Protein AF-0000000081148084 (afdb_homodimer)

InterPro domains:
  IPR000560 Histidine phosphatase superfamily, clade-2 [PF00328] (45-281)
  IPR000560 Histidine phosphatase superfamily, clade-2 [cd07061] (36-281)
  IPR029033 Histidine phosphatase superfamily [G3DSA:3.40.50.1240] (24-333)
  IPR029033 Histidine phosphatase superfamily [SSF53254] (45-332)
  IPR033379 Histidine acid phosphatase active site [PS00778] (230-246)
  IPR050645 Histidine Acid Phosphatase [PTHR11567] (26-324)

Foldseek 3Di:
DDDPPPLPPPQLPFLLLLVELADDPPPVPVVVVVVVCCVLADDLLAEAAEEEPDPSLVSSVQSNVQSSRFQDDPQCPDPVDRGHDHDYHYDHQCPDLAFNNNPAFQVLVVVLVVLCPDPVNVVVCVVCVVLQVVCCVVVVDNDDLQCLVVVLVVCVVCVVSVNDPDPQQADDDDPHHVNVVSQQSVLVSLCSSQPDLLNLLLRQQNNVVVVLVLLVVCLVCVPPPSHHNYYHYRHDLSNVSSNCVLLVNNVVDRGGQARSKDKDWDWDQDPVRFIFIWIWIDSGSNYTHTDDRPPADRGRTSVRVCVSSVSSHDPDSCVSSPPDPVCPPPVPCDVVRVVVVVVVVVVVVVVVVVVVVVVVVVVVPPPPPPPPPDD/DDDPPPQDPPLQPFLLLLVEQADPPPRVPVVVVVVVCCVLADDLLAEAAEEEPDPSLVNSVQSNVQSSRFQDDPQCPDPVDRGHDHDYHYDHQCPDLAFNNNPAFQVLVVVLVVLCPDPVNVVVCVVCVVLQVVCCVVVVDNDDLQCLVVVLVVCVVCVVSVNDPDCQQADDDDPHHVNVVSQQSVLVSLCSSQPDLLNLLLRQQNNVVVVLVLLVVCLVCVPPPSHHNYYHYRHDLSNVSSNCVLLVNNVVDRGGQARSKDKDWDWDQDPVRFIFIWIWIDSGSYYTHTDDRPPADRRRTSVRVCVSSVSSHDPDSCVSSPPDPVCPPPVPCDVVRVVVVVVVVVVVVVVVVVVVVVVVVVVVPPPPPPDPPDD

Sequence (750 aa):
MKKLGYNKDMLSIKNIAIGYKISDKEYYDINTLLTLISYTIYKGYYIEIDSSNANRCLMSAYSNLAGLYPPGGWQQWNDDIKWQPIPVHTRPKYEDNVINMGMECPKYDELYQQTLNSKEVTDMDKVNKGFYKFLTNVSGLDVNIDNLWKVADTVYIEDLNNLTKNTWVYQKWQNTTVYDELRRLESIQFHLLYKGTEISKLKGGPLLKEMVDNMQYYIKNKDKPSQTRMHMFSGHDTTVAAFLSALELYKQFHSPPPYAASVLLELHETSSNGFVVRIFYKQNETYAEPLILPGCARDCPIDDFVRLTKKVIPVDWKKECGYKEHTNRGYKLTTSEIISIVLAGVLIVTLICLIVTCVKLKRGHVVEYKAFTNTMKKLGYNKDMLSIKNIAIGYKISDKEYYDINTLLTLISYTIYKGYYIEIDSSNANRCLMSAYSNLAGLYPPGGWQQWNDDIKWQPIPVHTRPKYEDNVINMGMECPKYDELYQQTLNSKEVTDMDKVNKGFYKFLTNVSGLDVNIDNLWKVADTVYIEDLNNLTKNTWVYQKWQNTTVYDELRRLESIQFHLLYKGTEISKLKGGPLLKEMVDNMQYYIKNKDKPSQTRMHMFSGHDTTVAAFLSALELYKQFHSPPPYAASVLLELHETSSNGFVVRIFYKQNETYAEPLILPGCARDCPIDDFVRLTKKVIPVDWKKECGYKEHTNRGYKLTTSEIISIVLAGVLIVTLICLIVTCVKLKRGHVVEYKAFTNT

Solvent-accessible surface area (backbone atoms only — not comparable to full-atom values): 40910 Å² total; per-residue (Å²): 139,72,80,76,61,82,76,54,57,63,63,40,49,50,41,39,36,59,52,70,38,50,58,88,79,75,53,72,52,62,53,57,55,32,59,53,33,73,45,36,55,83,48,80,45,37,50,47,41,41,24,19,62,45,56,69,23,35,27,38,46,48,31,30,44,40,57,65,34,40,41,54,80,78,50,49,63,42,94,73,31,56,50,51,70,70,56,65,43,38,36,49,48,70,74,20,47,41,42,60,46,48,29,87,39,60,44,48,54,52,54,43,50,50,51,58,66,29,68,72,42,47,52,48,47,62,73,40,41,66,59,28,52,52,49,19,67,76,71,72,42,92,43,45,77,87,55,38,50,64,56,42,50,50,53,49,53,27,51,76,66,71,56,67,76,60,65,69,46,68,34,80,43,90,96,46,29,39,49,56,52,43,49,50,52,42,19,52,34,57,49,54,73,31,58,56,66,68,42,5,15,67,47,8,5,46,41,50,44,52,54,52,50,51,53,52,51,33,69,77,39,64,85,45,89,68,44,56,76,42,79,45,75,27,52,43,50,67,37,52,48,24,37,31,34,38,55,68,57,36,84,81,52,86,55,61,63,41,83,78,43,44,75,46,79,42,82,41,77,43,94,82,76,42,48,26,37,35,39,33,40,20,56,50,55,48,45,52,43,79,44,64,50,82,94,51,47,58,72,18,42,46,70,55,50,54,60,70,45,47,85,26,33,61,89,52,55,56,57,71,21,59,48,71,67,74,53,74,70,49,81,67,53,44,74,65,44,45,49,48,51,53,49,48,52,52,48,50,50,51,48,50,50,48,48,52,50,50,53,52,54,55,65,65,57,70,66,81,79,77,80,79,83,80,131,137,74,81,76,62,81,72,50,60,65,61,42,51,50,41,37,36,61,56,66,37,46,58,89,77,73,53,71,51,63,52,55,55,31,59,55,33,71,46,38,55,81,48,79,48,38,50,46,38,40,26,18,62,46,56,70,23,36,28,38,45,47,30,28,44,40,56,65,35,40,42,55,78,80,50,49,66,43,96,73,31,56,48,50,70,70,55,65,43,38,36,49,48,69,75,19,46,41,44,60,45,48,28,87,39,60,43,48,54,53,52,42,50,51,50,60,66,28,69,70,42,49,52,49,48,63,72,40,41,66,58,28,52,52,49,19,67,77,70,71,43,93,43,43,79,88,52,38,50,63,57,40,52,52,52,50,54,26,51,74,66,72,56,65,76,62,64,69,46,69,33,79,43,89,94,46,28,40,48,56,52,42,49,50,50,41,20,51,36,59,49,53,72,31,58,56,67,68,42,4,16,68,47,8,6,46,41,51,44,51,53,52,50,51,52,54,50,33,68,77,37,63,85,45,90,68,44,58,76,41,79,44,77,27,52,45,51,66,37,52,48,23,37,31,33,36,55,69,55,37,84,82,51,85,53,60,62,41,83,78,44,46,75,44,80,42,83,42,78,43,93,82,76,42,48,26,37,36,39,31,41,20,55,51,54,48,45,49,44,79,44,62,49,80,94,51,47,58,74,18,42,46,70,55,49,54,59,70,47,48,85,26,33,60,90,52,56,56,59,70,22,61,49,70,67,75,55,74,69,51,80,67,54,43,73,66,43,46,49,49,52,53,50,47,49,52,48,50,52,52,47,51,51,48,49,51,49,52,54,49,55,57,60,66,61,64,66,78,77,74,76,80,78,80,132

pLDDT: mean 78.98, std 23.26, range [18.56, 98.56]

Organism: Pinctada imbricata (NCBI:txid66713)

Radius of gyration: 35.76 Å; Cα contacts (8 Å, |Δi|>4): 1013; chains: 2; bounding box: 86×91×139 Å

Structure (mmCIF, N/CA/C/O backbone):
data_AF-0000000081148084-model_v1
#
loop_
_entity.id
_entity.type
_entity.pdbx_description
1 polymer 'acid phosphatase'
#
loop_
_atom_site.group_PDB
_atom_site.id
_atom_site.type_symbol
_atom_site.label_atom_id
_atom_site.label_alt_id
_atom_site.label_comp_id
_atom_site.label_asym_id
_atom_site.label_entity_id
_atom_site.label_seq_id
_atom_site.pdbx_PDB_ins_code
_atom_site.Cartn_x
_atom_site.Cartn_y
_atom_site.Cartn_z
_atom_site.occupancy
_atom_site.B_iso_or_equiv
_atom_site.auth_seq_id
_atom_site.auth_comp_id
_atom_site.auth_asym_id
_atom_site.auth_atom_id
_atom_site.pdbx_PDB_model_num
ATOM 1 N N . MET A 1 1 ? 24.75 15.781 5.641 1 18.66 1 MET A N 1
ATOM 2 C CA . MET A 1 1 ? 23.562 15.117 5.113 1 18.66 1 MET A CA 1
ATOM 3 C C . MET A 1 1 ? 23.266 13.844 5.898 1 18.66 1 MET A C 1
ATOM 5 O O . MET A 1 1 ? 23.641 12.75 5.48 1 18.66 1 MET A O 1
ATOM 9 N N . LYS A 1 2 ? 23.406 13.922 7.27 1 19.64 2 LYS A N 1
ATOM 10 C CA . LYS A 1 2 ? 23.5 12.93 8.336 1 19.64 2 LYS A CA 1
ATOM 11 C C . LYS A 1 2 ? 22.281 12.008 8.344 1 19.64 2 LYS A C 1
ATOM 13 O O . LYS A 1 2 ? 21.219 12.375 7.859 1 19.64 2 LYS A O 1
ATOM 18 N N . LYS A 1 3 ? 22.672 10.75 8.688 1 25.58 3 LYS A N 1
ATOM 19 C CA . LYS A 1 3 ? 21.922 9.508 8.875 1 25.58 3 LYS A CA 1
ATOM 20 C C . LYS A 1 3 ? 20.672 9.742 9.719 1 25.58 3 LYS A C 1
ATOM 22 O O . LYS A 1 3 ? 20.766 10.117 10.891 1 25.58 3 LYS A O 1
ATOM 27 N N . LEU A 1 4 ? 19.75 10.57 9.266 1 23.02 4 LEU A N 1
ATOM 28 C CA . LEU A 1 4 ? 18.5 10.656 10.016 1 23.02 4 LEU A CA 1
ATOM 29 C C . LEU A 1 4 ? 18.078 9.281 10.523 1 23.02 4 LEU A C 1
ATOM 31 O O . LEU A 1 4 ? 17.734 8.406 9.727 1 23.02 4 LEU A O 1
ATOM 35 N N . GLY A 1 5 ? 18.906 8.719 11.391 1 25.09 5 GLY A N 1
ATOM 36 C CA . GLY A 1 5 ? 18.562 7.574 12.227 1 25.09 5 GLY A CA 1
ATOM 37 C C . GLY A 1 5 ? 17.109 7.555 12.633 1 25.09 5 GLY A C 1
ATOM 38 O O . GLY A 1 5 ? 16.469 8.609 12.734 1 25.09 5 GLY A O 1
ATOM 39 N N . TYR A 1 6 ? 16.422 6.559 12.086 1 27.86 6 TYR A N 1
ATOM 40 C CA . TYR A 1 6 ? 15.086 6.18 12.547 1 27.86 6 TYR A CA 1
ATOM 41 C C . TYR A 1 6 ? 14.938 6.426 14.039 1 27.86 6 TYR A C 1
ATOM 43 O O . TYR A 1 6 ? 15.609 5.785 14.852 1 27.86 6 TYR A O 1
ATOM 51 N N . ASN A 1 7 ? 14.969 7.633 14.523 1 25.34 7 ASN A N 1
ATOM 52 C CA . ASN A 1 7 ? 14.633 7.945 15.914 1 25.34 7 ASN A CA 1
ATOM 53 C C . ASN A 1 7 ? 13.523 7.039 16.438 1 25.34 7 ASN A C 1
ATOM 55 O O . ASN A 1 7 ? 12.43 6.992 15.867 1 25.34 7 ASN A O 1
ATOM 59 N N . LYS A 1 8 ? 13.844 6.027 17.25 1 26.86 8 LYS A N 1
ATOM 60 C CA . LYS A 1 8 ? 13.336 4.883 18 1 26.86 8 LYS A CA 1
ATOM 61 C C . LYS A 1 8 ? 11.977 5.18 18.609 1 26.86 8 LYS A C 1
ATOM 63 O O . LYS A 1 8 ? 11.055 4.367 18.516 1 26.86 8 LYS A O 1
ATOM 68 N N . ASP A 1 9 ? 12.062 5.945 19.75 1 26.55 9 ASP A N 1
ATOM 69 C CA . ASP A 1 9 ? 11.172 5.965 20.906 1 26.55 9 ASP A CA 1
ATOM 70 C C . ASP A 1 9 ? 9.805 6.531 20.547 1 26.55 9 ASP A C 1
ATOM 72 O O . ASP A 1 9 ? 8.773 6.027 21 1 26.55 9 ASP A O 1
ATOM 76 N N . MET A 1 10 ? 9.898 7.828 20.203 1 26.2 10 MET A N 1
ATOM 77 C CA . MET A 1 10 ? 8.703 8.633 20.438 1 26.2 10 MET A CA 1
ATOM 78 C C . MET A 1 10 ? 7.625 8.305 19.406 1 26.2 10 MET A C 1
ATOM 80 O O . MET A 1 10 ? 6.434 8.422 19.688 1 26.2 10 MET A O 1
ATOM 84 N N . LEU A 1 11 ? 8.117 8.102 18.188 1 28.19 11 LEU A N 1
ATOM 85 C CA . LEU A 1 11 ? 6.969 8.055 17.297 1 28.19 11 LEU A CA 1
ATOM 86 C C . LEU A 1 11 ? 6.16 6.777 17.516 1 28.19 11 LEU A C 1
ATOM 88 O O . LEU A 1 11 ? 4.941 6.77 17.328 1 28.19 11 LEU A O 1
ATOM 92 N N . SER A 1 12 ? 6.93 5.688 17.688 1 32.31 12 SER A N 1
ATOM 93 C CA . SER A 1 12 ? 6.18 4.441 17.781 1 32.31 12 SER A CA 1
ATOM 94 C C . SER A 1 12 ? 5.27 4.426 19 1 32.31 12 SER A C 1
ATOM 96 O O . SER A 1 12 ? 4.152 3.912 18.938 1 32.31 12 SER A O 1
ATOM 98 N N . ILE A 1 13 ? 5.91 4.676 20.203 1 28.72 13 ILE A N 1
ATOM 99 C CA . ILE A 1 13 ? 5.273 4.418 21.5 1 28.72 13 ILE A CA 1
ATOM 100 C C . ILE A 1 13 ? 4.117 5.395 21.703 1 28.72 13 ILE A C 1
ATOM 102 O O . ILE A 1 13 ? 3.139 5.074 22.375 1 28.72 13 ILE A O 1
ATOM 106 N N . LYS A 1 14 ? 4.418 6.633 21.391 1 30.14 14 LYS A N 1
ATOM 107 C CA . LYS A 1 14 ? 3.357 7.566 21.766 1 30.14 14 LYS A CA 1
ATOM 108 C C . LYS A 1 14 ? 2.053 7.23 21.047 1 30.14 14 LYS A C 1
ATOM 110 O O . LYS A 1 14 ? 0.967 7.539 21.547 1 30.14 14 LYS A O 1
ATOM 115 N N . ASN A 1 15 ? 2.268 6.707 19.938 1 32.19 15 ASN A N 1
ATOM 116 C CA . ASN A 1 15 ? 1.024 6.422 19.219 1 32.19 15 ASN A CA 1
ATOM 117 C C . ASN A 1 15 ? 0.254 5.281 19.875 1 32.19 15 ASN A C 1
ATOM 119 O O . ASN A 1 15 ? -0.929 5.082 19.594 1 32.19 15 ASN A O 1
ATOM 123 N N . ILE A 1 16 ? 0.993 4.48 20.594 1 30.48 16 ILE A N 1
ATOM 124 C CA . ILE A 1 16 ? 0.208 3.473 21.312 1 30.48 16 ILE A CA 1
ATOM 125 C C . ILE A 1 16 ? -0.707 4.152 22.328 1 30.48 16 ILE A C 1
ATOM 127 O O . ILE A 1 16 ? -1.759 3.617 22.672 1 30.48 16 ILE A O 1
ATOM 131 N N . ALA A 1 17 ? -0.22 5.348 22.875 1 30.39 17 ALA A N 1
ATOM 132 C CA . ALA A 1 17 ? -1.026 5.98 23.906 1 30.39 17 ALA A CA 1
ATOM 133 C C . ALA A 1 17 ? -2.344 6.5 23.344 1 30.39 17 ALA A C 1
ATOM 135 O O . ALA A 1 17 ? -3.047 7.27 24 1 30.39 17 ALA A O 1
ATOM 136 N N . ILE A 1 18 ? -2.367 6.418 22.125 1 32.5 18 ILE A N 1
ATOM 137 C CA . ILE A 1 18 ? -3.693 6.938 21.812 1 32.5 18 ILE A CA 1
ATOM 138 C C . ILE A 1 18 ? -4.738 6.242 22.688 1 32.5 18 ILE A C 1
ATOM 140 O O . ILE A 1 18 ? -5.883 6.059 22.266 1 32.5 18 ILE A O 1
ATOM 144 N N . GLY A 1 19 ? -4.219 5.496 23.625 1 30.06 19 GLY A N 1
ATOM 145 C CA . GLY A 1 19 ? -5.277 5.254 24.578 1 30.06 19 GLY A CA 1
ATOM 146 C C . GLY A 1 19 ? -5.906 6.531 25.109 1 30.06 19 GLY A C 1
ATOM 147 O O . GLY A 1 19 ? -5.199 7.465 25.5 1 30.06 19 GLY A O 1
ATOM 148 N N . TYR A 1 20 ? -6.969 6.828 24.625 1 29.42 20 TYR A N 1
ATOM 149 C CA . TYR A 1 20 ? -7.875 7.961 24.797 1 29.42 20 TYR A CA 1
ATOM 150 C C . TYR A 1 20 ? -8.062 8.297 26.266 1 29.42 20 TYR A C 1
ATOM 152 O O . TYR A 1 20 ? -8.508 7.453 27.047 1 29.42 20 TYR A O 1
ATOM 160 N N . LYS A 1 21 ? -7.078 8.867 26.859 1 29.03 21 LYS A N 1
ATOM 161 C CA . LYS A 1 21 ? -7.684 9.562 28 1 29.03 21 LYS A CA 1
ATOM 162 C C . LYS A 1 21 ? -8.562 10.719 27.516 1 29.03 21 LYS A C 1
ATOM 164 O O . LYS A 1 21 ? -8.07 11.68 26.922 1 29.03 21 LYS A O 1
ATOM 169 N N . ILE A 1 22 ? -9.719 10.484 26.984 1 28.36 22 ILE A N 1
ATOM 170 C CA . ILE A 1 22 ? -10.641 11.609 26.812 1 28.36 22 ILE A CA 1
ATOM 171 C C . ILE A 1 22 ? -10.719 12.414 28.094 1 28.36 22 ILE A C 1
ATOM 173 O O . ILE A 1 22 ? -10.344 11.93 29.172 1 28.36 22 ILE A O 1
ATOM 177 N N . SER A 1 23 ? -11.523 13.57 28.266 1 26.84 23 SER A N 1
ATOM 178 C CA . SER A 1 23 ? -11.641 14.492 29.391 1 26.84 23 SER A CA 1
ATOM 179 C C . SER A 1 23 ? -11.93 13.75 30.688 1 26.84 23 SER A C 1
ATOM 181 O O . SER A 1 23 ? -12.352 12.594 30.672 1 26.84 23 SER A O 1
ATOM 183 N N . ASP A 1 24 ? -11.648 14.312 31.906 1 31.8 24 ASP A N 1
ATOM 184 C CA . ASP A 1 24 ? -11.977 14.008 33.281 1 31.8 24 ASP A CA 1
ATOM 185 C C . ASP A 1 24 ? -13.438 13.57 33.438 1 31.8 24 ASP A C 1
ATOM 187 O O . ASP A 1 24 ? -13.789 12.844 34.344 1 31.8 24 ASP A O 1
ATOM 191 N N . LYS A 1 25 ? -14.5 14.531 33.156 1 31.55 25 LYS A N 1
ATOM 192 C CA . LYS A 1 25 ? -15.875 14.289 33.562 1 31.55 25 LYS A CA 1
ATOM 193 C C . LYS A 1 25 ? -16.5 13.125 32.781 1 31.55 25 LYS A C 1
ATOM 195 O O . LYS A 1 25 ? -17.172 12.281 33.344 1 31.55 25 LYS A O 1
ATOM 200 N N . GLU A 1 26 ? -17.156 13.406 31.641 1 28.88 26 GLU A N 1
ATOM 201 C CA . GLU A 1 26 ? -17.797 12.32 30.922 1 28.88 26 GLU A CA 1
ATOM 202 C C . GLU A 1 26 ? -16.75 11.383 30.312 1 28.88 26 GLU A C 1
ATOM 204 O O . GLU A 1 26 ? -15.984 11.789 29.438 1 28.88 26 GLU A O 1
ATOM 209 N N . TYR A 1 27 ? -16.031 10.586 31.172 1 27.11 27 TYR A N 1
ATOM 210 C CA . TYR A 1 27 ? -15.344 9.344 30.875 1 27.11 27 TYR A CA 1
ATOM 211 C C . TYR A 1 27 ? -15.992 8.633 29.688 1 27.11 27 TYR A C 1
ATOM 213 O O . TYR A 1 27 ? -17.188 8.32 29.719 1 27.11 27 TYR A O 1
ATOM 221 N N . TYR A 1 28 ? -15.883 9.047 28.578 1 30.83 28 TYR A N 1
ATOM 222 C CA . TYR A 1 28 ? -16.391 8.031 27.656 1 30.83 28 TYR A CA 1
ATOM 223 C C . TYR A 1 28 ? -16.047 6.633 28.141 1 30.83 28 TYR A C 1
ATOM 225 O O . TYR A 1 28 ? -14.922 6.383 28.578 1 30.83 28 TYR A O 1
ATOM 233 N N . ASP A 1 29 ? -17.062 5.934 28.703 1 28.61 29 ASP A N 1
ATOM 234 C CA . ASP A 1 29 ? -17.062 4.559 29.203 1 28.61 29 ASP A CA 1
ATOM 235 C C . ASP A 1 29 ? -16.109 3.689 28.391 1 28.61 29 ASP A C 1
ATOM 237 O O . ASP A 1 29 ? -16.156 3.668 27.156 1 28.61 29 ASP A O 1
ATOM 241 N N . ILE A 1 30 ? -14.898 3.461 28.797 1 32.28 30 ILE A N 1
ATOM 242 C CA . ILE A 1 30 ? -14.078 2.318 28.406 1 32.28 30 ILE A CA 1
ATOM 243 C C . ILE A 1 30 ? -14.969 1.239 27.797 1 32.28 30 ILE A C 1
ATOM 245 O O . ILE A 1 30 ? -14.5 0.412 27.016 1 32.28 30 ILE A O 1
ATOM 249 N N . ASN A 1 31 ? -16.172 1.263 28.203 1 30.81 31 ASN A N 1
ATOM 250 C CA . ASN A 1 31 ? -17.172 0.326 27.719 1 30.81 31 ASN A CA 1
ATOM 251 C C . ASN A 1 31 ? -17.5 0.562 26.25 1 30.81 31 ASN A C 1
ATOM 253 O O . ASN A 1 31 ? -17.703 -0.39 25.5 1 30.81 31 ASN A O 1
ATOM 257 N N . THR A 1 32 ? -17.609 1.853 25.859 1 33.94 32 THR A N 1
ATOM 258 C CA . THR A 1 32 ? -17.828 2.092 24.438 1 33.94 32 THR A CA 1
ATOM 259 C C . THR A 1 32 ? -16.578 1.788 23.625 1 33.94 32 THR A C 1
ATOM 261 O O . THR A 1 32 ? -16.641 1.163 22.578 1 33.94 32 THR A O 1
ATOM 264 N N . LEU A 1 33 ? -15.469 2.314 24.047 1 34.94 33 LEU A N 1
ATOM 265 C CA . LEU A 1 33 ? -14.25 1.812 23.422 1 34.94 33 LEU A CA 1
ATOM 266 C C . LEU A 1 33 ? -14.102 0.311 23.641 1 34.94 33 LEU A C 1
ATOM 268 O O . LEU A 1 33 ? -13.727 -0.424 22.719 1 34.94 33 LEU A O 1
ATOM 272 N N . LEU A 1 34 ? -14.352 -0.063 24.891 1 34.31 34 LEU A N 1
ATOM 273 C CA . LEU A 1 34 ? -14.406 -1.48 25.234 1 34.31 34 LEU A CA 1
ATOM 274 C C . LEU A 1 34 ? -15.5 -2.191 24.438 1 34.31 34 LEU A C 1
ATOM 276 O O . LEU A 1 34 ? -15.336 -3.35 24.047 1 34.31 34 LEU A O 1
ATOM 280 N N . THR A 1 35 ? -16.703 -1.589 24.469 1 35.75 35 THR A N 1
ATOM 281 C CA . THR A 1 35 ? -17.672 -2.135 23.531 1 35.75 35 THR A CA 1
ATOM 282 C C . THR A 1 35 ? -17.109 -2.123 22.109 1 35.75 35 THR A C 1
ATOM 284 O O . THR A 1 35 ? -17.422 -3.012 21.312 1 35.75 35 THR A O 1
ATOM 287 N N . LEU A 1 36 ? -16.438 -1.122 21.875 1 37.53 36 LEU A N 1
ATOM 288 C CA . LEU A 1 36 ? -15.711 -1.131 20.625 1 37.53 36 LEU A CA 1
ATOM 289 C C . LEU A 1 36 ? -14.562 -2.137 20.656 1 37.53 36 LEU A C 1
ATOM 291 O O . LEU A 1 36 ? -14.258 -2.777 19.656 1 37.53 36 LEU A O 1
ATOM 295 N N . ILE A 1 37 ? -13.859 -2.119 21.828 1 40.41 37 ILE A N 1
ATOM 296 C CA . ILE A 1 37 ? -12.805 -3.096 22.078 1 40.41 37 ILE A CA 1
ATOM 297 C C . ILE A 1 37 ? -13.422 -4.477 22.297 1 40.41 37 ILE A C 1
ATOM 299 O O . ILE A 1 37 ? -12.711 -5.477 22.391 1 40.41 37 ILE A O 1
ATOM 303 N N . SER A 1 38 ? -14.523 -4.449 23.094 1 40.03 38 SER A N 1
ATOM 304 C CA . SER A 1 38 ? -15.016 -5.816 22.969 1 40.03 38 SER A CA 1
ATOM 305 C C . SER A 1 38 ? -14.609 -6.43 21.625 1 40.03 38 SER A C 1
ATOM 307 O O . SER A 1 38 ? -14.711 -7.641 21.438 1 40.03 38 SER A O 1
ATOM 309 N N . TYR A 1 39 ? -14.211 -5.465 20.781 1 45.12 39 TYR A N 1
ATOM 310 C CA . TYR A 1 39 ? -13.719 -5.805 19.453 1 45.12 39 TYR A CA 1
ATOM 311 C C . TYR A 1 39 ? -12.195 -5.945 19.469 1 45.12 39 TYR A C 1
ATOM 313 O O . TYR A 1 39 ? -11.539 -5.645 18.469 1 45.12 39 TYR A O 1
ATOM 321 N N . THR A 1 40 ? -11.68 -6.172 20.641 1 54.66 40 THR A N 1
ATOM 322 C CA . THR A 1 40 ? -10.25 -6.414 20.828 1 54.66 40 THR A CA 1
ATOM 323 C C . THR A 1 40 ? -9.781 -7.586 19.984 1 54.66 40 THR A C 1
ATOM 325 O O . THR A 1 40 ? -8.578 -7.805 19.812 1 54.66 40 THR A O 1
ATOM 328 N N . ILE A 1 41 ? -10.75 -8.195 19.594 1 63.66 41 ILE A N 1
ATOM 329 C CA . ILE A 1 41 ? -10.359 -9.258 18.672 1 63.66 41 ILE A CA 1
ATOM 330 C C . ILE A 1 41 ? -10.375 -8.727 17.234 1 63.66 41 ILE A C 1
ATOM 332 O O . ILE A 1 41 ? -11.375 -8.172 16.781 1 63.66 41 ILE A O 1
ATOM 336 N N . TYR A 1 42 ? -9.289 -8.703 16.797 1 71.88 42 TYR A N 1
ATOM 337 C CA . TYR A 1 42 ? -9.203 -8.25 15.414 1 71.88 42 TYR A CA 1
ATOM 338 C C . TYR A 1 42 ? -10.062 -9.117 14.508 1 71.88 42 TYR A C 1
ATOM 340 O O . TYR A 1 42 ? -9.906 -10.344 14.477 1 71.88 42 TYR A O 1
ATOM 348 N N . LYS A 1 43 ? -11.062 -8.469 14.016 1 73.25 43 LYS A N 1
ATOM 349 C CA . LYS A 1 43 ? -11.812 -9.039 12.906 1 73.25 43 LYS A CA 1
ATOM 350 C C . LYS A 1 43 ? -11.594 -8.242 11.625 1 73.25 43 LYS A C 1
ATOM 352 O O . LYS A 1 43 ? -11.898 -7.051 11.57 1 73.25 43 LYS A O 1
ATOM 357 N N . GLY A 1 44 ? -11.102 -8.828 10.672 1 74.38 44 GLY A N 1
ATOM 358 C CA . GLY A 1 44 ? -10.633 -8.18 9.453 1 74.38 44 GLY A CA 1
ATOM 359 C C . GLY A 1 44 ? -11.688 -7.328 8.781 1 74.38 44 GLY A C 1
ATOM 360 O O . GLY A 1 44 ? -11.359 -6.367 8.086 1 74.38 44 GLY A O 1
ATOM 361 N N . TYR A 1 45 ? -12.953 -7.598 9.039 1 76.69 45 TYR A N 1
ATOM 362 C CA . TYR A 1 45 ? -13.992 -6.863 8.328 1 76.69 45 TYR A CA 1
ATOM 363 C C . TYR A 1 45 ? -14.414 -5.625 9.109 1 76.69 45 TYR A C 1
ATOM 365 O O . TYR A 1 45 ? -15.062 -4.73 8.555 1 76.69 45 TYR A O 1
ATOM 373 N N . TYR A 1 46 ? -14 -5.469 10.336 1 81.31 46 TYR A N 1
ATOM 374 C CA . TYR A 1 46 ? -14.523 -4.383 11.156 1 81.31 46 TYR A CA 1
ATOM 375 C C . TYR A 1 46 ? -13.656 -3.137 11.031 1 81.31 46 TYR A C 1
ATOM 377 O O . TYR A 1 46 ? -14.078 -2.037 11.391 1 81.31 46 TYR A O 1
ATOM 385 N N . ILE A 1 47 ? -12.445 -3.32 10.516 1 86.94 47 ILE A N 1
ATOM 386 C CA . ILE A 1 47 ? -11.555 -2.17 10.438 1 86.94 47 ILE A CA 1
ATOM 387 C C . ILE A 1 47 ? -10.844 -2.162 9.086 1 86.94 47 ILE A C 1
ATOM 389 O O . ILE A 1 47 ? -10.453 -3.215 8.578 1 86.94 47 ILE A O 1
ATOM 393 N N . GLU A 1 48 ? -10.797 -1.041 8.516 1 91.5 48 GLU A N 1
ATOM 394 C CA . GLU A 1 48 ? -10.008 -0.792 7.32 1 91.5 48 GLU A CA 1
ATOM 395 C C . GLU A 1 48 ? -8.969 0.302 7.559 1 91.5 48 GLU A C 1
ATOM 397 O O . GLU A 1 48 ? -9.281 1.352 8.125 1 91.5 48 GLU A O 1
ATOM 402 N N . ILE A 1 49 ? -7.746 0.006 7.195 1 94 49 ILE A N 1
ATOM 403 C CA . ILE A 1 49 ? -6.664 0.945 7.465 1 94 49 ILE A CA 1
ATOM 404 C C . ILE A 1 49 ? -5.961 1.308 6.156 1 94 49 ILE A C 1
ATOM 406 O O . ILE A 1 49 ? -5.535 0.425 5.41 1 94 49 ILE A O 1
ATOM 410 N N . ASP A 1 50 ? -5.879 2.576 5.926 1 96.19 50 ASP A N 1
ATOM 411 C CA . ASP A 1 50 ? -5.121 3.119 4.801 1 96.19 50 ASP A CA 1
ATOM 412 C C . ASP A 1 50 ? -4.023 4.066 5.285 1 96.19 50 ASP A C 1
ATOM 414 O O . ASP A 1 50 ? -4.25 4.867 6.195 1 96.19 50 ASP A O 1
ATOM 418 N N . SER A 1 51 ? -2.875 3.916 4.695 1 96.25 51 SER A N 1
ATOM 419 C CA . SER A 1 51 ? -1.756 4.777 5.066 1 96.25 51 SER A CA 1
ATOM 420 C C . SER A 1 51 ? -1.151 5.453 3.84 1 96.25 51 SER A C 1
ATOM 422 O O . SER A 1 51 ? -1.238 4.93 2.729 1 96.25 51 SER A O 1
ATOM 424 N N . SER A 1 52 ? -0.639 6.691 4.184 1 96.06 52 SER A N 1
ATOM 425 C CA . SER A 1 52 ? 0.303 7.223 3.203 1 96.06 52 SER A CA 1
ATOM 426 C C . SER A 1 52 ? 1.441 6.242 2.943 1 96.06 52 SER A C 1
ATOM 428 O O . SER A 1 52 ? 1.854 5.504 3.844 1 96.06 52 SER A O 1
ATOM 430 N N . ASN A 1 53 ? 1.94 6.227 1.74 1 94.94 53 ASN A N 1
ATOM 431 C CA . ASN A 1 53 ? 2.998 5.297 1.36 1 94.94 53 ASN A CA 1
ATOM 432 C C . ASN A 1 53 ? 4.355 5.738 1.902 1 94.94 53 ASN A C 1
ATOM 434 O O . ASN A 1 53 ? 5.391 5.195 1.517 1 94.94 53 ASN A O 1
ATOM 438 N N . ALA A 1 54 ? 4.418 6.691 2.738 1 90.94 54 ALA A N 1
ATOM 439 C CA . ALA A 1 54 ? 5.656 7.082 3.408 1 90.94 54 ALA A CA 1
ATOM 440 C C . ALA A 1 54 ? 6.016 6.102 4.52 1 90.94 54 ALA A C 1
ATOM 442 O O . ALA A 1 54 ? 5.137 5.641 5.254 1 90.94 54 ALA A O 1
ATOM 443 N N . ASN A 1 55 ? 7.281 5.809 4.68 1 87.44 55 ASN A N 1
ATOM 444 C CA . ASN A 1 55 ? 7.734 4.828 5.66 1 87.44 55 ASN A CA 1
ATOM 445 C C . ASN A 1 55 ? 7.258 5.184 7.066 1 87.44 55 ASN A C 1
ATOM 447 O O . ASN A 1 55 ? 6.742 4.324 7.785 1 87.44 55 ASN A O 1
ATOM 451 N N . ARG A 1 56 ? 7.406 6.422 7.395 1 83.62 56 ARG A N 1
ATOM 452 C CA . ARG A 1 56 ? 7.074 6.84 8.75 1 83.62 56 ARG A CA 1
ATOM 453 C C . ARG A 1 56 ? 5.582 6.684 9.023 1 83.62 56 ARG A C 1
ATOM 455 O O . ARG A 1 56 ? 5.176 6.363 10.141 1 83.62 56 ARG A O 1
ATOM 462 N N . CYS A 1 57 ? 4.73 6.926 8.031 1 90.25 57 CYS A N 1
ATOM 463 C CA . CYS A 1 57 ? 3.289 6.781 8.195 1 90.25 57 CYS A CA 1
ATOM 464 C C . CYS A 1 57 ? 2.896 5.312 8.305 1 90.25 57 CYS A C 1
ATOM 466 O O . CYS A 1 57 ? 2.045 4.953 9.125 1 90.25 57 CYS A O 1
ATOM 468 N N . LEU A 1 58 ? 3.512 4.461 7.492 1 92.06 58 LEU A N 1
ATOM 469 C CA . LEU A 1 58 ? 3.275 3.021 7.551 1 92.06 58 LEU A CA 1
ATOM 470 C C . LEU A 1 58 ? 3.674 2.463 8.914 1 92.06 58 LEU A C 1
ATOM 472 O O . LEU A 1 58 ? 2.887 1.766 9.555 1 92.06 58 LEU A O 1
ATOM 476 N N . MET A 1 59 ? 4.805 2.852 9.352 1 87.88 59 MET A N 1
ATOM 477 C CA . MET A 1 59 ? 5.309 2.371 10.641 1 87.88 59 MET A CA 1
ATOM 478 C C . MET A 1 59 ? 4.422 2.85 11.781 1 87.88 59 MET A C 1
ATOM 480 O O . MET A 1 59 ? 4.168 2.104 12.727 1 87.88 59 MET A O 1
ATOM 484 N N . SER A 1 60 ? 3.99 4.078 11.648 1 84.38 60 SER A N 1
ATOM 485 C CA . SER A 1 60 ? 3.082 4.613 12.656 1 84.38 60 SER A CA 1
ATOM 486 C C . SER A 1 60 ? 1.778 3.822 12.703 1 84.38 60 SER A C 1
ATOM 488 O O . SER A 1 60 ? 1.281 3.494 13.781 1 84.38 60 SER A O 1
ATOM 490 N N . ALA A 1 61 ? 1.254 3.521 11.547 1 90 61 ALA A N 1
ATOM 491 C CA . ALA A 1 61 ? 0.033 2.723 11.477 1 90 61 ALA A CA 1
ATOM 492 C C . ALA A 1 61 ? 0.23 1.363 12.141 1 90 61 ALA A C 1
ATOM 494 O O . ALA A 1 61 ? -0.598 0.933 12.945 1 90 61 ALA A O 1
ATOM 495 N N . TYR A 1 62 ? 1.363 0.713 11.836 1 88.56 62 TYR A N 1
ATOM 496 C CA . TYR A 1 62 ? 1.669 -0.599 12.391 1 88.56 62 TYR A CA 1
ATOM 497 C C . TYR A 1 62 ? 1.747 -0.538 13.914 1 88.56 62 TYR A C 1
ATOM 499 O O . TYR A 1 62 ? 1.184 -1.39 14.609 1 88.56 62 TYR A O 1
ATOM 507 N N . SER A 1 63 ? 2.396 0.46 14.367 1 83.31 63 SER A N 1
ATOM 508 C CA . SER A 1 63 ? 2.602 0.601 15.805 1 83.31 63 SER A CA 1
ATOM 509 C C . SER A 1 63 ? 1.283 0.856 16.531 1 83.31 63 SER A C 1
ATOM 511 O O . SER A 1 63 ? 1.028 0.279 17.578 1 83.31 63 SER A O 1
ATOM 513 N N . ASN A 1 64 ? 0.523 1.689 15.906 1 81.19 64 ASN A N 1
ATOM 514 C CA . ASN A 1 64 ? -0.787 1.958 16.484 1 81.19 64 ASN A CA 1
ATOM 515 C C . ASN A 1 64 ? -1.646 0.699 16.547 1 81.19 64 ASN A C 1
ATOM 517 O O . ASN A 1 64 ? -2.316 0.441 17.547 1 81.19 64 ASN A O 1
ATOM 521 N N . LEU A 1 65 ? -1.615 -0.061 15.531 1 86 65 LEU A N 1
ATOM 522 C CA . LEU A 1 65 ? -2.43 -1.267 15.438 1 86 65 LEU A CA 1
ATOM 523 C C . LEU A 1 65 ? -1.938 -2.328 16.422 1 86 65 LEU A C 1
ATOM 525 O O . LEU A 1 65 ? -2.734 -3.104 16.953 1 86 65 LEU A O 1
ATOM 529 N N . ALA A 1 66 ? -0.625 -2.367 16.625 1 82.06 66 ALA A N 1
ATOM 530 C CA . ALA A 1 66 ? -0.068 -3.297 17.594 1 82.06 66 ALA A CA 1
ATOM 531 C C . ALA A 1 66 ? -0.602 -3.002 19 1 82.06 66 ALA A C 1
ATOM 533 O O . ALA A 1 66 ? -0.811 -3.918 19.797 1 82.06 66 ALA A O 1
ATOM 534 N N . GLY A 1 67 ? -0.771 -1.76 19.25 1 77.38 67 GLY A N 1
ATOM 535 C CA . GLY A 1 67 ? -1.328 -1.358 20.531 1 77.38 67 GLY A CA 1
ATOM 536 C C . GLY A 1 67 ? -2.828 -1.57 20.625 1 77.38 67 GLY A C 1
ATOM 537 O O . GLY A 1 67 ?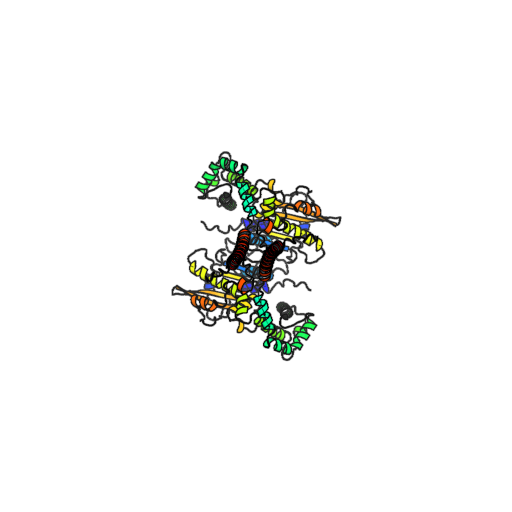 -3.342 -1.966 21.672 1 77.38 67 GLY A O 1
ATOM 538 N N . LEU A 1 68 ? -3.512 -1.403 19.562 1 77.62 68 LEU A N 1
ATOM 539 C CA . LEU A 1 68 ? -4.969 -1.474 19.531 1 77.62 68 LEU A CA 1
ATOM 540 C C . LEU A 1 68 ? -5.445 -2.922 19.547 1 77.62 68 LEU A C 1
ATOM 542 O O . LEU A 1 68 ? -6.469 -3.236 20.156 1 77.62 68 LEU A O 1
ATOM 546 N N . TYR A 1 69 ? -4.684 -3.775 18.812 1 82.06 69 TYR A N 1
ATOM 547 C CA . TYR A 1 69 ? -5.156 -5.141 18.625 1 82.06 69 TYR A CA 1
ATOM 548 C C . TYR A 1 69 ? -4.07 -6.148 18.984 1 82.06 69 TYR A C 1
ATOM 550 O O . TYR A 1 69 ? -3.607 -6.906 18.125 1 82.06 69 TYR A O 1
ATOM 558 N N . PRO A 1 70 ? -3.721 -6.195 20.266 1 78.62 70 PRO A N 1
ATOM 559 C CA . PRO A 1 70 ? -2.865 -7.32 20.641 1 78.62 70 PRO A CA 1
ATOM 560 C C . PRO A 1 70 ? -3.537 -8.672 20.422 1 78.62 70 PRO A C 1
ATOM 562 O O . PRO A 1 70 ? -4.766 -8.781 20.516 1 78.62 70 PRO A O 1
ATOM 565 N N . PRO A 1 71 ? -2.666 -9.648 20.031 1 80.06 71 PRO A N 1
ATOM 566 C CA . PRO A 1 71 ? -3.291 -10.953 19.781 1 80.06 71 PRO A CA 1
ATOM 567 C C . PRO A 1 71 ? -3.836 -11.602 21.047 1 80.06 71 PRO A C 1
ATOM 569 O O . PRO A 1 71 ? -3.172 -11.578 22.094 1 80.06 71 PRO A O 1
ATOM 572 N N . GLY A 1 72 ? -5.18 -12.039 21 1 71.56 72 GLY A N 1
ATOM 573 C CA . GLY A 1 72 ? -5.773 -12.766 22.109 1 71.56 72 GLY A CA 1
ATOM 574 C C . GLY A 1 72 ? -6.273 -14.148 21.719 1 71.56 72 GLY A C 1
ATOM 575 O O . GLY A 1 72 ? -6.703 -14.352 20.578 1 71.56 72 GLY A O 1
ATOM 576 N N . GLY A 1 73 ? -6.086 -15.008 22.672 1 66.62 73 GLY A N 1
ATOM 577 C CA . GLY A 1 73 ? -6.641 -16.328 22.469 1 66.62 73 GLY A CA 1
ATOM 578 C C . GLY A 1 73 ? -6.121 -17.016 21.203 1 66.62 73 GLY A C 1
ATOM 579 O O . GLY A 1 73 ? -4.91 -17.141 21.031 1 66.62 73 GLY A O 1
ATOM 580 N N . TRP A 1 74 ? -7.098 -17.234 20.281 1 63.34 74 TRP A N 1
ATOM 581 C CA . TRP A 1 74 ? -6.801 -18 19.062 1 63.34 74 TRP A CA 1
ATOM 582 C C . TRP A 1 74 ? -6.023 -17.141 18.062 1 63.34 74 TRP A C 1
ATOM 584 O O . TRP A 1 74 ? -5.445 -17.672 17.109 1 63.34 74 TRP A O 1
ATOM 594 N N . GLN A 1 75 ? -5.855 -15.852 18.375 1 68.56 75 GLN A N 1
ATOM 595 C CA . GLN A 1 75 ? -5.156 -14.961 17.453 1 68.56 75 GLN A CA 1
ATOM 596 C C . GLN A 1 75 ? -3.66 -14.93 17.75 1 68.56 75 GLN A C 1
ATOM 598 O O . GLN A 1 75 ? -2.879 -14.398 16.953 1 68.56 75 GLN A O 1
ATOM 603 N N . GLN A 1 76 ? -3.332 -15.539 18.906 1 68.12 76 GLN A N 1
ATOM 604 C CA . GLN A 1 76 ? -1.908 -15.633 19.203 1 68.12 76 GLN A CA 1
ATOM 605 C C . GLN A 1 76 ? -1.231 -16.688 18.344 1 68.12 76 GLN A C 1
ATOM 607 O O . GLN A 1 76 ? -1.42 -17.891 18.562 1 68.12 76 GLN A O 1
ATOM 612 N N . TRP A 1 77 ? -0.473 -16.234 17.422 1 67.81 77 TRP A N 1
ATOM 613 C CA . TRP A 1 77 ? 0.111 -17.141 16.438 1 67.81 77 TRP A CA 1
ATOM 614 C C . TRP A 1 77 ? 1.546 -17.5 16.812 1 67.81 77 TRP A C 1
ATOM 616 O O . TRP A 1 77 ? 2.115 -18.453 16.281 1 67.81 77 TRP A O 1
ATOM 626 N N . ASN A 1 78 ? 2.078 -16.719 17.688 1 68.69 78 ASN A N 1
ATOM 627 C CA . ASN A 1 78 ? 3.434 -16.906 18.188 1 68.69 78 ASN A CA 1
ATOM 628 C C . ASN A 1 78 ? 3.521 -16.625 19.688 1 68.69 78 ASN A C 1
ATOM 630 O O . ASN A 1 78 ? 3.035 -15.594 20.156 1 68.69 78 ASN A O 1
ATOM 634 N N . ASP A 1 79 ? 4.094 -17.469 20.422 1 69.56 79 ASP A N 1
ATOM 635 C CA . ASP A 1 79 ? 4.129 -17.359 21.875 1 69.56 79 ASP A CA 1
ATOM 636 C C . ASP A 1 79 ? 5.074 -16.234 22.312 1 69.56 79 ASP A C 1
ATOM 638 O O . ASP A 1 79 ? 4.898 -15.656 23.391 1 69.56 79 ASP A O 1
ATOM 642 N N . ASP A 1 80 ? 5.977 -15.938 21.453 1 73 80 ASP A N 1
ATOM 643 C CA . ASP A 1 80 ? 7.023 -15 21.859 1 73 80 ASP A CA 1
ATOM 644 C C . ASP A 1 80 ? 6.719 -13.594 21.375 1 73 80 ASP A C 1
ATOM 646 O O . ASP A 1 80 ? 7.293 -12.617 21.859 1 73 80 ASP A O 1
ATOM 650 N N . ILE A 1 81 ? 5.801 -13.523 20.422 1 78.31 81 ILE A N 1
ATOM 651 C CA . ILE A 1 81 ? 5.52 -12.234 19.812 1 78.31 81 ILE A CA 1
ATOM 652 C C . ILE A 1 81 ? 4.07 -11.828 20.094 1 78.31 81 ILE A C 1
ATOM 654 O O . ILE A 1 81 ? 3.141 -12.391 19.5 1 78.31 81 ILE A O 1
ATOM 658 N N . LYS A 1 82 ? 3.955 -10.945 20.984 1 80.31 82 LYS A N 1
ATOM 659 C CA . LYS A 1 82 ? 2.619 -10.453 21.312 1 80.31 82 LYS A CA 1
ATOM 660 C C . LYS A 1 82 ? 2.148 -9.438 20.266 1 80.31 82 LYS A C 1
ATOM 662 O O . LYS A 1 82 ? 1.867 -8.281 20.609 1 80.31 82 LYS A O 1
ATOM 667 N N . TRP A 1 83 ? 2.113 -9.883 19.094 1 85.5 83 TRP A N 1
ATOM 668 C CA . TRP A 1 83 ? 1.758 -9.062 17.938 1 85.5 83 TRP A CA 1
ATOM 669 C C . TRP A 1 83 ? 1.081 -9.906 16.875 1 85.5 83 TRP A C 1
ATOM 671 O O . TRP A 1 83 ? 1.382 -11.094 16.719 1 85.5 83 TRP A O 1
ATOM 681 N N . GLN A 1 84 ? 0.194 -9.32 16.172 1 84.88 84 GLN A N 1
ATOM 682 C CA . GLN A 1 84 ? -0.44 -9.984 15.039 1 84.88 84 GLN A CA 1
ATOM 683 C C . GLN A 1 84 ? -0.431 -9.086 13.805 1 84.88 84 GLN A C 1
ATOM 685 O O . GLN A 1 84 ? -0.507 -7.863 13.922 1 84.88 84 GLN A O 1
ATOM 690 N N . PRO A 1 85 ? -0.336 -9.664 12.68 1 87.38 85 PRO A N 1
ATOM 691 C CA . PRO A 1 85 ? -0.337 -8.891 11.438 1 87.38 85 PRO A CA 1
ATOM 692 C C . PRO A 1 85 ? -1.723 -8.359 11.07 1 87.38 85 PRO A C 1
ATOM 694 O O . PRO A 1 85 ? -2.695 -9.117 11.07 1 87.38 85 PRO A O 1
ATOM 697 N N . ILE A 1 86 ? -1.815 -7.109 10.852 1 89.06 86 ILE A N 1
ATOM 698 C CA . ILE A 1 86 ? -3.035 -6.449 10.398 1 89.06 86 ILE A CA 1
ATOM 699 C C . ILE A 1 86 ? -2.764 -5.688 9.102 1 89.06 86 ILE A C 1
ATOM 701 O O . ILE A 1 86 ? -1.873 -4.836 9.055 1 89.06 86 ILE A O 1
ATOM 705 N N . PRO A 1 87 ? -3.512 -5.988 8.078 1 92 87 PRO A N 1
ATOM 706 C CA . PRO A 1 87 ? -3.219 -5.391 6.773 1 92 87 PRO A CA 1
ATOM 707 C C . PRO A 1 87 ? -3.412 -3.875 6.766 1 92 87 PRO A C 1
ATOM 709 O O . PRO A 1 87 ? -4.422 -3.375 7.266 1 92 87 PRO A O 1
ATOM 712 N N . VAL A 1 88 ? -2.424 -3.197 6.27 1 95.19 88 VAL A N 1
ATOM 713 C CA . VAL A 1 88 ? -2.473 -1.762 6.012 1 95.19 88 VAL A CA 1
ATOM 714 C C . VAL A 1 88 ? -2.326 -1.499 4.516 1 95.19 88 VAL A C 1
ATOM 716 O O . VAL A 1 88 ? -1.322 -1.878 3.906 1 95.19 88 VAL A O 1
ATOM 719 N N . HIS A 1 89 ? -3.324 -0.893 3.967 1 94.94 89 HIS A N 1
ATOM 720 C CA . HIS A 1 89 ? -3.299 -0.617 2.535 1 94.94 89 HIS A CA 1
ATOM 721 C C . HIS A 1 89 ? -2.686 0.749 2.248 1 94.94 89 HIS A C 1
ATOM 723 O O . HIS A 1 89 ? -2.645 1.613 3.127 1 94.94 89 HIS A O 1
ATOM 729 N N . THR A 1 90 ? -2.127 0.918 1.112 1 94.56 90 THR A N 1
ATOM 730 C CA . THR A 1 90 ? -1.546 2.195 0.712 1 94.56 90 THR A CA 1
ATOM 731 C C . THR A 1 90 ? -1.574 2.352 -0.806 1 94.56 90 THR A C 1
ATOM 733 O O . THR A 1 90 ? -2.141 1.513 -1.51 1 94.56 90 THR A O 1
ATOM 736 N N . ARG A 1 91 ? -1.184 3.477 -1.272 1 92.25 91 ARG A N 1
ATOM 737 C CA . ARG A 1 91 ? -1.013 3.771 -2.691 1 92.25 91 ARG A CA 1
ATOM 738 C C . ARG A 1 91 ? 0.209 4.652 -2.924 1 92.25 91 ARG A C 1
ATOM 740 O O . ARG A 1 91 ? 0.62 5.402 -2.035 1 92.25 91 ARG A O 1
ATOM 747 N N . PRO A 1 92 ? 0.787 4.504 -4.121 1 91.06 92 PRO A N 1
ATOM 748 C CA . PRO A 1 92 ? 1.945 5.352 -4.414 1 91.06 92 PRO A CA 1
ATOM 749 C C . PRO A 1 92 ? 1.64 6.84 -4.27 1 91.06 92 PRO A C 1
ATOM 751 O O . PRO A 1 92 ? 0.542 7.285 -4.613 1 91.06 92 PRO A O 1
ATOM 754 N N . LYS A 1 93 ? 2.66 7.535 -3.799 1 92.44 93 LYS A N 1
ATOM 755 C CA . LYS A 1 93 ? 2.545 8.961 -3.482 1 92.44 93 LYS A CA 1
ATOM 756 C C . LYS A 1 93 ? 1.918 9.727 -4.641 1 92.44 93 LYS A C 1
ATOM 758 O O . LYS A 1 93 ? 0.962 10.484 -4.445 1 92.44 93 LYS A O 1
ATOM 763 N N . TYR A 1 94 ? 2.305 9.477 -5.863 1 92 94 TYR A N 1
ATOM 764 C CA . TYR A 1 94 ? 1.933 10.297 -7.012 1 92 94 TYR A CA 1
ATOM 765 C C . TYR A 1 94 ? 0.544 9.922 -7.52 1 92 94 TYR A C 1
ATOM 767 O O . TYR A 1 94 ? 0.014 10.562 -8.43 1 92 94 TYR A O 1
ATOM 775 N N . GLU A 1 95 ? -0.036 8.922 -6.852 1 90.69 95 GLU A N 1
ATOM 776 C CA . GLU A 1 95 ? -1.4 8.516 -7.18 1 90.69 95 GLU A CA 1
ATOM 777 C C . GLU A 1 95 ? -2.35 8.781 -6.012 1 90.69 95 GLU A C 1
ATOM 779 O O . GLU A 1 95 ? -3.541 8.477 -6.094 1 90.69 95 GLU A O 1
ATOM 784 N N . ASP A 1 96 ? -1.845 9.383 -5.008 1 95.12 96 ASP A N 1
ATOM 785 C CA . ASP A 1 96 ? -2.602 9.57 -3.773 1 95.12 96 ASP A CA 1
ATOM 786 C C . ASP A 1 96 ? -3.041 11.023 -3.609 1 95.12 96 ASP A C 1
ATOM 788 O O . ASP A 1 96 ? -2.234 11.883 -3.254 1 95.12 96 ASP A O 1
ATOM 792 N N . ASN A 1 97 ? -4.281 11.305 -3.812 1 97.12 97 ASN A N 1
ATOM 793 C CA . ASN A 1 97 ? -4.816 12.633 -3.555 1 97.12 97 ASN A CA 1
ATOM 794 C C . ASN A 1 97 ? -5.602 12.68 -2.246 1 97.12 97 ASN A C 1
ATOM 796 O O . ASN A 1 97 ? -6.312 13.648 -1.975 1 97.12 97 ASN A O 1
ATOM 800 N N . VAL A 1 98 ? -5.531 11.648 -1.45 1 97.75 98 VAL A N 1
ATOM 801 C CA . VAL A 1 98 ? -6.371 11.531 -0.264 1 97.75 98 VAL A CA 1
ATOM 802 C C . VAL A 1 98 ? -5.52 11.703 0.993 1 97.75 98 VAL A C 1
ATOM 804 O O . VAL A 1 98 ? -5.695 12.664 1.745 1 97.75 98 VAL A O 1
ATOM 807 N N . ILE A 1 99 ? -4.531 10.836 1.158 1 97.69 99 ILE A N 1
ATOM 808 C CA . ILE A 1 99 ? -3.803 10.812 2.42 1 97.69 99 ILE A CA 1
ATOM 809 C C . ILE A 1 99 ? -2.482 11.562 2.266 1 97.69 99 ILE A C 1
ATOM 811 O O . ILE A 1 99 ? -2.254 12.57 2.934 1 97.69 99 ILE A O 1
ATOM 815 N N . ASN A 1 100 ? -1.664 11.117 1.309 1 95.5 100 ASN A N 1
ATOM 816 C CA . ASN A 1 100 ? -0.389 11.773 1.046 1 95.5 100 ASN A CA 1
ATOM 817 C C . ASN A 1 100 ? -0.584 13.102 0.319 1 95.5 100 ASN A C 1
ATOM 819 O O . ASN A 1 100 ? 0.216 14.023 0.478 1 95.5 100 ASN A O 1
ATOM 823 N N . MET A 1 101 ? -1.618 13.156 -0.517 1 96.44 101 MET A N 1
ATOM 824 C CA . MET A 1 101 ? -1.962 14.305 -1.349 1 96.44 101 MET A CA 1
ATOM 825 C C . MET A 1 101 ? -0.82 14.648 -2.299 1 96.44 101 MET A C 1
ATOM 827 O O . MET A 1 101 ? -0.55 15.828 -2.553 1 96.44 101 MET A O 1
ATOM 831 N N . GLY A 1 102 ? -0.125 13.68 -2.742 1 95.12 102 GLY A N 1
ATOM 832 C CA . GLY A 1 102 ? 1.036 13.867 -3.598 1 95.12 102 GLY A CA 1
ATOM 833 C C . GLY A 1 102 ? 0.689 13.906 -5.074 1 95.12 102 GLY A C 1
ATOM 834 O O . GLY A 1 102 ? 1.532 14.25 -5.906 1 95.12 102 GLY A O 1
ATOM 835 N N . MET A 1 103 ? -0.536 13.539 -5.379 1 95.44 103 MET A N 1
ATOM 836 C CA . MET A 1 103 ? -0.965 13.641 -6.77 1 95.44 103 MET A CA 1
ATOM 837 C C . MET A 1 103 ? -0.934 15.094 -7.242 1 95.44 103 MET A C 1
ATOM 839 O O . MET A 1 103 ? -1.335 16 -6.512 1 95.44 103 MET A O 1
ATOM 843 N N . GLU A 1 104 ? -0.465 15.266 -8.414 1 94.81 104 GLU A N 1
ATOM 844 C CA . GLU A 1 104 ? -0.317 16.625 -8.938 1 94.81 104 GLU A CA 1
ATOM 845 C C . GLU A 1 104 ? -1.672 17.312 -9.078 1 94.81 104 GLU A C 1
ATOM 847 O O . GLU A 1 104 ? -2.654 16.688 -9.484 1 94.81 104 GLU A O 1
ATOM 852 N N . CYS A 1 105 ? -1.694 18.578 -8.648 1 97.5 105 CYS A N 1
ATOM 853 C CA . CYS A 1 105 ? -2.871 19.438 -8.781 1 97.5 105 CYS A CA 1
ATOM 854 C C . CYS A 1 105 ? -2.477 20.844 -9.188 1 97.5 105 CYS A C 1
ATOM 856 O O . CYS A 1 105 ? -2.252 21.703 -8.328 1 97.5 105 CYS A O 1
ATOM 858 N N . PRO A 1 106 ? -2.484 21.078 -10.523 1 96.56 106 PRO A N 1
ATOM 859 C CA . PRO A 1 106 ? -2.057 22.391 -11.023 1 96.56 106 PRO A CA 1
ATOM 860 C C . PRO A 1 106 ? -2.869 23.547 -10.445 1 96.56 106 PRO A C 1
ATOM 862 O O . PRO A 1 106 ? -2.316 24.609 -10.148 1 96.56 106 PRO A O 1
ATOM 865 N N . LYS A 1 107 ? -4.098 23.344 -10.289 1 97.56 107 LYS A N 1
ATOM 866 C CA . LYS A 1 107 ? -4.941 24.406 -9.734 1 97.56 107 LYS A CA 1
ATOM 867 C C . LYS A 1 107 ? -4.52 24.75 -8.312 1 97.56 107 LYS A C 1
ATOM 869 O O . LYS A 1 107 ? -4.488 25.922 -7.941 1 97.56 107 LYS A O 1
ATOM 874 N N . TYR A 1 108 ? -4.223 23.781 -7.551 1 97.75 108 TYR A N 1
ATOM 875 C CA . TYR A 1 108 ? -3.697 24.047 -6.219 1 97.75 108 TYR A CA 1
ATOM 876 C C . TYR A 1 108 ? -2.428 24.891 -6.293 1 97.75 108 TYR A C 1
ATOM 878 O O . TYR A 1 108 ? -2.266 25.844 -5.539 1 97.75 108 TYR A O 1
ATOM 886 N N . ASP A 1 109 ? -1.56 24.469 -7.125 1 96.94 109 ASP A N 1
ATOM 887 C CA . ASP A 1 109 ? -0.284 25.156 -7.254 1 96.94 109 ASP A CA 1
ATOM 888 C C . ASP A 1 109 ? -0.495 26.625 -7.625 1 96.94 109 ASP A C 1
ATOM 890 O O . ASP A 1 109 ? 0.172 27.516 -7.082 1 96.94 109 ASP A O 1
ATOM 894 N N . GLU A 1 110 ? -1.397 26.812 -8.484 1 97 110 GLU A N 1
ATOM 895 C CA . GLU A 1 110 ? -1.729 28.172 -8.906 1 97 110 GLU A CA 1
ATOM 896 C C . GLU A 1 110 ? -2.27 28.984 -7.734 1 97 110 GLU A C 1
ATOM 898 O O . GLU A 1 110 ? -1.809 30.109 -7.488 1 97 110 GLU A O 1
ATOM 903 N N . LEU A 1 111 ? -3.188 28.469 -7.031 1 97.5 111 LEU A N 1
ATOM 904 C CA . LEU A 1 111 ? -3.826 29.156 -5.914 1 97.5 111 LEU A CA 1
ATOM 905 C C . LEU A 1 111 ? -2.826 29.422 -4.793 1 97.5 111 LEU A C 1
ATOM 907 O O . LEU A 1 111 ? -2.832 30.484 -4.188 1 97.5 111 LEU A O 1
ATOM 911 N N . TYR A 1 112 ? -1.998 28.469 -4.566 1 97.31 112 TYR A N 1
ATOM 912 C CA . TYR A 1 112 ? -0.999 28.625 -3.516 1 97.31 112 TYR A CA 1
ATOM 913 C C . TYR A 1 112 ? 0.012 29.703 -3.881 1 97.31 112 TYR A C 1
ATOM 915 O O . TYR A 1 112 ? 0.42 30.5 -3.025 1 97.31 112 TYR A O 1
ATOM 923 N N . GLN A 1 113 ? 0.358 29.734 -5.125 1 96.75 113 GLN A N 1
ATOM 924 C CA . GLN A 1 113 ? 1.252 30.797 -5.574 1 96.75 113 GLN A CA 1
ATOM 925 C C . GLN A 1 113 ? 0.6 32.156 -5.422 1 96.75 113 GLN A C 1
ATOM 927 O O . GLN A 1 113 ? 1.266 33.125 -5.062 1 96.75 113 GLN A O 1
ATOM 932 N N . GLN A 1 114 ? -0.615 32.219 -5.68 1 96.94 114 GLN A N 1
ATOM 933 C CA . GLN A 1 114 ? -1.35 33.469 -5.469 1 96.94 114 GLN A CA 1
ATOM 934 C C . GLN A 1 114 ? -1.318 33.875 -4 1 96.94 114 GLN A C 1
ATOM 936 O O . GLN A 1 114 ? -1.166 35.062 -3.688 1 96.94 114 GLN A O 1
ATOM 941 N N . THR A 1 115 ? -1.423 32.906 -3.168 1 97.12 115 THR A N 1
ATOM 942 C CA . THR A 1 115 ? -1.356 33.156 -1.733 1 97.12 115 THR A CA 1
ATOM 943 C C . THR A 1 115 ? 0.015 33.688 -1.344 1 97.12 115 THR A C 1
ATOM 945 O O . THR A 1 115 ? 0.112 34.688 -0.623 1 97.12 115 THR A O 1
ATOM 948 N N . LEU A 1 116 ? 1.023 33.125 -1.878 1 96.25 116 LEU A N 1
ATOM 949 C CA . LEU A 1 116 ? 2.389 33.531 -1.549 1 96.25 116 LEU A CA 1
ATOM 950 C C . LEU A 1 116 ? 2.689 34.938 -2.078 1 96.25 116 LEU A C 1
ATOM 952 O O . LEU A 1 116 ? 3.488 35.656 -1.489 1 96.25 116 LEU A O 1
ATOM 956 N N . ASN A 1 117 ? 1.956 35.281 -3.127 1 96.25 117 ASN A N 1
ATOM 957 C CA . ASN A 1 117 ? 2.197 36.594 -3.754 1 96.25 117 ASN A CA 1
ATOM 958 C C . ASN A 1 117 ? 1.244 37.656 -3.221 1 96.25 117 ASN A C 1
ATOM 960 O O . ASN A 1 117 ? 1.288 38.812 -3.656 1 96.25 117 ASN A O 1
ATOM 964 N N . SER A 1 118 ? 0.446 37.312 -2.375 1 96.81 118 SER A N 1
ATOM 965 C CA . SER A 1 118 ? -0.499 38.281 -1.803 1 96.81 118 SER A CA 1
ATOM 966 C C . SER A 1 118 ? 0.221 39.344 -0.985 1 96.81 118 SER A C 1
ATOM 968 O O . SER A 1 118 ? 1.354 39.125 -0.546 1 96.81 118 SER A O 1
ATOM 970 N N . LYS A 1 119 ? -0.439 40.438 -0.719 1 96.88 119 LYS A N 1
ATOM 971 C CA . LYS A 1 119 ? 0.12 41.531 0.073 1 96.88 119 LYS A CA 1
ATOM 972 C C . LYS A 1 119 ? 0.417 41.094 1.5 1 96.88 119 LYS A C 1
ATOM 974 O O . LYS A 1 119 ? 1.445 41.469 2.072 1 96.88 119 LYS A O 1
ATOM 979 N N . GLU A 1 120 ? -0.444 40.281 2.02 1 95.25 120 GLU A N 1
ATOM 980 C CA . GLU A 1 120 ? -0.277 39.781 3.375 1 95.25 120 GLU A CA 1
ATOM 981 C C . GLU A 1 120 ? 1.055 39.031 3.527 1 95.25 120 GLU A C 1
ATOM 983 O O . GLU A 1 120 ? 1.807 39.312 4.469 1 95.25 120 GLU A O 1
ATOM 988 N N . VAL A 1 121 ? 1.355 38.219 2.605 1 96.44 121 VAL A N 1
ATOM 989 C CA . VAL A 1 121 ? 2.553 37.375 2.691 1 96.44 121 VAL A CA 1
ATOM 990 C C . VAL A 1 121 ? 3.783 38.219 2.336 1 96.44 121 VAL A C 1
ATOM 992 O O . VAL A 1 121 ? 4.828 38.094 2.979 1 96.44 121 VAL A O 1
ATOM 995 N N . THR A 1 122 ? 3.639 39.062 1.36 1 95.94 122 THR A N 1
ATOM 996 C CA . THR A 1 122 ? 4.777 39.875 0.976 1 95.94 122 THR A CA 1
ATOM 997 C C . THR A 1 122 ? 5.156 40.844 2.105 1 95.94 122 THR A C 1
ATOM 999 O O . THR A 1 122 ? 6.34 41.094 2.324 1 95.94 122 THR A O 1
ATOM 1002 N N . ASP A 1 123 ? 4.211 41.375 2.811 1 96.5 123 ASP A N 1
ATOM 1003 C CA . ASP A 1 123 ? 4.48 42.219 3.973 1 96.5 123 ASP A CA 1
ATOM 1004 C C . ASP A 1 123 ? 5.152 41.438 5.086 1 96.5 123 ASP A C 1
ATOM 1006 O O . ASP A 1 123 ? 6.09 41.906 5.727 1 96.5 123 ASP A O 1
ATOM 1010 N N . MET A 1 124 ? 4.676 40.25 5.262 1 95.12 124 MET A N 1
ATOM 1011 C CA . MET A 1 124 ? 5.27 39.375 6.27 1 95.12 124 MET A CA 1
ATOM 1012 C C . MET A 1 124 ? 6.719 39.062 5.922 1 95.12 124 MET A C 1
ATOM 1014 O O . MET A 1 124 ? 7.578 39 6.805 1 95.12 124 MET A O 1
ATOM 1018 N N . ASP A 1 125 ? 6.969 38.844 4.668 1 95.38 125 ASP A N 1
ATOM 1019 C CA . ASP A 1 125 ? 8.32 38.562 4.215 1 95.38 125 ASP A CA 1
ATOM 1020 C C . ASP A 1 125 ? 9.266 39.719 4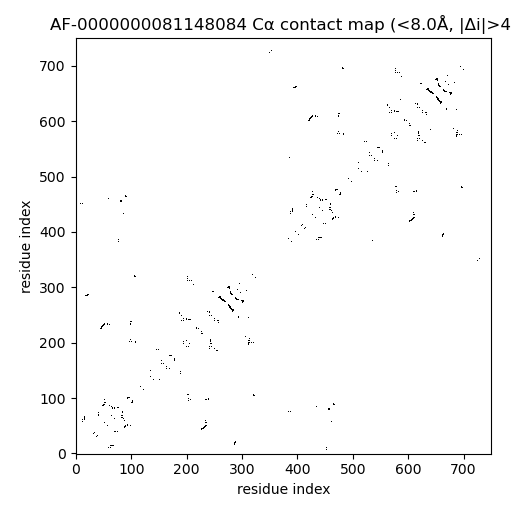.465 1 95.38 125 ASP A C 1
ATOM 1022 O O . ASP A 1 125 ? 10.422 39.531 4.836 1 95.38 125 ASP A O 1
ATOM 1026 N N . LYS A 1 126 ? 8.742 40.906 4.277 1 95.88 126 LYS A N 1
ATOM 1027 C CA . LYS A 1 126 ? 9.547 42.094 4.535 1 95.88 126 LYS A CA 1
ATOM 1028 C C . LYS A 1 126 ? 9.891 42.219 6.016 1 95.88 126 LYS A C 1
ATOM 1030 O O . LYS A 1 126 ? 11.031 42.5 6.371 1 95.88 126 LYS A O 1
ATOM 1035 N N . VAL A 1 127 ? 8.945 41.969 6.82 1 95.62 127 VAL A N 1
ATOM 1036 C CA . VAL A 1 127 ? 9.109 42.094 8.266 1 95.62 127 VAL A CA 1
ATOM 1037 C C . VAL A 1 127 ? 10.078 41.031 8.773 1 95.62 127 VAL A C 1
ATOM 1039 O O . VAL A 1 127 ? 10.875 41.281 9.68 1 95.62 127 VAL A O 1
ATOM 1042 N N . ASN A 1 128 ? 10.055 39.875 8.141 1 96.75 128 ASN A N 1
ATOM 1043 C CA . ASN A 1 128 ? 10.82 38.75 8.664 1 96.75 128 ASN A CA 1
ATOM 1044 C C . ASN A 1 128 ? 12.109 38.562 7.867 1 96.75 128 ASN A C 1
ATOM 1046 O O . ASN A 1 128 ? 12.758 37.5 7.992 1 96.75 128 ASN A O 1
ATOM 1050 N N . LYS A 1 129 ? 12.414 39.469 7.086 1 96.5 129 LYS A N 1
ATOM 1051 C CA . LYS A 1 129 ? 13.586 39.344 6.215 1 96.5 129 LYS A CA 1
ATOM 1052 C C . LYS A 1 129 ? 14.844 39.031 7.02 1 96.5 129 LYS A C 1
ATOM 1054 O O . LYS A 1 129 ? 15.656 38.219 6.617 1 96.5 129 LYS A O 1
ATOM 1059 N N . GLY A 1 130 ? 15.016 39.75 8.07 1 96.62 130 GLY A N 1
ATOM 1060 C CA . GLY A 1 130 ? 16.172 39.5 8.922 1 96.62 130 GLY A CA 1
ATOM 1061 C C . GLY A 1 130 ? 16.219 38.094 9.477 1 96.62 130 GLY A C 1
ATOM 1062 O O . GLY A 1 130 ? 17.297 37.5 9.539 1 96.62 130 GLY A O 1
ATOM 1063 N N . PHE A 1 131 ? 15.117 37.594 9.883 1 97.19 131 PHE A N 1
ATOM 1064 C CA . PHE A 1 131 ? 15.055 36.25 10.445 1 97.19 131 PHE A CA 1
ATOM 1065 C C . PHE A 1 131 ? 15.352 35.188 9.383 1 97.19 131 PHE A C 1
ATOM 1067 O O . PHE A 1 131 ? 16.078 34.25 9.633 1 97.19 131 PHE A O 1
ATOM 1074 N N . TYR A 1 132 ? 14.812 35.375 8.148 1 97.56 132 TYR A N 1
ATOM 1075 C CA . TYR A 1 132 ? 15.094 34.469 7.039 1 97.56 132 TYR A CA 1
ATOM 1076 C C . TYR A 1 132 ? 16.578 34.406 6.727 1 97.56 132 TYR A C 1
ATOM 1078 O O . TYR A 1 132 ? 17.141 33.344 6.48 1 97.56 132 TYR A O 1
ATOM 1086 N N . LYS A 1 133 ? 17.172 35.594 6.777 1 96.81 133 LYS A N 1
ATOM 1087 C CA . LYS A 1 133 ? 18.609 35.688 6.531 1 96.81 133 LYS A CA 1
ATOM 1088 C C . LYS A 1 133 ? 19.406 34.938 7.598 1 96.81 133 LYS A C 1
ATOM 1090 O O . LYS A 1 133 ? 20.359 34.219 7.285 1 96.81 133 LYS A O 1
ATOM 1095 N N . PHE A 1 134 ? 19.031 35.125 8.812 1 96.31 134 PHE A N 1
ATOM 1096 C CA . PHE A 1 134 ? 19.656 34.438 9.914 1 96.31 134 PHE A CA 1
ATOM 1097 C C . PHE A 1 134 ? 19.578 32.906 9.703 1 96.31 134 PHE A C 1
ATOM 1099 O O . PHE A 1 134 ? 20.594 32.219 9.797 1 96.31 134 PHE A O 1
ATOM 1106 N N . LEU A 1 135 ? 18.344 32.375 9.336 1 96.19 135 LEU A N 1
ATOM 1107 C CA . LEU A 1 135 ? 18.125 30.938 9.109 1 96.19 135 LEU A CA 1
ATOM 1108 C C . LEU A 1 135 ? 18.938 30.438 7.918 1 96.19 135 LEU A C 1
ATOM 1110 O O . LEU A 1 135 ? 19.438 29.312 7.926 1 96.19 135 LEU A O 1
ATOM 1114 N N . THR A 1 136 ? 18.938 31.266 6.898 1 96.44 136 THR A N 1
ATOM 1115 C CA . THR A 1 136 ? 19.719 30.922 5.715 1 96.44 136 THR A CA 1
ATOM 1116 C C . THR A 1 136 ? 21.188 30.719 6.07 1 96.44 136 THR A C 1
ATOM 1118 O O . THR A 1 136 ? 21.828 29.766 5.621 1 96.44 136 THR A O 1
ATOM 1121 N N . ASN A 1 137 ? 21.703 31.531 6.918 1 95.06 137 ASN A N 1
ATOM 1122 C CA . ASN A 1 137 ? 23.109 31.484 7.309 1 95.06 137 ASN A CA 1
ATOM 1123 C C . ASN A 1 137 ? 23.406 30.25 8.148 1 95.06 137 ASN A C 1
ATOM 1125 O O . ASN A 1 137 ? 24.438 29.594 7.957 1 95.06 137 ASN A O 1
ATOM 1129 N N . VAL A 1 138 ? 22.531 29.969 8.984 1 91.69 138 VAL A N 1
ATOM 1130 C CA . VAL A 1 138 ? 22.844 28.906 9.93 1 91.69 138 VAL A CA 1
ATOM 1131 C C . VAL A 1 138 ? 22.516 27.547 9.297 1 91.69 138 VAL A C 1
ATOM 1133 O O . VAL A 1 138 ? 23.109 26.531 9.664 1 91.69 138 VAL A O 1
ATOM 1136 N N . SER A 1 139 ? 21.594 27.469 8.391 1 91 139 SER A N 1
ATOM 1137 C CA . SER A 1 139 ? 21.141 26.188 7.84 1 91 139 SER A CA 1
ATOM 1138 C C . SER A 1 139 ? 21.797 25.906 6.492 1 91 139 SER A C 1
ATOM 1140 O O . SER A 1 139 ? 21.844 24.75 6.047 1 91 139 SER A O 1
ATOM 1142 N N . GLY A 1 140 ? 22.156 27 5.738 1 92.31 140 GLY A N 1
ATOM 1143 C CA . GLY A 1 140 ? 22.703 26.859 4.402 1 92.31 140 GLY A CA 1
ATOM 1144 C C . GLY A 1 140 ? 21.641 26.781 3.324 1 92.31 140 GLY A C 1
ATOM 1145 O O . GLY A 1 140 ? 21.953 26.656 2.141 1 92.31 140 GLY A O 1
ATOM 1146 N N . LEU A 1 141 ? 20.422 26.891 3.748 1 93.31 141 LEU A N 1
ATOM 1147 C CA . LEU A 1 141 ? 19.312 26.891 2.816 1 93.31 141 LEU A CA 1
ATOM 1148 C C . LEU A 1 141 ? 18.828 28.312 2.555 1 93.31 141 LEU A C 1
ATOM 1150 O O . LEU A 1 141 ? 18.938 29.172 3.426 1 93.31 141 LEU A O 1
ATOM 1154 N N . ASP A 1 142 ? 18.375 28.547 1.374 1 94.12 142 ASP A N 1
ATOM 1155 C CA . ASP A 1 142 ? 17.703 29.812 1.111 1 94.12 142 ASP A CA 1
ATOM 1156 C C . ASP A 1 142 ? 16.281 29.812 1.69 1 94.12 142 ASP A C 1
ATOM 1158 O O . ASP A 1 142 ? 15.336 29.359 1.036 1 94.12 142 ASP A O 1
ATOM 1162 N N . VAL A 1 143 ? 16.172 30.422 2.873 1 95.94 143 VAL A N 1
ATOM 1163 C CA . VAL A 1 143 ? 14.961 30.203 3.662 1 95.94 143 VAL A CA 1
ATOM 1164 C C . VAL A 1 143 ? 13.969 31.344 3.404 1 95.94 143 VAL A C 1
ATOM 1166 O O . VAL A 1 143 ? 14.352 32.5 3.344 1 95.94 143 VAL A O 1
ATOM 1169 N N . ASN A 1 144 ? 12.773 31.047 3.174 1 94.62 144 ASN A N 1
ATOM 1170 C CA . ASN A 1 144 ? 11.617 31.922 3.129 1 94.62 144 ASN A CA 1
ATOM 1171 C C . ASN A 1 144 ? 10.391 31.281 3.77 1 94.62 144 ASN A C 1
ATOM 1173 O O . ASN A 1 144 ? 10.492 30.203 4.375 1 94.62 144 ASN A O 1
ATOM 1177 N N . ILE A 1 145 ? 9.266 31.891 3.678 1 95.56 145 ILE A N 1
ATOM 1178 C CA . ILE A 1 145 ? 8.07 31.422 4.375 1 95.56 145 ILE A CA 1
ATOM 1179 C C . ILE A 1 145 ? 7.621 30.094 3.783 1 95.56 145 ILE A C 1
ATOM 1181 O O . ILE A 1 145 ? 7.043 29.25 4.484 1 95.56 145 ILE A O 1
ATOM 1185 N N . ASP A 1 146 ? 7.965 29.828 2.557 1 94 146 ASP A N 1
ATOM 1186 C CA . ASP A 1 146 ? 7.496 28.641 1.845 1 94 146 ASP A CA 1
ATOM 1187 C C . ASP A 1 146 ? 8.289 27.406 2.258 1 94 146 ASP A C 1
ATOM 1189 O O . ASP A 1 146 ? 7.766 26.281 2.215 1 94 146 ASP A O 1
ATOM 1193 N N . ASN A 1 147 ? 9.547 27.578 2.637 1 94.12 147 ASN A N 1
ATOM 1194 C CA . ASN A 1 147 ? 10.367 26.391 2.832 1 94.12 147 ASN A CA 1
ATOM 1195 C C . ASN A 1 147 ? 10.977 26.359 4.23 1 94.12 147 ASN A C 1
ATOM 1197 O O . ASN A 1 147 ? 11.797 25.484 4.531 1 94.12 147 ASN A O 1
ATOM 1201 N N . LEU A 1 148 ? 10.617 27.312 5.051 1 94.94 148 LEU A N 1
ATOM 1202 C CA . LEU A 1 148 ? 11.203 27.391 6.379 1 94.94 148 LEU A CA 1
ATOM 1203 C C . LEU A 1 148 ? 10.891 26.141 7.184 1 94.94 148 LEU A C 1
ATOM 1205 O O . LEU A 1 148 ? 11.57 25.844 8.172 1 94.94 148 LEU A O 1
ATOM 1209 N N . TRP A 1 149 ? 9.805 25.391 6.773 1 93.06 149 TRP A N 1
ATOM 1210 C CA . TRP A 1 149 ? 9.438 24.156 7.457 1 93.06 149 TRP A CA 1
ATOM 1211 C C . TRP A 1 149 ? 10.594 23.172 7.449 1 93.06 149 TRP A C 1
ATOM 1213 O O . TRP A 1 149 ? 10.719 22.344 8.359 1 93.06 149 TRP A O 1
ATOM 1223 N N . LYS A 1 150 ? 11.438 23.203 6.52 1 91.75 150 LYS A N 1
ATOM 1224 C CA . LYS A 1 150 ? 12.594 22.312 6.457 1 91.75 150 LYS A CA 1
ATOM 1225 C C . LYS A 1 150 ? 13.492 22.469 7.676 1 91.75 150 LYS A C 1
ATOM 1227 O O . LYS A 1 150 ? 13.977 21.484 8.234 1 91.75 150 LYS A O 1
ATOM 1232 N N . VAL A 1 151 ? 13.672 23.719 8.008 1 90.62 151 VAL A N 1
ATOM 1233 C CA . VAL A 1 151 ? 14.484 24.016 9.188 1 90.62 151 VAL A CA 1
ATOM 1234 C C . VAL A 1 151 ? 13.68 23.734 10.453 1 90.62 151 VAL A C 1
ATOM 1236 O O . VAL A 1 151 ? 14.18 23.109 11.383 1 90.62 151 VAL A O 1
ATOM 1239 N N . ALA A 1 152 ? 12.477 24.188 10.406 1 90.94 152 ALA A N 1
ATOM 1240 C CA . ALA A 1 152 ? 11.609 24.047 11.578 1 90.94 152 ALA A CA 1
ATOM 1241 C C . ALA A 1 152 ? 11.414 22.578 11.945 1 90.94 152 ALA A C 1
ATOM 1243 O O . ALA A 1 152 ? 11.523 22.203 13.117 1 90.94 152 ALA A O 1
ATOM 1244 N N . ASP A 1 153 ? 11.148 21.75 10.969 1 85.69 153 ASP A N 1
ATOM 1245 C CA . ASP A 1 153 ? 10.922 20.328 11.195 1 85.69 153 ASP A CA 1
ATOM 1246 C C . ASP A 1 153 ? 12.156 19.672 11.797 1 85.69 153 ASP A C 1
ATOM 1248 O O . ASP A 1 153 ? 12.047 18.844 12.711 1 85.69 153 ASP A O 1
ATOM 1252 N N . THR A 1 154 ? 13.25 20 11.227 1 83.94 154 THR A N 1
ATOM 1253 C CA . THR A 1 154 ? 14.5 19.422 11.703 1 83.94 154 THR A CA 1
ATOM 1254 C C . THR A 1 154 ? 14.742 19.797 13.164 1 83.94 154 THR A C 1
ATOM 1256 O O . THR A 1 154 ? 15.031 18.922 13.984 1 83.94 154 THR A O 1
ATOM 1259 N N . VAL A 1 155 ? 14.625 21.047 13.445 1 85.31 155 VAL A N 1
ATOM 1260 C CA . VAL A 1 155 ? 14.852 21.547 14.797 1 85.31 155 VAL A CA 1
ATOM 1261 C C . VAL A 1 155 ? 13.836 20.922 15.75 1 85.31 155 VAL A C 1
ATOM 1263 O O . VAL A 1 155 ? 14.188 20.547 16.875 1 85.31 155 VAL A O 1
ATOM 1266 N N . TYR A 1 156 ? 12.641 20.812 15.32 1 82.44 156 TYR A N 1
ATOM 1267 C CA . TYR A 1 156 ? 11.57 20.25 16.141 1 82.44 156 TYR A CA 1
ATOM 1268 C C . TYR A 1 156 ? 11.852 18.781 16.484 1 82.44 156 TYR A C 1
ATOM 1270 O O . TYR A 1 156 ? 11.742 18.391 17.641 1 82.44 156 TYR A O 1
ATOM 1278 N N . ILE A 1 157 ? 12.219 18.016 15.508 1 76.44 157 ILE A N 1
ATOM 1279 C CA . ILE A 1 157 ? 12.492 16.594 15.703 1 76.44 157 ILE A CA 1
ATOM 1280 C C . ILE A 1 157 ? 13.703 16.422 16.609 1 76.44 157 ILE A C 1
ATOM 1282 O O . ILE A 1 157 ? 13.711 15.57 17.5 1 76.44 157 ILE A O 1
ATOM 1286 N N . GLU A 1 158 ? 14.711 17.25 16.406 1 77.06 158 GLU A N 1
ATOM 1287 C CA . GLU A 1 158 ? 15.898 17.203 17.25 1 77.06 158 GLU A CA 1
ATOM 1288 C C . GLU A 1 158 ? 15.555 17.547 18.703 1 77.06 158 GLU A C 1
ATOM 1290 O O . GLU A 1 158 ? 16.078 16.922 19.625 1 77.06 158 GLU A O 1
ATOM 1295 N N . ASP A 1 159 ? 14.758 18.484 18.812 1 77.44 159 ASP A N 1
ATOM 1296 C CA . ASP A 1 159 ? 14.336 18.875 20.156 1 77.44 159 ASP A CA 1
ATOM 1297 C C . ASP A 1 159 ? 13.547 17.766 20.844 1 77.44 159 ASP A C 1
ATOM 1299 O O . ASP A 1 159 ? 13.781 17.469 22.016 1 77.44 159 ASP A O 1
ATOM 1303 N N . LEU A 1 160 ? 12.672 17.141 20.125 1 72.56 160 LEU A N 1
ATOM 1304 C CA . LEU A 1 160 ? 11.836 16.062 20.641 1 72.56 160 LEU A CA 1
ATOM 1305 C C . LEU A 1 160 ? 12.688 14.883 21.094 1 72.56 160 LEU A C 1
ATOM 1307 O O . LEU A 1 160 ? 12.344 14.195 22.047 1 72.56 160 LEU A O 1
ATOM 1311 N N . ASN A 1 161 ? 13.781 14.734 20.422 1 67.31 161 ASN A N 1
ATOM 1312 C CA . ASN A 1 161 ? 14.617 13.578 20.703 1 67.31 161 ASN A CA 1
ATOM 1313 C C . ASN A 1 161 ? 15.828 13.953 21.547 1 67.31 161 ASN A C 1
ATOM 1315 O O . ASN A 1 161 ? 16.766 13.164 21.672 1 67.31 161 ASN A O 1
ATOM 1319 N N . ASN A 1 162 ? 15.828 15.188 22.031 1 70.56 162 ASN A N 1
ATOM 1320 C CA . ASN A 1 162 ? 16.906 15.703 22.875 1 70.56 162 ASN A CA 1
ATOM 1321 C C . ASN A 1 162 ? 18.25 15.625 22.172 1 70.56 162 ASN A C 1
ATOM 1323 O O . ASN A 1 162 ? 19.25 15.203 22.766 1 70.56 162 ASN A O 1
ATOM 1327 N N . LEU A 1 163 ? 18.188 15.875 20.953 1 67.94 163 LEU A N 1
ATOM 1328 C CA . LEU A 1 163 ? 19.391 15.812 20.141 1 67.94 163 LEU A CA 1
ATOM 1329 C C . LEU A 1 163 ? 19.859 17.203 19.734 1 67.94 163 LEU A C 1
ATOM 1331 O O . LEU A 1 163 ? 20.781 17.359 18.922 1 67.94 163 LEU A O 1
ATOM 1335 N N . THR A 1 164 ? 19.297 18.219 20.312 1 65.12 164 THR A N 1
ATOM 1336 C CA . THR A 1 164 ? 19.609 19.547 19.828 1 65.12 164 THR A CA 1
ATOM 1337 C C . THR A 1 164 ? 21.031 19.953 20.234 1 65.12 164 THR A C 1
ATOM 1339 O O . THR A 1 164 ? 21.312 20.109 21.422 1 65.12 164 THR A O 1
ATOM 1342 N N . LYS A 1 165 ? 21.797 19.969 19.219 1 67.12 165 LYS A N 1
ATOM 1343 C CA . LYS A 1 165 ? 23.188 20.359 19.453 1 67.12 165 LYS A CA 1
ATOM 1344 C C . LYS A 1 165 ? 23.422 21.797 19 1 67.12 165 LYS A C 1
ATOM 1346 O O . LYS A 1 165 ? 24.422 22.422 19.375 1 67.12 165 LYS A O 1
ATOM 1351 N N . ASN A 1 166 ? 22.484 22.172 18.359 1 75.38 166 ASN A N 1
ATOM 1352 C CA . ASN A 1 166 ? 22.688 23.516 17.812 1 75.38 166 ASN A CA 1
ATOM 1353 C C . ASN A 1 166 ? 22.219 24.594 18.781 1 75.38 166 ASN A C 1
ATOM 1355 O O . ASN A 1 166 ? 21.016 24.828 18.922 1 75.38 166 ASN A O 1
ATOM 1359 N N . THR A 1 167 ? 23.031 25.359 19.281 1 82.81 167 THR A N 1
ATOM 1360 C CA . THR A 1 167 ? 22.766 26.344 20.328 1 82.81 167 THR A CA 1
ATOM 1361 C C . THR A 1 167 ? 22.031 27.562 19.766 1 82.81 167 THR A C 1
ATOM 1363 O O . THR A 1 167 ? 21.344 28.266 20.5 1 82.81 167 THR A O 1
ATOM 1366 N N . TRP A 1 168 ? 22.234 27.719 18.438 1 89.94 168 TRP A N 1
ATOM 1367 C CA . TRP A 1 168 ? 21.609 28.891 17.844 1 89.94 168 TRP A CA 1
ATOM 1368 C C . TRP A 1 168 ? 20.094 28.812 17.953 1 89.94 168 TRP A C 1
ATOM 1370 O O . TRP A 1 168 ? 19.406 29.844 17.891 1 89.94 168 TRP A O 1
ATOM 1380 N N . VAL A 1 169 ? 19.547 27.656 18.094 1 91.12 169 VAL A N 1
ATOM 1381 C CA . VAL A 1 169 ? 18.109 27.422 18.141 1 91.12 169 VAL A CA 1
ATOM 1382 C C . VAL A 1 169 ? 17.516 28.094 19.359 1 91.12 169 VAL A C 1
ATOM 1384 O O . VAL A 1 169 ? 16.359 28.547 19.328 1 91.12 169 VAL A O 1
ATOM 1387 N N . TYR A 1 170 ? 18.359 28.312 20.406 1 89.88 170 TYR A N 1
ATOM 1388 C CA . TYR A 1 170 ? 17.828 28.812 21.672 1 89.88 170 TYR A CA 1
ATOM 1389 C C . TYR A 1 170 ? 18.297 30.234 21.922 1 89.88 170 TYR A C 1
ATOM 1391 O O . TYR A 1 170 ? 18 30.812 22.969 1 89.88 170 TYR A O 1
ATOM 1399 N N . GLN A 1 171 ? 18.922 30.766 21 1 92.44 171 GLN A N 1
ATOM 1400 C CA . GLN A 1 171 ? 19.359 32.156 21.141 1 92.44 171 GLN A CA 1
ATOM 1401 C C . GLN A 1 171 ? 18.172 33.094 21.109 1 92.44 171 GLN A C 1
ATOM 1403 O O . GLN A 1 171 ? 17.109 32.781 20.562 1 92.44 171 GLN A O 1
ATOM 1408 N N . LYS A 1 172 ? 18.422 34.281 21.703 1 93.69 172 LYS A N 1
ATOM 1409 C CA . LYS A 1 172 ? 17.375 35.312 21.75 1 93.69 172 LYS A CA 1
ATOM 1410 C C . LYS A 1 172 ? 17.172 35.938 20.375 1 93.69 172 LYS A C 1
ATOM 1412 O O . LYS A 1 172 ? 18.141 36.188 19.672 1 93.69 172 LYS A O 1
ATOM 1417 N N . TRP A 1 173 ? 15.938 36.062 19.984 1 94.94 173 TRP A N 1
ATOM 1418 C CA . TRP A 1 173 ? 15.516 36.812 18.812 1 94.94 173 TRP A CA 1
ATOM 1419 C C . TRP A 1 173 ? 14.422 37.812 19.172 1 94.94 173 TRP A C 1
ATOM 1421 O O . TRP A 1 173 ? 13.266 37.438 19.359 1 94.94 173 TRP A O 1
ATOM 1431 N N . GLN A 1 174 ? 14.867 39.031 19.219 1 91.88 174 GLN A N 1
ATOM 1432 C CA . GLN A 1 174 ? 13.961 40.094 19.656 1 91.88 174 GLN A CA 1
ATOM 1433 C C . GLN A 1 174 ? 13.398 39.781 21.047 1 91.88 174 GLN A C 1
ATOM 1435 O O . GLN A 1 174 ? 14.156 39.562 22 1 91.88 174 GLN A O 1
ATOM 1440 N N . ASN A 1 175 ? 12.102 39.531 21.172 1 91.56 175 ASN A N 1
ATOM 1441 C CA . ASN A 1 175 ? 11.5 39.312 22.484 1 91.56 175 ASN A CA 1
ATOM 1442 C C . ASN A 1 175 ? 11.172 37.844 22.703 1 91.56 175 ASN A C 1
ATOM 1444 O O . ASN A 1 175 ? 10.359 37.5 23.562 1 91.56 175 ASN A O 1
ATOM 1448 N N . THR A 1 176 ? 11.711 36.938 21.906 1 93.69 176 THR A N 1
ATOM 1449 C CA . THR A 1 176 ? 11.492 35.5 22.031 1 93.69 176 THR A CA 1
ATOM 1450 C C . THR A 1 176 ? 12.766 34.75 21.672 1 93.69 176 THR A C 1
ATOM 1452 O O . THR A 1 176 ? 13.867 35.281 21.766 1 93.69 176 THR A O 1
ATOM 1455 N N . THR A 1 177 ? 12.688 33.469 21.391 1 94.62 177 THR A N 1
ATOM 1456 C CA . THR A 1 177 ? 13.812 32.656 20.953 1 94.62 177 THR A CA 1
ATOM 1457 C C . THR A 1 177 ? 13.695 32.344 19.469 1 94.62 177 THR A C 1
ATOM 1459 O O . THR A 1 177 ? 12.617 32.469 18.875 1 94.62 177 THR A O 1
ATOM 1462 N N . VAL A 1 178 ? 14.742 31.938 18.922 1 95.25 178 VAL A N 1
ATOM 1463 C CA . VAL A 1 178 ? 14.734 31.5 17.531 1 95.25 178 VAL A CA 1
ATOM 1464 C C . VAL A 1 178 ? 13.766 30.328 17.359 1 95.25 178 VAL A C 1
ATOM 1466 O O . VAL A 1 178 ? 13.008 30.281 16.391 1 95.25 178 VAL A O 1
ATOM 1469 N N . TYR A 1 179 ? 13.75 29.469 18.312 1 93.19 179 TYR A N 1
ATOM 1470 C CA . TYR A 1 179 ? 12.859 28.328 18.281 1 93.19 179 TYR A CA 1
ATOM 1471 C C . TYR A 1 179 ? 11.398 28.766 18.234 1 93.19 179 TYR A C 1
ATOM 1473 O O . TYR A 1 179 ? 10.633 28.297 17.391 1 93.19 179 TYR A O 1
ATOM 1481 N N . ASP A 1 180 ? 11.102 29.672 19.062 1 93.44 180 ASP A N 1
ATOM 1482 C CA . ASP A 1 180 ? 9.719 30.125 19.156 1 93.44 180 ASP A CA 1
ATOM 1483 C C . ASP A 1 180 ? 9.289 30.859 17.891 1 93.44 180 ASP A C 1
ATOM 1485 O O . ASP A 1 180 ? 8.164 30.703 17.422 1 93.44 180 ASP A O 1
ATOM 1489 N N . GLU A 1 181 ? 10.156 31.688 17.438 1 95.06 181 GLU A N 1
ATOM 1490 C CA . GLU A 1 181 ? 9.859 32.406 16.219 1 95.06 181 GLU A CA 1
ATOM 1491 C C . GLU A 1 181 ? 9.719 31.469 15.031 1 95.06 181 GLU A C 1
ATOM 1493 O O . GLU A 1 181 ? 8.852 31.672 14.172 1 95.06 181 GLU A O 1
ATOM 1498 N N . LEU A 1 182 ? 10.578 30.516 15 1 94.81 182 LEU A N 1
ATOM 1499 C CA . LEU A 1 182 ? 10.516 29.5 13.961 1 94.81 182 LEU A CA 1
ATOM 1500 C C . LEU A 1 182 ? 9.188 28.75 14.008 1 94.81 182 LEU A C 1
ATOM 1502 O O . LEU A 1 182 ? 8.547 28.547 12.977 1 94.81 182 LEU A O 1
ATOM 1506 N N . ARG A 1 183 ? 8.781 28.359 15.133 1 92.88 183 ARG A N 1
ATOM 1507 C CA . ARG A 1 183 ? 7.52 27.656 15.305 1 92.88 183 ARG A CA 1
ATOM 1508 C C . ARG A 1 183 ? 6.332 28.531 14.93 1 92.88 183 ARG A C 1
ATOM 1510 O O . ARG A 1 183 ? 5.355 28.047 14.352 1 92.88 183 ARG A O 1
ATOM 1517 N N . ARG A 1 184 ? 6.418 29.766 15.32 1 94.38 184 ARG A N 1
ATOM 1518 C CA . ARG A 1 184 ? 5.367 30.719 14.984 1 94.38 184 ARG A CA 1
ATOM 1519 C C . ARG A 1 184 ? 5.207 30.844 13.469 1 94.38 184 ARG A C 1
ATOM 1521 O O . ARG A 1 184 ? 4.094 30.766 12.953 1 94.38 184 ARG A O 1
ATOM 1528 N N . LEU A 1 185 ? 6.289 31 12.789 1 96.19 185 LEU A N 1
ATOM 1529 C CA . LEU A 1 185 ? 6.25 31.172 11.344 1 96.19 185 LEU A CA 1
ATOM 1530 C C . LEU A 1 185 ? 5.824 29.875 10.664 1 96.19 185 LEU A C 1
ATOM 1532 O O . LEU A 1 185 ? 5.148 29.891 9.633 1 96.19 185 LEU A O 1
ATOM 1536 N N . GLU A 1 186 ? 6.242 28.75 11.203 1 95.75 186 GLU A N 1
ATOM 1537 C CA . GLU A 1 186 ? 5.797 27.469 10.688 1 95.75 186 GLU A CA 1
ATOM 1538 C C . GLU A 1 186 ? 4.281 27.328 10.781 1 95.75 186 GLU A C 1
ATOM 1540 O O . GLU A 1 186 ? 3.639 26.828 9.852 1 95.75 186 GLU A O 1
ATOM 1545 N N . SER A 1 187 ? 3.795 27.734 11.867 1 95.5 187 SER A N 1
ATOM 1546 C CA . SER A 1 187 ? 2.348 27.703 12.047 1 95.5 187 SER A CA 1
ATOM 1547 C C . SER A 1 187 ? 1.642 28.547 10.984 1 95.5 187 SER A C 1
ATOM 1549 O O . SER A 1 187 ? 0.632 28.109 10.422 1 95.5 187 SER A O 1
ATOM 1551 N N . ILE A 1 188 ? 2.148 29.703 10.758 1 96.19 188 ILE A N 1
ATOM 1552 C CA . ILE A 1 188 ? 1.58 30.578 9.734 1 96.19 188 ILE A CA 1
ATOM 1553 C C . ILE A 1 188 ? 1.654 29.891 8.375 1 96.19 188 ILE A C 1
ATOM 1555 O O . ILE A 1 188 ? 0.69 29.922 7.605 1 96.19 188 ILE A O 1
ATOM 1559 N N . GLN A 1 189 ? 2.771 29.297 8.125 1 96.38 189 GLN A N 1
ATOM 1560 C CA . GLN A 1 189 ? 2.957 28.609 6.852 1 96.38 189 GLN A CA 1
ATOM 1561 C C . GLN A 1 189 ? 1.898 27.516 6.66 1 96.38 189 GLN A C 1
ATOM 1563 O O . GLN A 1 189 ? 1.366 27.359 5.559 1 96.38 189 GLN A O 1
ATOM 1568 N N . PHE A 1 190 ? 1.609 26.781 7.645 1 96.38 190 PHE A N 1
ATOM 1569 C CA . PHE A 1 190 ? 0.603 25.719 7.578 1 96.38 190 PHE A CA 1
ATOM 1570 C C . PHE A 1 190 ? -0.757 26.297 7.199 1 96.38 190 PHE A C 1
ATOM 1572 O O . PHE A 1 190 ? -1.519 25.672 6.461 1 96.38 190 PHE A O 1
ATOM 1579 N N . HIS A 1 191 ? -1.051 27.453 7.684 1 96.69 191 HIS A N 1
ATOM 1580 C CA . HIS A 1 191 ? -2.314 28.094 7.328 1 96.69 191 HIS A CA 1
ATOM 1581 C C . HIS A 1 191 ? -2.312 28.562 5.875 1 96.69 191 HIS A C 1
ATOM 1583 O O . HIS A 1 191 ? -3.342 28.5 5.203 1 96.69 191 HIS A O 1
ATOM 1589 N N . LEU A 1 192 ? -1.152 28.984 5.461 1 97.12 192 LEU A N 1
ATOM 1590 C CA . LEU A 1 192 ? -1.046 29.469 4.09 1 97.12 192 LEU A CA 1
ATOM 1591 C C . LEU A 1 192 ? -1.216 28.328 3.094 1 97.12 192 LEU A C 1
ATOM 1593 O O . LEU A 1 192 ? -1.738 28.531 1.995 1 97.12 192 LEU A O 1
ATOM 1597 N N . LEU A 1 193 ? -0.83 27.125 3.459 1 97.19 193 LEU A N 1
ATOM 1598 C CA . LEU A 1 193 ? -0.889 25.969 2.574 1 97.19 193 LEU A CA 1
ATOM 1599 C C . LEU A 1 193 ? -2.318 25.719 2.113 1 97.19 193 LEU A C 1
ATOM 1601 O O . LEU A 1 193 ? -2.537 25.203 1.01 1 97.19 193 LEU A O 1
ATOM 1605 N N . TYR A 1 194 ? -3.244 26.078 2.951 1 97.38 194 TYR A N 1
ATOM 1606 C CA . TYR A 1 194 ? -4.621 25.688 2.672 1 97.38 194 TYR A CA 1
ATOM 1607 C C . TYR A 1 194 ? -5.574 26.859 2.852 1 97.38 194 TYR A C 1
ATOM 1609 O O . TYR A 1 194 ? -6.734 26.672 3.221 1 97.38 194 TYR A O 1
ATOM 1617 N N . LYS A 1 195 ? -5.082 28 2.619 1 95.38 195 LYS A N 1
ATOM 1618 C CA . LYS A 1 195 ? -5.855 29.219 2.811 1 95.38 195 LYS A CA 1
ATOM 1619 C C . LYS A 1 195 ? -6.922 29.375 1.729 1 95.38 195 LYS A C 1
ATOM 1621 O O . LYS A 1 195 ? -6.602 29.453 0.541 1 95.38 195 LYS A O 1
ATOM 1626 N N . GLY A 1 196 ? -8.156 29.391 2.223 1 93.75 196 GLY A N 1
ATOM 1627 C CA . GLY A 1 196 ? -9.266 29.578 1.301 1 93.75 196 GLY A CA 1
ATOM 1628 C C . GLY A 1 196 ? -10.047 28.297 1.052 1 93.75 196 GLY A C 1
ATOM 1629 O O . GLY A 1 196 ? -9.523 27.203 1.239 1 93.75 196 GLY A O 1
ATOM 1630 N N . THR 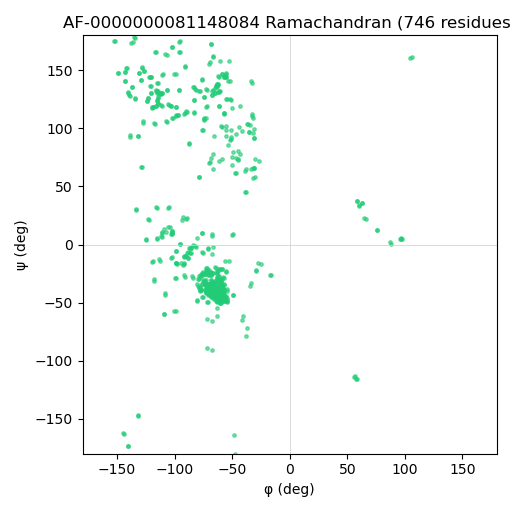A 1 197 ? -11.227 28.438 0.569 1 94.88 197 THR A N 1
ATOM 1631 C CA . THR A 1 197 ? -12.164 27.328 0.394 1 94.88 197 THR A CA 1
ATOM 1632 C C . THR A 1 197 ? -11.734 26.438 -0.776 1 94.88 197 THR A C 1
ATOM 1634 O O . THR A 1 197 ? -11.75 25.219 -0.671 1 94.88 197 THR A O 1
ATOM 1637 N N . GLU A 1 198 ? -11.305 27.062 -1.814 1 95.75 198 GLU A N 1
ATOM 1638 C CA . GLU A 1 198 ? -10.953 26.297 -3.01 1 95.75 198 GLU A CA 1
ATOM 1639 C C . GLU A 1 198 ? -9.719 25.438 -2.775 1 95.75 198 GLU A C 1
ATOM 1641 O O . GLU A 1 198 ? -9.688 24.266 -3.168 1 95.75 198 GLU A O 1
ATOM 1646 N N . ILE A 1 199 ? -8.75 26.031 -2.154 1 96.5 199 ILE A N 1
ATOM 1647 C CA . ILE A 1 199 ? -7.504 25.312 -1.89 1 96.5 199 ILE A CA 1
ATOM 1648 C C . ILE A 1 199 ? -7.77 24.172 -0.917 1 96.5 199 ILE A C 1
ATOM 1650 O O . ILE A 1 199 ? -7.273 23.062 -1.109 1 96.5 199 ILE A O 1
ATOM 1654 N N . SER A 1 200 ? -8.5 24.438 0.089 1 96.94 200 SER A N 1
ATOM 1655 C CA . SER A 1 200 ? -8.805 23.422 1.094 1 96.94 200 SER A CA 1
ATOM 1656 C C . SER A 1 200 ? -9.656 22.297 0.505 1 96.94 200 SER A C 1
ATOM 1658 O O . SER A 1 200 ? -9.531 21.141 0.913 1 96.94 200 SER A O 1
ATOM 1660 N N . LYS A 1 201 ? -10.508 22.625 -0.434 1 98.06 201 LYS A N 1
ATOM 1661 C CA . LYS A 1 201 ? -11.32 21.641 -1.143 1 98.06 201 LYS A CA 1
ATOM 1662 C C . LYS A 1 201 ? -10.438 20.672 -1.922 1 98.06 201 LYS A C 1
ATOM 1664 O O . LYS A 1 201 ? -10.664 19.453 -1.885 1 98.06 201 LYS A O 1
ATOM 1669 N N . LEU A 1 202 ? -9.406 21.141 -2.523 1 98.25 202 LEU A N 1
ATOM 1670 C CA . LEU A 1 202 ? -8.562 20.328 -3.406 1 98.25 202 LEU A CA 1
ATOM 1671 C C . LEU A 1 202 ? -7.637 19.438 -2.602 1 98.25 202 LEU A C 1
ATOM 1673 O O . LEU A 1 202 ? -7.258 18.359 -3.066 1 98.25 202 LEU A O 1
ATOM 1677 N N . LYS A 1 203 ? -7.297 19.812 -1.394 1 98.25 203 LYS A N 1
ATOM 1678 C CA . LYS A 1 203 ? -6.309 19.047 -0.639 1 98.25 203 LYS A CA 1
ATOM 1679 C C . LYS A 1 203 ? -6.965 18.281 0.505 1 98.25 203 LYS A C 1
ATOM 1681 O O . LYS A 1 203 ? -6.629 17.125 0.751 1 98.25 203 LYS A O 1
ATOM 1686 N N . GLY A 1 204 ? -7.891 18.922 1.233 1 98.25 204 GLY A N 1
ATOM 1687 C CA . GLY A 1 204 ? -8.562 18.266 2.342 1 98.25 204 GLY A CA 1
ATOM 1688 C C . GLY A 1 204 ? -9.867 17.594 1.94 1 98.25 204 GLY A C 1
ATOM 1689 O O . GLY A 1 204 ? -10.359 16.703 2.631 1 98.25 204 GLY A O 1
ATOM 1690 N N . GLY A 1 205 ? -10.414 17.922 0.839 1 98.56 205 GLY A N 1
ATOM 1691 C CA . GLY A 1 205 ? -11.719 17.484 0.383 1 98.56 205 GLY A CA 1
ATOM 1692 C C . GLY A 1 205 ? -11.781 16 0.076 1 98.56 205 GLY A C 1
ATOM 1693 O O . GLY A 1 205 ? -12.734 15.312 0.457 1 98.56 205 GLY A O 1
ATOM 1694 N N . PRO A 1 206 ? -10.758 15.516 -0.6 1 98.56 206 PRO A N 1
ATOM 1695 C CA . PRO A 1 206 ? -10.797 14.102 -0.956 1 98.56 206 PRO A CA 1
ATOM 1696 C C . PRO A 1 206 ? -10.875 13.188 0.265 1 98.56 206 PRO A C 1
ATOM 1698 O O . PRO A 1 206 ? -11.633 12.211 0.263 1 98.56 206 PRO A O 1
ATOM 1701 N N . LEU A 1 207 ? -10.117 13.438 1.299 1 98.56 207 LEU A N 1
ATOM 1702 C CA . LEU A 1 207 ? -10.188 12.641 2.516 1 98.56 207 LEU A CA 1
ATOM 1703 C C . LEU A 1 207 ? -11.555 12.789 3.184 1 98.56 207 LEU A C 1
ATOM 1705 O O . LEU A 1 207 ? -12.133 11.805 3.652 1 98.56 207 LEU A O 1
ATOM 1709 N N . LEU A 1 208 ? -12.031 14.023 3.205 1 98.56 208 LEU A N 1
ATOM 1710 C CA . LEU A 1 208 ? -13.359 14.266 3.756 1 98.56 208 LEU A CA 1
ATOM 1711 C C . LEU A 1 208 ? -14.414 13.469 2.994 1 98.56 208 LEU A C 1
ATOM 1713 O O . LEU A 1 208 ? -15.312 12.883 3.6 1 98.56 208 LEU A O 1
ATOM 1717 N N . LYS A 1 209 ? -14.305 13.461 1.74 1 98.44 209 LYS A N 1
ATOM 1718 C CA . LYS A 1 209 ? -15.219 12.68 0.915 1 98.44 209 LYS A CA 1
ATOM 1719 C C . LYS A 1 209 ? -15.211 11.211 1.323 1 98.44 209 LYS A C 1
ATOM 1721 O O . LYS A 1 209 ? -16.266 10.594 1.455 1 98.44 209 LYS A O 1
ATOM 1726 N N . GLU A 1 210 ? -14.016 10.703 1.471 1 97.5 210 GLU A N 1
ATOM 1727 C CA . GLU A 1 210 ? -13.891 9.305 1.864 1 97.5 210 GLU A CA 1
ATOM 1728 C C . GLU A 1 210 ? -14.578 9.039 3.199 1 97.5 210 GLU A C 1
ATOM 1730 O O . GLU A 1 210 ? -15.281 8.039 3.355 1 97.5 210 GLU A O 1
ATOM 1735 N N . MET A 1 211 ? -14.398 9.891 4.129 1 97.44 211 MET A N 1
ATOM 1736 C CA . MET A 1 211 ? -14.969 9.688 5.461 1 97.44 211 MET A CA 1
ATOM 1737 C C . MET A 1 211 ? -16.484 9.805 5.426 1 97.44 211 MET A C 1
ATOM 1739 O O . MET A 1 211 ? -17.188 9.008 6.055 1 97.44 211 MET A O 1
ATOM 1743 N N . VAL A 1 212 ? -17 10.773 4.695 1 97.81 212 VAL A N 1
ATOM 1744 C CA . VAL A 1 212 ? -18.438 10.945 4.551 1 97.81 212 VAL A CA 1
ATOM 1745 C C . VAL A 1 212 ? -19.031 9.727 3.854 1 97.81 212 VAL A C 1
ATOM 1747 O O . VAL A 1 212 ? -20.062 9.188 4.289 1 97.81 212 VAL A O 1
ATOM 1750 N N . ASP A 1 213 ? -18.391 9.266 2.795 1 97.44 213 ASP A N 1
ATOM 1751 C CA . ASP A 1 213 ? -18.844 8.094 2.064 1 97.44 213 ASP A CA 1
ATOM 1752 C C . ASP A 1 213 ? -18.875 6.855 2.965 1 97.44 213 ASP A C 1
ATOM 1754 O O . ASP A 1 213 ? -19.797 6.047 2.9 1 97.44 213 ASP A O 1
ATOM 1758 N N . ASN A 1 214 ? -17.844 6.715 3.73 1 95.62 214 ASN A N 1
ATOM 1759 C CA . ASN A 1 214 ? -17.781 5.59 4.656 1 95.62 214 ASN A CA 1
ATOM 1760 C C . ASN A 1 214 ? -18.953 5.598 5.637 1 95.62 214 ASN A C 1
ATOM 1762 O O . ASN A 1 214 ? -19.547 4.555 5.91 1 95.62 214 ASN A O 1
ATOM 1766 N N . MET A 1 215 ? -19.297 6.762 6.199 1 96.06 215 MET A N 1
ATOM 1767 C CA . MET A 1 215 ? -20.391 6.871 7.152 1 96.06 215 MET A CA 1
ATOM 1768 C C . MET A 1 215 ? -21.734 6.547 6.484 1 96.06 215 MET A C 1
ATOM 1770 O O . MET A 1 215 ? -22.531 5.797 7.035 1 96.06 215 MET A O 1
ATOM 1774 N N . GLN A 1 216 ? -21.859 7.102 5.328 1 96.38 216 GLN A N 1
ATOM 1775 C CA . GLN A 1 216 ? -23.094 6.84 4.602 1 96.38 216 GLN A CA 1
ATOM 1776 C C . GLN A 1 216 ? -23.219 5.367 4.23 1 96.38 216 GLN A C 1
ATOM 1778 O O . GLN A 1 216 ? -24.312 4.789 4.297 1 96.38 216 GLN A O 1
ATOM 1783 N N . TYR A 1 217 ? -22.125 4.793 3.789 1 95.38 217 TYR A N 1
ATOM 1784 C CA . TYR A 1 217 ? -22.109 3.373 3.457 1 95.38 217 TYR A CA 1
ATOM 1785 C C . TYR A 1 217 ? -22.453 2.525 4.676 1 95.38 217 TYR A C 1
ATOM 1787 O O . TYR A 1 217 ? -23.219 1.559 4.57 1 95.38 217 TYR A O 1
ATOM 1795 N N . TYR A 1 218 ? -21.953 2.887 5.758 1 93.31 218 TYR A N 1
ATOM 1796 C CA . TYR A 1 218 ? -22.266 2.168 6.992 1 93.31 218 TYR A CA 1
ATOM 1797 C C . TYR A 1 218 ? -23.75 2.244 7.316 1 93.31 218 TYR A C 1
ATOM 1799 O O . TYR A 1 218 ? -24.359 1.238 7.68 1 93.31 218 TYR A O 1
ATOM 1807 N N . ILE A 1 219 ? -24.312 3.391 7.242 1 94.19 219 ILE A N 1
ATOM 1808 C CA . ILE A 1 219 ? -25.719 3.596 7.578 1 94.19 219 ILE A CA 1
ATOM 1809 C C . ILE A 1 219 ? -26.594 2.701 6.699 1 94.19 219 ILE A C 1
ATOM 1811 O O . ILE A 1 219 ? -27.547 2.09 7.184 1 94.19 219 ILE A O 1
ATOM 1815 N N . LYS A 1 220 ? -26.234 2.559 5.465 1 94.06 220 LYS A N 1
ATOM 1816 C CA . LYS A 1 220 ? -27 1.761 4.516 1 94.06 220 LYS A CA 1
ATOM 1817 C C . LYS A 1 220 ? -26.828 0.269 4.781 1 94.06 220 LYS A C 1
ATOM 1819 O O . LYS A 1 220 ? -27.703 -0.533 4.453 1 94.06 220 LYS A O 1
ATOM 1824 N N . ASN A 1 221 ? -25.703 -0.074 5.391 1 91.5 221 ASN A N 1
ATOM 1825 C CA . ASN A 1 221 ? -25.375 -1.491 5.504 1 91.5 221 ASN A CA 1
ATOM 1826 C C . ASN A 1 221 ? -25.172 -1.907 6.961 1 91.5 221 ASN A C 1
ATOM 1828 O O . ASN A 1 221 ? -24.578 -2.945 7.238 1 91.5 221 ASN A O 1
ATOM 1832 N N . LYS A 1 222 ? -25.688 -1.189 7.836 1 86 222 LYS A N 1
ATOM 1833 C CA . LYS A 1 222 ? -25.391 -1.375 9.25 1 86 222 LYS A CA 1
ATOM 1834 C C . LYS A 1 222 ? -25.875 -2.73 9.75 1 86 222 LYS A C 1
ATOM 1836 O O . LYS A 1 222 ? -25.359 -3.273 10.719 1 86 222 LYS A O 1
ATOM 1841 N N . ASP A 1 223 ? -26.781 -3.354 9.086 1 84.56 223 ASP A N 1
ATOM 1842 C CA . ASP A 1 223 ? -27.375 -4.617 9.523 1 84.56 223 ASP A CA 1
ATOM 1843 C C . ASP A 1 223 ? -26.562 -5.805 9.008 1 84.56 223 ASP A C 1
ATOM 1845 O O . ASP A 1 223 ? -26.781 -6.941 9.438 1 84.56 223 ASP A O 1
ATOM 1849 N N . LYS A 1 224 ? -25.594 -5.543 8.18 1 86.31 224 LYS A N 1
ATOM 1850 C CA . LYS A 1 224 ? -24.734 -6.613 7.715 1 86.31 224 LYS A CA 1
ATOM 1851 C C . LYS A 1 224 ? -23.688 -6.973 8.766 1 86.31 224 LYS A C 1
ATOM 1853 O O . LYS A 1 224 ? -23.047 -6.09 9.336 1 86.31 224 LYS A O 1
ATOM 1858 N N . PRO A 1 225 ? -23.531 -8.258 9.047 1 77.06 225 PRO A N 1
ATOM 1859 C CA . PRO A 1 225 ? -22.625 -8.688 10.117 1 77.06 225 PRO A CA 1
ATOM 1860 C C . PRO A 1 225 ? -21.172 -8.328 9.836 1 77.06 225 PRO A C 1
ATOM 1862 O O . PRO A 1 225 ? -20.391 -8.078 10.766 1 77.06 225 PRO A O 1
ATOM 1865 N N . SER A 1 226 ? -20.75 -8.227 8.617 1 78.38 226 SER A N 1
ATOM 1866 C CA . SER A 1 226 ? -19.344 -8.016 8.273 1 78.38 226 SER A CA 1
ATOM 1867 C C . SER A 1 226 ? -19.094 -6.582 7.824 1 78.38 226 SER A C 1
ATOM 1869 O O . SER A 1 226 ? -18.109 -6.301 7.152 1 78.38 226 SER A O 1
ATOM 1871 N N . GLN A 1 227 ? -19.875 -5.691 8.406 1 83.69 227 GLN A N 1
ATOM 1872 C CA . GLN A 1 227 ? -19.734 -4.305 7.977 1 83.69 227 GLN A CA 1
ATOM 1873 C C . GLN A 1 227 ? -18.578 -3.613 8.703 1 83.69 227 GLN A C 1
ATOM 1875 O O . GLN A 1 227 ? -18.438 -3.75 9.922 1 83.69 227 GLN A O 1
ATOM 1880 N N . THR A 1 228 ? -17.812 -2.893 7.934 1 88.12 228 THR A N 1
ATOM 1881 C CA . THR A 1 228 ? -16.703 -2.137 8.5 1 88.12 228 THR A CA 1
ATOM 1882 C C . THR A 1 228 ? -17.219 -1.057 9.453 1 88.12 228 THR A C 1
ATOM 1884 O O . THR A 1 228 ? -18.156 -0.327 9.125 1 88.12 228 THR A O 1
ATOM 1887 N N . ARG A 1 229 ? -16.562 -0.947 10.586 1 85.75 229 ARG A N 1
ATOM 1888 C CA . ARG A 1 229 ? -17.047 -0.027 11.609 1 85.75 229 ARG A CA 1
ATOM 1889 C C . ARG A 1 229 ? -15.992 1.038 11.922 1 85.75 229 ARG A C 1
ATOM 1891 O O . ARG A 1 229 ? -16.312 2.057 12.539 1 85.75 229 ARG A O 1
ATOM 1898 N N . MET A 1 230 ? -14.805 0.798 11.508 1 89.75 230 MET A N 1
ATOM 1899 C CA . MET A 1 230 ? -13.719 1.739 11.773 1 89.75 230 MET A CA 1
ATOM 1900 C C . MET A 1 230 ? -12.828 1.9 10.547 1 89.75 230 MET A C 1
ATOM 1902 O O . MET A 1 230 ? -12.43 0.911 9.922 1 89.75 230 MET A O 1
ATOM 1906 N N . HIS A 1 231 ? -12.633 3.117 10.188 1 93.44 231 HIS A N 1
ATOM 1907 C CA . HIS A 1 231 ? -11.672 3.465 9.148 1 93.44 231 HIS A CA 1
ATOM 1908 C C . HIS A 1 231 ? -10.523 4.293 9.719 1 93.44 231 HIS A C 1
ATOM 1910 O O . HIS A 1 231 ? -10.75 5.309 10.375 1 93.44 231 HIS A O 1
ATOM 1916 N N . MET A 1 232 ? -9.383 3.818 9.523 1 92.62 232 MET A N 1
ATOM 1917 C CA . MET A 1 232 ? -8.195 4.512 10.008 1 92.62 232 MET A CA 1
ATOM 1918 C C . MET A 1 232 ? -7.332 4.988 8.844 1 92.62 232 MET A C 1
ATOM 1920 O O . MET A 1 232 ? -7.086 4.234 7.898 1 92.62 232 MET A O 1
ATOM 1924 N N . PHE A 1 233 ? -6.961 6.273 8.906 1 95.75 233 PHE A N 1
ATOM 1925 C CA . PHE A 1 233 ? -6.066 6.863 7.918 1 95.75 233 PHE A CA 1
ATOM 1926 C C . PHE A 1 233 ? -4.789 7.367 8.57 1 95.75 233 PHE A C 1
ATOM 1928 O O . PHE A 1 233 ? -4.836 8.18 9.492 1 95.75 233 PHE A O 1
ATOM 1935 N N . SER A 1 234 ? -3.703 6.797 8.156 1 94.19 234 SER A N 1
ATOM 1936 C CA . SER A 1 234 ? -2.406 7.254 8.641 1 94.19 234 SER A CA 1
ATOM 1937 C C . SER A 1 234 ? -1.74 8.195 7.648 1 94.19 234 SER A C 1
ATOM 1939 O O . SER A 1 234 ? -1.343 7.773 6.559 1 94.19 234 SER A O 1
ATOM 1941 N N . GLY A 1 235 ? -1.655 9.445 8.055 1 95.44 235 GLY A N 1
ATOM 1942 C CA . GLY A 1 235 ? -1.133 10.453 7.141 1 95.44 235 GLY A CA 1
ATOM 1943 C C . GLY A 1 235 ? -0.073 11.336 7.77 1 95.44 235 GLY A C 1
ATOM 1944 O O . GLY A 1 235 ? 0.778 10.859 8.523 1 95.44 235 GLY A O 1
ATOM 1945 N N . HIS A 1 236 ? -0.06 12.578 7.332 1 93 236 HIS A N 1
ATOM 1946 C CA . HIS A 1 236 ? 0.946 13.562 7.719 1 93 236 HIS A CA 1
ATOM 1947 C C . HIS A 1 236 ? 0.315 14.727 8.469 1 93 236 HIS A C 1
ATOM 1949 O O . HIS A 1 236 ? -0.911 14.82 8.555 1 93 236 HIS A O 1
ATOM 1955 N N . ASP A 1 237 ? 1.19 15.484 9.094 1 92.44 237 ASP A N 1
ATOM 1956 C CA . ASP A 1 237 ? 0.7 16.703 9.719 1 92.44 237 ASP A CA 1
ATOM 1957 C C . ASP A 1 237 ? 0.001 17.594 8.695 1 92.44 237 ASP A C 1
ATOM 1959 O O . ASP A 1 237 ? -1.028 18.203 8.992 1 92.44 237 ASP A O 1
ATOM 1963 N N . THR A 1 238 ? 0.549 17.547 7.453 1 95.75 238 THR A N 1
ATOM 1964 C CA . THR A 1 238 ? -0.083 18.328 6.391 1 95.75 238 THR A CA 1
ATOM 1965 C C . THR A 1 238 ? -1.458 17.75 6.051 1 95.75 238 THR A C 1
ATOM 1967 O O . THR A 1 238 ? -2.375 18.5 5.695 1 95.75 238 THR A O 1
ATOM 1970 N N . THR A 1 239 ? -1.627 16.438 6.172 1 97.25 239 THR A N 1
ATOM 1971 C CA . THR A 1 239 ? -2.926 15.812 5.953 1 97.25 239 THR A CA 1
ATOM 1972 C C . THR A 1 239 ? -3.941 16.297 6.984 1 97.25 239 THR A C 1
ATOM 1974 O O . THR A 1 239 ? -5.07 16.641 6.633 1 97.25 239 THR A O 1
ATOM 1977 N N . VAL A 1 240 ? -3.484 16.359 8.227 1 96.38 240 VAL A N 1
ATOM 1978 C CA . VAL A 1 240 ? -4.344 16.797 9.32 1 96.38 240 VAL A CA 1
ATOM 1979 C C . VAL A 1 240 ? -4.758 18.25 9.117 1 96.38 240 VAL A C 1
ATOM 1981 O O . VAL A 1 240 ? -5.938 18.594 9.227 1 96.38 240 VAL A O 1
ATOM 1984 N N . ALA A 1 241 ? -3.807 19.062 8.773 1 97.44 241 ALA A N 1
ATOM 1985 C CA . ALA A 1 241 ? -4.078 20.469 8.547 1 97.44 241 ALA A CA 1
ATOM 1986 C C . ALA A 1 241 ? -5.027 20.672 7.371 1 97.44 241 ALA A C 1
ATOM 1988 O O . ALA A 1 241 ? -5.957 21.484 7.445 1 97.44 241 ALA A O 1
ATOM 1989 N N . ALA A 1 242 ? -4.781 19.953 6.309 1 98.19 242 ALA A N 1
ATOM 1990 C CA . ALA A 1 242 ? -5.633 20.062 5.125 1 98.19 242 ALA A CA 1
ATOM 1991 C C . ALA A 1 242 ? -7.066 19.641 5.441 1 98.19 242 ALA A C 1
ATOM 1993 O O . ALA A 1 242 ? -8.016 20.328 5.051 1 98.19 242 ALA A O 1
ATOM 1994 N N . PHE A 1 243 ? -7.199 18.594 6.152 1 98.31 243 PHE A N 1
ATOM 1995 C CA . PHE A 1 243 ? -8.508 18.047 6.516 1 98.31 243 PHE A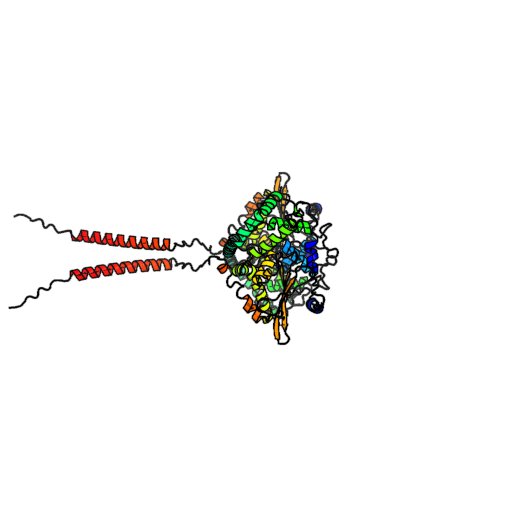 CA 1
ATOM 1996 C C . PHE A 1 243 ? -9.266 19.031 7.395 1 98.31 243 PHE A C 1
ATOM 1998 O O . PHE A 1 243 ? -10.43 19.359 7.117 1 98.31 243 PHE A O 1
ATOM 2005 N N . LEU A 1 244 ? -8.602 19.531 8.406 1 98.12 244 LEU A N 1
ATOM 2006 C CA . LEU A 1 244 ? -9.219 20.484 9.312 1 98.12 244 LEU A CA 1
ATOM 2007 C C . LEU A 1 244 ? -9.539 21.797 8.594 1 98.12 244 LEU A C 1
ATOM 2009 O O . LEU A 1 244 ? -10.531 22.453 8.906 1 98.12 244 LEU A O 1
ATOM 2013 N N . SER A 1 245 ? -8.688 22.156 7.645 1 98 245 SER A N 1
ATOM 2014 C CA . SER A 1 245 ? -8.938 23.375 6.875 1 98 245 SER A CA 1
ATOM 2015 C C . SER A 1 245 ? -10.18 23.219 6.008 1 98 245 SER A C 1
ATOM 2017 O O . SER A 1 245 ? -10.977 24.156 5.883 1 98 245 SER A O 1
ATOM 2019 N N . ALA A 1 246 ? -10.312 22.047 5.41 1 98.06 246 ALA A N 1
ATOM 2020 C CA . ALA A 1 246 ? -11.516 21.797 4.613 1 98.06 246 ALA A CA 1
ATOM 2021 C C . ALA A 1 246 ? -12.773 21.922 5.469 1 98.06 246 ALA A C 1
ATOM 2023 O O . ALA A 1 246 ? -13.797 22.438 5.012 1 98.06 246 ALA A O 1
ATOM 2024 N N . LEU A 1 247 ? -12.664 21.562 6.742 1 98 247 LEU A N 1
ATOM 2025 C CA . LEU A 1 247 ? -13.789 21.625 7.668 1 98 247 LEU A CA 1
ATOM 2026 C C . LEU A 1 247 ? -13.906 23.016 8.281 1 98 247 LEU A C 1
ATOM 2028 O O . LEU A 1 247 ? -14.781 23.266 9.117 1 98 247 LEU A O 1
ATOM 2032 N N . GLU A 1 248 ? -13 23.875 7.949 1 97.25 248 GLU A N 1
ATOM 2033 C CA . GLU A 1 248 ? -12.938 25.234 8.492 1 97.25 248 GLU A CA 1
ATOM 2034 C C . GLU A 1 248 ? -12.719 25.219 10 1 97.25 248 GLU A C 1
ATOM 2036 O O . GLU A 1 248 ? -13.273 26.047 10.727 1 97.25 248 GLU A O 1
ATOM 2041 N N . LEU A 1 249 ? -11.938 24.25 10.414 1 97.5 249 LEU A N 1
ATOM 2042 C CA . LEU A 1 249 ? -11.711 24.078 11.844 1 97.5 249 LEU A CA 1
ATOM 2043 C C . LEU A 1 249 ? -10.258 24.391 12.203 1 97.5 249 LEU A C 1
ATOM 2045 O O . LEU A 1 249 ? -9.93 24.562 13.383 1 97.5 249 LEU A O 1
ATOM 2049 N N . TYR A 1 250 ? -9.398 24.469 11.195 1 96.94 250 TYR A N 1
ATOM 2050 C CA . TYR A 1 250 ? -7.977 24.609 11.477 1 96.94 250 TYR A CA 1
ATOM 2051 C C . TYR A 1 250 ? -7.652 26.031 11.953 1 96.94 250 TYR A C 1
ATOM 2053 O O . TYR A 1 250 ? -6.695 26.234 12.703 1 96.94 250 TYR A O 1
ATOM 2061 N N . LYS A 1 251 ? -8.438 27 11.586 1 94 251 LYS A N 1
ATOM 2062 C CA . LYS A 1 251 ? -8.18 28.422 11.836 1 94 251 LYS A CA 1
ATOM 2063 C C . LYS A 1 251 ? -8.055 28.703 13.328 1 94 251 LYS A C 1
ATOM 2065 O O . LYS A 1 251 ? -7.406 29.672 13.727 1 94 251 LYS A O 1
ATOM 2070 N N . GLN A 1 252 ? -8.578 27.859 14.133 1 93.69 252 GLN A N 1
ATOM 2071 C CA . GLN A 1 252 ? -8.586 28.109 15.57 1 93.69 252 GLN A CA 1
ATOM 2072 C C . GLN A 1 252 ? -7.297 27.609 16.219 1 93.69 252 GLN A C 1
ATOM 2074 O O . GLN A 1 252 ? -7.039 27.875 17.391 1 93.69 252 GLN A O 1
ATOM 2079 N N . PHE A 1 253 ? -6.566 26.969 15.422 1 93.12 253 PHE A N 1
ATOM 2080 C CA . PHE A 1 253 ? -5.312 26.438 15.945 1 93.12 253 PHE A CA 1
ATOM 2081 C C . PHE A 1 253 ? -4.125 27.234 15.43 1 93.12 253 PHE A C 1
ATOM 2083 O O . PHE A 1 253 ? -4.023 27.484 14.227 1 93.12 253 PHE A O 1
ATOM 2090 N N . HIS A 1 254 ? -3.219 27.594 16.328 1 91.56 254 HIS A N 1
ATOM 2091 C CA . HIS A 1 254 ? -2.096 28.453 15.953 1 91.56 254 HIS A CA 1
ATOM 2092 C C . HIS A 1 254 ? -0.769 27.719 16.109 1 91.56 254 HIS A C 1
ATOM 2094 O O . HIS A 1 254 ? 0.225 28.297 16.547 1 91.56 254 HIS A O 1
ATOM 2100 N N . SER A 1 255 ? -0.809 26.469 15.891 1 90.62 255 SER A N 1
ATOM 2101 C CA . SER A 1 255 ? 0.368 25.594 15.859 1 90.62 255 SER A CA 1
ATOM 2102 C C . SER A 1 255 ? 0.224 24.516 14.797 1 90.62 255 SER A C 1
ATOM 2104 O O . SER A 1 255 ? -0.892 24.109 14.469 1 90.62 255 SER A O 1
ATOM 2106 N N . PRO A 1 256 ? 1.393 24.125 14.234 1 92.38 256 PRO A N 1
ATOM 2107 C CA . PRO A 1 256 ? 1.305 22.938 13.383 1 92.38 256 PRO A CA 1
ATOM 2108 C C . PRO A 1 256 ? 0.777 21.719 14.133 1 92.38 256 PRO A C 1
ATOM 2110 O O . PRO A 1 256 ? 0.914 21.641 15.359 1 92.38 256 PRO A O 1
ATOM 2113 N N . PRO A 1 257 ? 0.023 20.875 13.383 1 91.62 257 PRO A N 1
ATOM 2114 C CA . PRO A 1 257 ? -0.327 19.625 14.07 1 91.62 257 PRO A CA 1
ATOM 2115 C C . PRO A 1 257 ? 0.888 18.922 14.664 1 91.62 257 PRO A C 1
ATOM 2117 O O . PRO A 1 257 ? 1.887 18.719 13.977 1 91.62 257 PRO A O 1
ATOM 2120 N N . PRO A 1 258 ? 0.802 18.688 15.898 1 84.5 258 PRO A N 1
ATOM 2121 C CA . PRO A 1 258 ? 1.934 18 16.531 1 84.5 258 PRO A CA 1
ATOM 2122 C C . PRO A 1 258 ? 2.07 16.547 16.062 1 84.5 258 PRO A C 1
ATOM 2124 O O . PRO A 1 258 ? 1.191 16.031 15.375 1 84.5 258 PRO A O 1
ATOM 2127 N N . TYR A 1 259 ? 3.189 16 16.516 1 76.19 259 TYR A N 1
ATOM 2128 C CA . TYR A 1 259 ? 3.426 14.586 16.219 1 76.19 259 TYR A CA 1
ATOM 2129 C C . TYR A 1 259 ? 2.326 13.719 16.828 1 76.19 259 TYR A C 1
ATOM 2131 O O . TYR A 1 259 ? 1.886 13.953 17.953 1 76.19 259 TYR A O 1
ATOM 2139 N N . ALA A 1 260 ? 1.768 12.812 16.094 1 75.81 260 ALA A N 1
ATOM 2140 C CA . ALA A 1 260 ? 0.751 11.852 16.5 1 75.81 260 ALA A CA 1
ATOM 2141 C C . ALA A 1 260 ? -0.617 12.516 16.625 1 75.81 260 ALA A C 1
ATOM 2143 O O . ALA A 1 260 ? -1.51 11.992 17.297 1 75.81 260 ALA A O 1
ATOM 2144 N N . ALA A 1 261 ? -0.684 13.742 16.094 1 86.88 261 ALA A N 1
ATOM 2145 C CA . ALA A 1 261 ? -2 14.375 16.047 1 86.88 261 ALA A CA 1
ATOM 2146 C C . ALA A 1 261 ? -3.012 13.492 15.328 1 86.88 261 ALA A C 1
ATOM 2148 O O . ALA A 1 261 ? -2.65 12.75 14.414 1 86.88 261 ALA A O 1
ATOM 2149 N N . SER A 1 262 ? -4.293 13.539 15.844 1 89.12 262 SER A N 1
ATOM 2150 C CA . SER A 1 262 ? -5.348 12.734 15.234 1 89.12 262 SER A CA 1
ATOM 2151 C C . SER A 1 262 ? -6.68 13.477 15.234 1 89.12 262 SER A C 1
ATOM 2153 O O . SER A 1 262 ? -6.988 14.211 16.172 1 89.12 262 SER A O 1
ATOM 2155 N N . VAL A 1 263 ? -7.371 13.32 14.172 1 93.75 263 VAL A N 1
ATOM 2156 C CA . VAL A 1 263 ? -8.75 13.805 14.078 1 93.75 263 VAL A CA 1
ATOM 2157 C C . VAL A 1 263 ? -9.711 12.617 14.008 1 93.75 263 VAL A C 1
ATOM 2159 O O . VAL A 1 263 ? -9.477 11.672 13.258 1 93.75 263 VAL A O 1
ATOM 2162 N N . LEU A 1 264 ? -10.711 12.672 14.859 1 91.94 264 LEU A N 1
ATOM 2163 C CA . LEU A 1 264 ? -11.695 11.594 14.906 1 91.94 264 LEU A CA 1
ATOM 2164 C C . LEU A 1 264 ? -13.07 12.094 14.469 1 91.94 264 LEU A C 1
ATOM 2166 O O . LEU A 1 264 ? -13.539 13.133 14.945 1 91.94 264 LEU A O 1
ATOM 2170 N N . LEU A 1 265 ? -13.633 11.453 13.555 1 95 265 LEU A N 1
ATOM 2171 C CA . LEU A 1 265 ? -15.055 11.57 13.242 1 95 265 LEU A CA 1
ATOM 2172 C C . LEU A 1 265 ? -15.812 10.344 13.727 1 95 265 LEU A C 1
ATOM 2174 O O . LEU A 1 265 ? -15.539 9.227 13.289 1 95 265 LEU A O 1
ATOM 2178 N N . GLU A 1 266 ? -16.75 10.609 14.586 1 92.5 266 GLU A N 1
ATOM 2179 C CA . GLU A 1 266 ? -17.547 9.516 15.148 1 92.5 266 GLU A CA 1
ATOM 2180 C C . GLU A 1 266 ? -19 9.594 14.688 1 92.5 266 GLU A C 1
ATOM 2182 O O . GLU A 1 266 ? -19.609 10.664 14.719 1 92.5 266 GLU A O 1
ATOM 2187 N N . LEU A 1 267 ? -19.453 8.477 14.219 1 94 267 LEU A N 1
ATOM 2188 C CA . LEU A 1 267 ? -20.859 8.336 13.875 1 94 267 LEU A CA 1
ATOM 2189 C C . LEU A 1 267 ? -21.625 7.637 15 1 94 267 LEU A C 1
ATOM 2191 O O . LEU A 1 267 ? -21.297 6.504 15.359 1 94 267 LEU A O 1
ATOM 2195 N N . HIS A 1 268 ? -22.625 8.359 15.594 1 91.25 268 HIS A N 1
ATOM 2196 C CA . HIS A 1 268 ? -23.406 7.816 16.703 1 91.25 268 HIS A CA 1
ATOM 2197 C C . HIS A 1 268 ? -24.875 7.656 16.312 1 91.25 268 HIS A C 1
ATOM 2199 O O . HIS A 1 268 ? -25.469 8.562 15.734 1 91.25 268 HIS A O 1
ATOM 2205 N N . GLU A 1 269 ? -25.344 6.5 16.641 1 90.38 269 GLU A N 1
ATOM 2206 C CA . GLU A 1 269 ? -26.766 6.293 16.469 1 90.38 269 GLU A CA 1
ATOM 2207 C C . GLU A 1 269 ? -27.562 6.867 17.641 1 90.38 269 GLU A C 1
ATOM 2209 O O . GLU A 1 269 ? -27.172 6.688 18.812 1 90.38 269 GLU A O 1
ATOM 2214 N N . THR A 1 270 ? -28.609 7.59 17.281 1 89.81 270 THR A N 1
ATOM 2215 C CA . THR A 1 270 ? -29.438 8.203 18.328 1 89.81 270 THR A CA 1
ATOM 2216 C C . THR A 1 270 ? -30.656 7.324 18.641 1 89.81 270 THR A C 1
ATOM 2218 O O . THR A 1 270 ? -30.938 6.379 17.906 1 89.81 270 THR A O 1
ATOM 2221 N N . SER A 1 271 ? -31.25 7.691 19.766 1 86.06 271 SER A N 1
ATOM 2222 C CA . SER A 1 271 ? -32.438 6.953 20.219 1 86.06 271 SER A CA 1
ATOM 2223 C C . SER A 1 271 ? -33.562 7.066 19.203 1 86.06 271 SER A C 1
ATOM 2225 O O . SER A 1 271 ? -34.438 6.195 19.156 1 86.06 271 SER A O 1
ATOM 2227 N N . SER A 1 272 ? -33.656 8.039 18.453 1 84.81 272 SER A N 1
ATOM 2228 C CA . SER A 1 272 ? -34.719 8.25 17.469 1 84.81 272 SER A CA 1
ATOM 2229 C C . SER A 1 272 ? -34.344 7.648 16.125 1 84.81 272 SER A C 1
ATOM 2231 O O . SER A 1 272 ? -34.781 8.117 15.07 1 84.81 272 SER A O 1
ATOM 2233 N N . ASN A 1 273 ? -33.5 6.777 16.109 1 80.81 273 ASN A N 1
ATOM 2234 C CA . ASN A 1 273 ? -33.062 6.07 14.914 1 80.81 273 ASN A CA 1
ATOM 2235 C C . ASN A 1 273 ? -32.344 7.008 13.938 1 80.81 273 ASN A C 1
ATOM 2237 O O . ASN A 1 273 ? -32.406 6.809 12.727 1 80.81 273 ASN A O 1
ATOM 2241 N N . GLY A 1 274 ? -31.875 8.031 14.422 1 92.5 274 GLY A N 1
ATOM 2242 C CA . GLY A 1 274 ? -31.047 8.945 13.641 1 92.5 274 GLY A CA 1
ATOM 2243 C C . GLY A 1 274 ? -29.562 8.812 13.938 1 92.5 274 GLY A C 1
ATOM 2244 O O . GLY A 1 274 ? -29.156 7.969 14.742 1 92.5 274 GLY A O 1
ATOM 2245 N N . PHE A 1 275 ? -28.797 9.5 13.078 1 95.5 275 PHE A N 1
ATOM 2246 C CA . PHE A 1 275 ? -27.359 9.477 13.281 1 95.5 275 PHE A CA 1
ATOM 2247 C C . PHE A 1 275 ? -26.812 10.891 13.461 1 95.5 275 PHE A C 1
ATOM 2249 O O . PHE A 1 275 ? -27.312 11.836 12.844 1 95.5 275 PHE A O 1
ATOM 2256 N N . VAL A 1 276 ? -25.812 10.977 14.336 1 96.38 276 VAL A N 1
ATOM 2257 C CA . VAL A 1 276 ? -25.109 12.242 14.523 1 96.38 276 VAL A CA 1
ATOM 2258 C C . VAL A 1 276 ? -23.609 12.031 14.391 1 96.38 276 VAL A C 1
ATOM 2260 O O . VAL A 1 276 ? -23.109 10.93 14.617 1 96.38 276 VAL A O 1
ATOM 2263 N N . VAL A 1 277 ? -22.922 13.109 13.961 1 96.62 277 VAL A N 1
ATOM 2264 C CA . VAL A 1 277 ? -21.484 13.086 13.781 1 96.62 277 VAL A CA 1
ATOM 2265 C C . VAL A 1 277 ? -20.812 13.961 14.836 1 96.62 277 VAL A C 1
ATOM 2267 O O . VAL A 1 277 ? -21.234 15.094 15.078 1 96.62 277 VAL A O 1
ATOM 2270 N N . ARG A 1 278 ? -19.797 13.367 15.477 1 93.44 278 ARG A N 1
ATOM 2271 C CA . ARG A 1 278 ? -18.953 14.102 16.406 1 93.44 278 ARG A CA 1
ATOM 2272 C C . ARG A 1 278 ? -17.516 14.188 15.898 1 93.44 278 ARG A C 1
ATOM 2274 O O . ARG A 1 278 ? -17 13.227 15.32 1 93.44 278 ARG A O 1
ATOM 2281 N N . ILE A 1 279 ? -16.938 15.414 16.094 1 95.12 279 ILE A N 1
ATOM 2282 C CA . ILE A 1 279 ? -15.562 15.633 15.664 1 95.12 279 ILE A CA 1
ATOM 2283 C C . ILE A 1 279 ? -14.672 15.875 16.875 1 95.12 279 ILE A C 1
ATOM 2285 O O . ILE A 1 279 ? -15.023 16.641 17.781 1 95.12 279 ILE A O 1
ATOM 2289 N N . PHE A 1 280 ? -13.547 15.172 16.906 1 90.88 280 PHE A N 1
ATOM 2290 C CA . PHE A 1 280 ? -12.562 15.375 17.953 1 90.88 280 PHE A CA 1
ATOM 2291 C C . PHE A 1 280 ? -11.172 15.594 17.359 1 90.88 280 PHE A C 1
ATOM 2293 O O . PHE A 1 280 ? -10.859 15.055 16.297 1 90.88 280 PHE A O 1
ATOM 2300 N N . TYR A 1 281 ? -10.453 16.453 17.953 1 91.94 281 TYR A N 1
ATOM 2301 C CA . TYR A 1 281 ? -9.055 16.672 17.594 1 91.94 281 TYR A CA 1
ATOM 2302 C C . TYR A 1 281 ? -8.133 16.375 18.766 1 91.94 281 TYR A C 1
ATOM 2304 O O . TYR A 1 281 ? -8.258 16.984 19.828 1 91.94 281 TYR A O 1
ATOM 2312 N N . LYS A 1 282 ? -7.277 15.391 18.531 1 86.12 282 LYS A N 1
ATOM 2313 C CA . LYS A 1 282 ? -6.285 14.984 19.531 1 86.12 282 LYS A CA 1
ATOM 2314 C C . LYS A 1 282 ? -4.906 15.531 19.172 1 86.12 282 LYS A C 1
ATOM 2316 O O . LYS A 1 282 ? -4.27 15.07 18.234 1 86.12 282 LYS A O 1
ATOM 2321 N N . GLN A 1 283 ? -4.457 16.5 19.953 1 81.56 283 GLN A N 1
ATOM 2322 C CA . GLN A 1 283 ? -3.15 17.094 19.703 1 81.56 283 GLN A CA 1
ATOM 2323 C C . GLN A 1 283 ? -2.061 16.391 20.5 1 81.56 283 GLN A C 1
ATOM 2325 O O . GLN A 1 283 ? -0.876 16.5 20.172 1 81.56 283 GLN A O 1
ATOM 2330 N N . ASN A 1 284 ? -2.508 15.859 21.547 1 65.5 284 ASN A N 1
ATOM 2331 C CA . ASN A 1 284 ? -1.575 15.094 22.375 1 65.5 284 ASN A CA 1
ATOM 2332 C C . ASN A 1 284 ? -2.18 13.758 22.812 1 65.5 284 ASN A C 1
ATOM 2334 O O . ASN A 1 284 ? -3.285 13.406 22.391 1 65.5 284 ASN A O 1
ATOM 2338 N N . GLU A 1 285 ? -1.405 13.023 23.5 1 60.66 285 GLU A N 1
ATOM 2339 C CA . GLU A 1 285 ? -1.779 11.648 23.844 1 60.66 285 GLU A CA 1
ATOM 2340 C C . GLU A 1 285 ? -2.906 11.633 24.875 1 60.66 285 GLU A C 1
ATOM 2342 O O . GLU A 1 285 ? -3.598 10.625 25.031 1 60.66 285 GLU A O 1
ATOM 2347 N N . THR A 1 286 ? -3.242 12.727 25.281 1 60.5 286 THR A N 1
ATOM 2348 C CA . THR A 1 286 ? -4.051 12.609 26.484 1 60.5 286 THR A CA 1
ATOM 2349 C C . THR A 1 286 ? -5.449 13.172 26.25 1 60.5 286 THR A C 1
ATOM 2351 O O . THR A 1 286 ? -6.418 12.711 26.859 1 60.5 286 THR A O 1
ATOM 2354 N N . TYR A 1 287 ? -5.566 14.148 25.375 1 70.38 287 TYR A N 1
ATOM 2355 C CA . TYR A 1 287 ? -6.855 14.836 25.359 1 70.38 287 TYR A CA 1
ATOM 2356 C C . TYR A 1 287 ? -7.348 15.023 23.922 1 70.38 287 TYR A C 1
ATOM 2358 O O . TYR A 1 287 ? -6.594 15.477 23.062 1 70.38 287 TYR A O 1
ATOM 2366 N N . ALA A 1 288 ? -8.602 14.516 23.703 1 79.56 288 ALA A N 1
ATOM 2367 C CA . ALA A 1 288 ? -9.305 14.797 22.453 1 79.56 288 ALA A CA 1
ATOM 2368 C C . ALA A 1 288 ? -10.281 15.961 22.625 1 79.56 288 ALA A C 1
ATOM 2370 O O . ALA A 1 288 ? -11.273 15.836 23.344 1 79.56 288 ALA A O 1
ATOM 2371 N N . GLU A 1 289 ? -10 17.031 22.031 1 86.75 289 GLU A N 1
ATOM 2372 C CA . GLU A 1 289 ? -10.844 18.234 22.109 1 86.75 289 GLU A CA 1
ATOM 2373 C C . GLU A 1 289 ? -12 18.156 21.109 1 86.75 289 GLU A C 1
ATOM 2375 O O . GLU A 1 289 ? -11.789 17.938 19.922 1 86.75 289 GLU A O 1
ATOM 2380 N N . PRO A 1 290 ? -13.25 18.297 21.672 1 92 290 PRO A N 1
ATOM 2381 C CA . PRO A 1 290 ? -14.375 18.328 20.734 1 92 290 PRO A CA 1
ATOM 2382 C C . PRO A 1 290 ? -14.359 19.562 19.844 1 92 290 PRO A C 1
ATOM 2384 O O . PRO A 1 290 ? -14.055 20.672 20.312 1 92 290 PRO A O 1
ATOM 2387 N N . LEU A 1 291 ? -14.539 19.328 18.609 1 96.12 291 LEU A N 1
ATOM 2388 C CA . LEU A 1 291 ? -14.664 20.406 17.641 1 96.12 291 LEU A CA 1
ATOM 2389 C C . LEU A 1 291 ? -16.094 20.484 17.078 1 96.12 291 LEU A C 1
ATOM 2391 O O . LEU A 1 291 ? -16.781 19.453 17.016 1 96.12 291 LEU A O 1
ATOM 2395 N N . ILE A 1 292 ? -16.516 21.703 16.797 1 97.62 292 ILE A N 1
ATOM 2396 C CA . ILE A 1 292 ? -17.875 21.891 16.266 1 97.62 292 ILE A CA 1
ATOM 2397 C C . ILE A 1 292 ? -17.797 22.422 14.844 1 97.62 292 ILE A C 1
ATOM 2399 O O . ILE A 1 292 ? -17.188 23.484 14.594 1 97.62 292 ILE A O 1
ATOM 2403 N N . LEU A 1 293 ? -18.375 21.703 13.945 1 97.75 293 LEU A N 1
ATOM 2404 C CA . LEU A 1 293 ? -18.453 22.156 12.562 1 97.75 293 LEU A CA 1
ATOM 2405 C C . LEU A 1 293 ? -19.25 23.438 12.453 1 97.75 293 LEU A C 1
ATOM 2407 O O . LEU A 1 293 ? -20.344 23.562 13.023 1 97.75 293 LEU A O 1
ATOM 2411 N N . PRO A 1 294 ? -18.688 24.422 11.734 1 97.38 294 PRO A N 1
ATOM 2412 C CA . PRO A 1 294 ? -19.469 25.641 11.555 1 97.38 294 PRO A CA 1
ATOM 2413 C C . PRO A 1 294 ? -20.844 25.375 10.969 1 97.38 294 PRO A C 1
ATOM 2415 O O . PRO A 1 294 ? -20.969 24.734 9.922 1 97.38 294 PRO A O 1
ATOM 2418 N N . GLY A 1 295 ? -21.875 25.844 11.648 1 97.31 295 GLY A N 1
ATOM 2419 C CA . GLY A 1 295 ? -23.25 25.656 11.188 1 97.31 295 GLY A CA 1
ATOM 2420 C C . GLY A 1 295 ? -23.938 24.469 11.82 1 97.31 295 GLY A C 1
ATOM 2421 O O . GLY A 1 295 ? -25.094 24.172 11.508 1 97.31 295 GLY A O 1
ATOM 2422 N N . CYS A 1 296 ? -23.234 23.906 12.711 1 97.31 296 CYS A N 1
ATOM 2423 C CA . CYS A 1 296 ? -23.812 22.719 13.328 1 97.31 296 CYS A CA 1
ATOM 2424 C C . CYS A 1 296 ? -23.609 22.734 14.836 1 97.31 296 CYS A C 1
ATOM 2426 O O . CYS A 1 296 ? -23.031 23.672 15.375 1 97.31 296 CYS A O 1
ATOM 2428 N N . ALA A 1 297 ? -24.219 21.734 15.539 1 96 297 ALA A N 1
ATOM 2429 C CA . ALA A 1 297 ? -23.969 21.484 16.953 1 96 297 ALA A CA 1
ATOM 2430 C C . ALA A 1 297 ? -22.922 20.406 17.156 1 96 297 ALA A C 1
ATOM 2432 O O . ALA A 1 297 ? -22.391 19.859 16.188 1 96 297 ALA A O 1
ATOM 2433 N N . ARG A 1 298 ? -22.594 20.234 18.438 1 94.62 298 ARG A N 1
ATOM 2434 C CA . ARG A 1 298 ? -21.641 19.172 18.75 1 94.62 298 ARG A CA 1
ATOM 2435 C C . ARG A 1 298 ? -22.094 17.844 18.188 1 94.62 298 ARG A C 1
ATOM 2437 O O . ARG A 1 298 ? -21.297 17.109 17.594 1 94.62 298 ARG A O 1
ATOM 2444 N N . ASP A 1 299 ? -23.375 17.578 18.5 1 95.25 299 ASP A N 1
ATOM 2445 C CA . ASP A 1 299 ? -24.016 16.438 17.844 1 95.25 299 ASP A CA 1
ATOM 2446 C C . ASP A 1 299 ? -24.641 16.844 16.516 1 95.25 299 ASP A C 1
ATOM 2448 O O . ASP A 1 299 ? -25.812 17.234 16.469 1 95.25 299 ASP A O 1
ATOM 2452 N N . CYS A 1 300 ? -23.844 16.797 15.508 1 97.62 300 CYS A N 1
ATOM 2453 C CA . CYS A 1 300 ? -24.281 17.25 14.195 1 97.62 300 CYS A CA 1
ATOM 2454 C C . CYS A 1 300 ? -25.062 16.156 13.461 1 97.62 300 CYS A C 1
ATOM 2456 O O . CYS A 1 300 ? -24.5 15.117 13.133 1 97.62 300 CYS A O 1
ATOM 2458 N N . PRO A 1 301 ? -26.359 16.359 13.211 1 97.75 301 PRO A N 1
ATOM 2459 C CA . PRO A 1 301 ? -27.062 15.336 12.438 1 97.75 301 PRO A CA 1
ATOM 2460 C C . PRO A 1 301 ? -26.375 15.008 11.117 1 97.75 301 PRO A C 1
ATOM 2462 O O . PRO A 1 301 ? -25.875 15.914 10.438 1 97.75 301 PRO A O 1
ATOM 2465 N N . ILE A 1 302 ? -26.344 13.789 10.734 1 97.62 302 ILE A N 1
ATOM 2466 C CA . ILE A 1 302 ? -25.578 13.305 9.594 1 97.62 302 ILE A CA 1
ATOM 2467 C C . ILE A 1 302 ? -26.031 14.031 8.328 1 97.62 302 ILE A C 1
ATOM 2469 O O . ILE A 1 302 ? -25.219 14.391 7.48 1 97.62 302 ILE A O 1
ATOM 2473 N N . ASP A 1 303 ? -27.328 14.328 8.188 1 97.25 303 ASP A N 1
ATOM 2474 C CA . ASP A 1 303 ? -27.828 15.023 7.004 1 97.25 303 ASP A CA 1
ATOM 2475 C C . ASP A 1 303 ? -27.297 16.453 6.934 1 97.25 303 ASP A C 1
ATOM 2477 O O . ASP A 1 303 ? -26.969 16.938 5.852 1 97.25 303 ASP A O 1
ATOM 2481 N N . ASP A 1 304 ? -27.203 17.078 8.078 1 97.94 304 ASP A N 1
ATOM 2482 C CA . ASP A 1 304 ? -26.641 18.422 8.133 1 97.94 304 ASP A CA 1
ATOM 2483 C C . ASP A 1 304 ? -25.141 18.406 7.836 1 97.94 304 ASP A C 1
ATOM 2485 O O . ASP A 1 304 ? -24.625 19.266 7.121 1 97.94 304 ASP A O 1
ATOM 2489 N N . PHE A 1 305 ? -24.5 17.469 8.414 1 98.38 305 PHE A N 1
ATOM 2490 C CA . PHE A 1 305 ? -23.078 17.328 8.188 1 98.38 305 PHE A CA 1
ATOM 2491 C C . PHE A 1 305 ? -22.781 17.188 6.695 1 98.38 305 PHE A C 1
ATOM 2493 O O . PHE A 1 305 ? -21.891 17.875 6.172 1 98.38 305 PHE A O 1
ATOM 2500 N N . VAL A 1 306 ? -23.531 16.266 5.992 1 98.12 306 VAL A N 1
ATOM 2501 C CA . VAL A 1 306 ? -23.359 16.031 4.562 1 98.12 306 VAL A CA 1
ATOM 2502 C C . VAL A 1 306 ? -23.641 17.312 3.783 1 98.12 306 VAL A C 1
ATOM 2504 O O . VAL A 1 306 ? -22.875 17.688 2.896 1 98.12 306 VAL A O 1
ATOM 2507 N N . ARG A 1 307 ? -24.641 17.969 4.172 1 98.06 307 ARG A N 1
ATOM 2508 C CA . ARG A 1 307 ? -25.031 19.203 3.484 1 98.06 307 ARG A CA 1
ATOM 2509 C C . ARG A 1 307 ? -23.969 20.281 3.66 1 98.06 307 ARG A C 1
ATOM 2511 O O . ARG A 1 307 ? -23.578 20.938 2.689 1 98.06 307 ARG A O 1
ATOM 2518 N N . LEU A 1 308 ? -23.484 20.5 4.867 1 97.94 308 LEU A N 1
ATOM 2519 C CA . LEU A 1 308 ? -22.562 21.578 5.207 1 97.94 308 LEU A CA 1
ATOM 2520 C C . LEU A 1 308 ? -21.188 21.328 4.609 1 97.94 308 LEU A C 1
ATOM 2522 O O . LEU A 1 308 ? -20.438 22.281 4.328 1 97.94 308 LEU A O 1
ATOM 2526 N N . THR A 1 309 ? -20.828 20.047 4.359 1 98.06 309 THR A N 1
ATOM 2527 C CA . THR A 1 309 ? -19.484 19.734 3.887 1 98.06 309 THR A CA 1
ATOM 2528 C C . THR A 1 309 ? -19.469 19.547 2.373 1 98.06 309 THR A C 1
ATOM 2530 O O . THR A 1 309 ? -18.406 19.438 1.765 1 98.06 309 THR A O 1
ATOM 2533 N N . LYS A 1 310 ? -20.578 19.578 1.745 1 97.56 310 LYS A N 1
ATOM 2534 C CA . LYS A 1 310 ? -20.703 19.328 0.312 1 97.56 310 LYS A CA 1
ATOM 2535 C C . LYS A 1 310 ? -19.859 20.312 -0.49 1 97.56 310 LYS A C 1
ATOM 2537 O O . LYS A 1 310 ? -19.234 19.938 -1.493 1 97.56 310 LYS A O 1
ATOM 2542 N N . LYS A 1 311 ? -19.75 21.5 -0.053 1 96.19 311 LYS A N 1
ATOM 2543 C CA . LYS A 1 311 ? -19.109 22.578 -0.797 1 96.19 311 LYS A CA 1
ATOM 2544 C C . LYS A 1 311 ? -17.594 22.391 -0.832 1 96.19 311 LYS A C 1
ATOM 2546 O O . LYS A 1 311 ? -16.906 22.938 -1.699 1 96.19 311 LYS A O 1
ATOM 2551 N N . VAL A 1 312 ? -17.062 21.594 0.109 1 97.75 312 VAL A N 1
ATOM 2552 C CA . VAL A 1 312 ? -15.609 21.438 0.168 1 97.75 312 VAL A CA 1
ATOM 2553 C C . VAL A 1 312 ? -15.227 20.031 -0.246 1 97.75 312 VAL A C 1
ATOM 2555 O O . VAL A 1 312 ? -14.086 19.609 -0.039 1 97.75 312 VAL A O 1
ATOM 2558 N N . ILE A 1 313 ? -16.125 19.281 -0.757 1 98.12 313 ILE A N 1
ATOM 2559 C CA . ILE A 1 313 ? -15.859 17.953 -1.329 1 98.12 313 ILE A CA 1
ATOM 2560 C C . ILE A 1 313 ? -15.859 18.047 -2.854 1 98.12 313 ILE A C 1
ATOM 2562 O O . ILE A 1 313 ? -16.859 18.453 -3.459 1 98.12 313 ILE A O 1
ATOM 2566 N N . PRO A 1 314 ? -14.742 17.719 -3.436 1 97.81 314 PRO A N 1
ATOM 2567 C CA . PRO A 1 314 ? -14.703 17.781 -4.898 1 97.81 314 PRO A CA 1
ATOM 2568 C C . PRO A 1 314 ? -15.664 16.812 -5.562 1 97.81 314 PRO A C 1
ATOM 2570 O O . PRO A 1 314 ? -15.836 15.68 -5.082 1 97.81 314 PRO A O 1
ATOM 2573 N N . VAL A 1 315 ? -16.359 17.203 -6.598 1 95.62 315 VAL A N 1
ATOM 2574 C CA . VAL A 1 315 ? -17.234 16.344 -7.391 1 95.62 315 VAL A CA 1
ATOM 2575 C C . VAL A 1 315 ? -16.391 15.531 -8.375 1 95.62 315 VAL A C 1
ATOM 2577 O O . VAL A 1 315 ? -16.531 14.312 -8.461 1 95.62 315 VAL A O 1
ATOM 2580 N N . ASP A 1 316 ? -15.516 16.188 -9.078 1 95.81 316 ASP A N 1
ATOM 2581 C CA . ASP A 1 316 ? -14.5 15.609 -9.953 1 95.81 316 ASP A CA 1
ATOM 2582 C C . ASP A 1 316 ? -13.133 16.234 -9.68 1 95.81 316 ASP A C 1
ATOM 2584 O O . ASP A 1 316 ? -12.781 17.25 -10.273 1 95.81 316 ASP A O 1
ATOM 2588 N N . TRP A 1 317 ? -12.383 15.617 -8.836 1 97.44 317 TRP A N 1
ATOM 2589 C CA . TRP A 1 317 ? -11.141 16.188 -8.336 1 97.44 317 TRP A CA 1
ATOM 2590 C C . TRP A 1 317 ? -10.172 16.469 -9.477 1 97.44 317 TRP A C 1
ATOM 2592 O O . TRP A 1 317 ? -9.516 17.516 -9.5 1 97.44 317 TRP A O 1
ATOM 2602 N N . LYS A 1 318 ? -10.062 15.547 -10.438 1 95.69 318 LYS A N 1
ATOM 2603 C CA . LYS A 1 318 ? -9.125 15.734 -11.539 1 95.69 318 LYS A CA 1
ATOM 2604 C C . LYS A 1 318 ? -9.492 16.969 -12.367 1 95.69 318 LYS A C 1
ATOM 2606 O O . LYS A 1 318 ? -8.625 17.766 -12.703 1 95.69 318 LYS A O 1
ATOM 2611 N N . LYS A 1 319 ? -10.766 17.109 -12.633 1 94.56 319 LYS A N 1
ATOM 2612 C CA . LYS A 1 319 ? -11.234 18.266 -13.383 1 94.56 319 LYS A CA 1
ATOM 2613 C C . LYS A 1 319 ? -11.008 19.562 -12.594 1 94.56 319 LYS A C 1
ATOM 2615 O O . LYS A 1 319 ? -10.523 20.547 -13.141 1 94.56 319 LYS A O 1
ATOM 2620 N N . GLU A 1 320 ? -11.336 19.5 -11.312 1 96.38 320 GLU A N 1
ATOM 2621 C CA . GLU A 1 320 ? -11.211 20.672 -10.469 1 96.38 320 GLU A CA 1
ATOM 2622 C C . GLU A 1 320 ? -9.742 21.047 -10.242 1 96.38 320 GLU A C 1
ATOM 2624 O O . GLU A 1 320 ? -9.422 22.203 -9.953 1 96.38 320 GLU A O 1
ATOM 2629 N N . CYS A 1 321 ? -8.883 20 -10.398 1 96.31 321 CYS A N 1
ATOM 2630 C CA . CYS A 1 321 ? -7.445 20.219 -10.258 1 96.31 321 CYS A CA 1
ATOM 2631 C C . CYS A 1 321 ? -6.824 20.656 -11.578 1 96.31 321 CYS A C 1
ATOM 2633 O O . CYS A 1 321 ? -5.621 20.906 -11.648 1 96.31 321 CYS A O 1
ATOM 2635 N N . GLY A 1 322 ? -7.621 20.719 -12.648 1 92.19 322 GLY A N 1
ATOM 2636 C CA . GLY A 1 322 ? -7.152 21.297 -13.898 1 92.19 322 GLY A CA 1
ATOM 2637 C C . GLY A 1 322 ? -6.652 20.266 -14.891 1 92.19 322 GLY A C 1
ATOM 2638 O O . GLY A 1 322 ? -5.973 20.609 -15.859 1 92.19 322 GLY A O 1
ATOM 2639 N N . TYR A 1 323 ? -6.816 18.922 -14.508 1 86.94 323 TYR A N 1
ATOM 2640 C CA . TYR A 1 323 ? -6.441 17.906 -15.484 1 86.94 323 TYR A CA 1
ATOM 2641 C C . TYR A 1 323 ? -7.285 18.016 -16.75 1 86.94 323 TYR A C 1
ATOM 2643 O O . TYR A 1 323 ? -8.484 18.312 -16.672 1 86.94 323 TYR A O 1
ATOM 2651 N N . LYS A 1 324 ? -6.547 18.266 -17.812 1 64.38 324 LYS A N 1
ATOM 2652 C CA . LYS A 1 324 ? -7.27 18.375 -19.078 1 64.38 324 LYS A CA 1
ATOM 2653 C C . LYS A 1 324 ? -8.023 17.094 -19.391 1 64.38 324 LYS A C 1
ATOM 2655 O O . LYS A 1 324 ? -7.52 15.992 -19.125 1 64.38 324 LYS A O 1
ATOM 2660 N N . GLU A 1 325 ? -9.266 17.172 -19.125 1 55.56 325 GLU A N 1
ATOM 2661 C CA . GLU A 1 325 ? -10.055 16.031 -19.562 1 55.56 325 GLU A CA 1
ATOM 2662 C C . GLU A 1 325 ? -9.461 15.406 -20.828 1 55.56 325 GLU A C 1
ATOM 2664 O O . GLU A 1 325 ? -9.102 16.109 -21.766 1 55.56 325 GLU A O 1
ATOM 2669 N N . HIS A 1 326 ? -8.602 14.43 -20.688 1 44.62 326 HIS A N 1
ATOM 2670 C CA . HIS A 1 326 ? -8.469 13.789 -21.984 1 44.62 326 HIS A CA 1
ATOM 2671 C C . HIS A 1 326 ? -9.812 13.711 -22.719 1 44.62 326 HIS A C 1
ATOM 2673 O O . HIS A 1 326 ? -10.688 12.945 -22.312 1 44.62 326 HIS A O 1
ATOM 2679 N N . THR A 1 327 ? -10.422 14.805 -22.656 1 39.16 327 THR A N 1
ATOM 2680 C CA . THR A 1 327 ? -11.602 14.719 -23.516 1 39.16 327 THR A CA 1
ATOM 2681 C C . THR A 1 327 ? -11.336 13.789 -24.703 1 39.16 327 THR A C 1
ATOM 2683 O O . THR A 1 327 ? -10.469 14.062 -25.531 1 39.16 327 THR A O 1
ATOM 2686 N N . ASN A 1 328 ? -11.164 12.594 -24.359 1 38.06 328 ASN A N 1
ATOM 2687 C CA . ASN A 1 328 ? -11.344 11.672 -25.469 1 38.06 328 ASN A CA 1
ATOM 2688 C C . ASN A 1 328 ? -12.328 12.219 -26.5 1 38.06 328 ASN A C 1
ATOM 2690 O O . ASN A 1 328 ? -12.742 11.508 -27.406 1 38.06 328 ASN A O 1
ATOM 2694 N N . ARG A 1 329 ? -13.219 13.172 -26 1 34.28 329 ARG A N 1
ATOM 2695 C CA . ARG A 1 329 ? -14.156 13.562 -27.047 1 34.28 329 ARG A CA 1
ATOM 2696 C C . ARG A 1 329 ? -13.461 14.328 -28.156 1 34.28 329 ARG A C 1
ATOM 2698 O O . ARG A 1 329 ? -13.539 15.555 -28.219 1 34.28 329 ARG A O 1
ATOM 2705 N N . GLY A 1 330 ? -12.164 14.406 -28.172 1 32.84 330 GLY A N 1
ATOM 2706 C CA . GLY A 1 330 ? -11.82 14.859 -29.5 1 32.84 330 GLY A CA 1
ATOM 2707 C C . GLY A 1 330 ? -12.742 14.312 -30.578 1 32.84 330 GLY A C 1
ATOM 2708 O O . GLY A 1 330 ? -13.148 13.148 -30.516 1 32.84 330 GLY A O 1
ATOM 2709 N N . TYR A 1 331 ? -13.648 15.094 -30.891 1 34.72 331 TYR A N 1
ATOM 2710 C CA . TYR A 1 331 ? -14.359 14.688 -32.094 1 34.72 331 TYR A CA 1
ATOM 2711 C C . TYR A 1 331 ? -13.43 13.945 -33.062 1 34.72 331 TYR A C 1
ATOM 2713 O O . TYR A 1 331 ? -12.477 14.531 -33.594 1 34.72 331 TYR A O 1
ATOM 2721 N N . LYS A 1 332 ? -12.883 12.961 -32.625 1 38.22 332 LYS A N 1
ATOM 2722 C CA . LYS A 1 332 ? -12.211 12.062 -33.531 1 38.22 332 LYS A CA 1
ATOM 2723 C C . LYS A 1 332 ? -13.078 11.789 -34.781 1 38.22 332 LYS A C 1
ATOM 2725 O O . LYS A 1 332 ? -14.086 11.078 -34.688 1 38.22 332 LYS A O 1
ATOM 2730 N N . LEU A 1 333 ? -13.133 12.672 -35.5 1 38.44 333 LEU A N 1
ATOM 2731 C CA . LEU A 1 333 ? -13.75 12.391 -36.781 1 38.44 333 LEU A CA 1
ATOM 2732 C C . LEU A 1 333 ? -13.125 11.148 -37.438 1 38.44 333 LEU A C 1
ATOM 2734 O O . LEU A 1 333 ? -11.898 11.039 -37.5 1 38.44 333 LEU A O 1
ATOM 2738 N N . THR A 1 334 ? -13.617 10.062 -37.219 1 42.03 334 THR A N 1
ATOM 2739 C CA . THR A 1 334 ? -13.172 8.883 -37.938 1 42.03 334 THR A CA 1
ATOM 2740 C C . THR A 1 334 ? -12.75 9.242 -39.375 1 42.03 334 THR A C 1
ATOM 2742 O O . THR A 1 334 ? -13.133 10.297 -39.875 1 42.03 334 THR A O 1
ATOM 2745 N N . THR A 1 335 ? -11.625 8.602 -39.781 1 44.81 335 THR A N 1
ATOM 2746 C CA . THR A 1 335 ? -11.281 8.789 -41.188 1 44.81 335 THR A CA 1
ATOM 2747 C C . THR A 1 335 ? -12.539 8.914 -42.062 1 44.81 335 THR A C 1
ATOM 2749 O O . THR A 1 335 ? -12.594 9.758 -42.938 1 44.81 335 THR A O 1
ATOM 2752 N N . SER A 1 336 ? -13.461 8.133 -41.5 1 51.47 336 SER A N 1
ATOM 2753 C CA . SER A 1 336 ? -14.719 8.164 -42.25 1 51.47 336 SER A CA 1
ATOM 2754 C C . SER A 1 336 ? -15.477 9.461 -42 1 51.47 336 SER A C 1
ATOM 2756 O O . SER A 1 336 ? -16.094 10.016 -42.906 1 51.47 336 SER A O 1
ATOM 2758 N N . GLU A 1 337 ? -15.312 9.961 -40.844 1 54.62 337 GLU A N 1
ATOM 2759 C CA . GLU A 1 337 ? -16.031 11.188 -40.531 1 54.62 337 GLU A CA 1
ATOM 2760 C C . GLU A 1 337 ? -15.328 12.406 -41.125 1 54.62 337 GLU A C 1
ATOM 2762 O O . GLU A 1 337 ? -15.969 13.32 -41.656 1 54.62 337 GLU A O 1
ATOM 2767 N N . ILE A 1 338 ? -14.109 12.344 -41.125 1 53.78 338 ILE A N 1
ATOM 2768 C CA . ILE A 1 338 ? -13.289 13.375 -41.75 1 53.78 338 ILE A CA 1
ATOM 2769 C C . ILE A 1 338 ? -13.523 13.367 -43.25 1 53.78 338 ILE A C 1
ATOM 2771 O O . ILE A 1 338 ? -13.719 14.422 -43.875 1 53.78 338 ILE A O 1
ATOM 2775 N N . ILE A 1 339 ? -13.555 12.117 -43.844 1 56 339 ILE A N 1
ATOM 2776 C CA . ILE A 1 339 ? -13.859 11.953 -45.281 1 56 339 ILE A CA 1
ATOM 2777 C C . ILE A 1 339 ? -15.258 12.492 -45.562 1 56 339 ILE A C 1
ATOM 2779 O O . ILE A 1 339 ? -15.461 13.188 -46.562 1 56 339 ILE A O 1
ATOM 2783 N N . SER A 1 340 ? -16.109 12.328 -44.594 1 59.03 340 SER A N 1
ATOM 2784 C CA . SER A 1 340 ? -17.484 12.773 -44.781 1 59.03 340 SER A CA 1
ATOM 2785 C C . SER A 1 340 ? -17.594 14.297 -44.719 1 59.03 340 SER A C 1
ATOM 2787 O O . SER A 1 340 ? -18.312 14.906 -45.531 1 59.03 340 SER A O 1
ATOM 2789 N N . ILE A 1 341 ? -16.859 14.844 -43.969 1 62.59 341 ILE A N 1
ATOM 2790 C CA . ILE A 1 341 ? -16.906 16.297 -43.812 1 62.59 341 ILE A CA 1
ATOM 2791 C C . ILE A 1 341 ? -16.219 16.969 -45 1 62.59 341 ILE A C 1
ATOM 2793 O O . ILE A 1 341 ? -16.734 17.938 -45.562 1 62.59 341 ILE A O 1
ATOM 2797 N N . VAL A 1 342 ? -15.102 16.375 -45.469 1 61.94 342 VAL A N 1
ATOM 2798 C CA . VAL A 1 342 ? -14.383 16.875 -46.656 1 61.94 342 VAL A CA 1
ATOM 2799 C C . VAL A 1 342 ? -15.25 16.703 -47.875 1 61.94 342 VAL A C 1
ATOM 2801 O O . VAL A 1 342 ? -15.359 17.625 -48.688 1 61.94 342 VAL A O 1
ATOM 2804 N N . LEU A 1 343 ? -15.953 15.57 -47.938 1 63.25 343 LEU A N 1
ATOM 2805 C CA . LEU A 1 343 ? -16.828 15.297 -49.062 1 63.25 343 LEU A CA 1
ATOM 2806 C C . LEU A 1 343 ? -18.031 16.234 -49.062 1 63.25 343 LEU A C 1
ATOM 2808 O O . LEU A 1 343 ? -18.453 16.719 -50.094 1 63.25 343 LEU A O 1
ATOM 2812 N N . ALA A 1 344 ? -18.438 16.562 -47.906 1 65.25 344 ALA A N 1
ATOM 2813 C CA . ALA A 1 344 ? -19.547 17.5 -47.781 1 65.25 344 ALA A CA 1
ATOM 2814 C C . ALA A 1 344 ? -19.109 18.922 -48.156 1 65.25 344 ALA A C 1
ATOM 2816 O O . ALA A 1 344 ? -19.844 19.625 -48.844 1 65.25 344 ALA A O 1
ATOM 2817 N N . GLY A 1 345 ? -18 19.266 -47.844 1 63.25 345 GLY A N 1
ATOM 2818 C CA . GLY A 1 345 ? -17.453 20.547 -48.219 1 63.25 345 GLY A CA 1
ATOM 2819 C C . GLY A 1 345 ? -17.219 20.688 -49.719 1 63.25 345 GLY A C 1
ATOM 2820 O O . GLY A 1 345 ? -17.547 21.703 -50.312 1 63.25 345 GLY A O 1
ATOM 2821 N N . VAL A 1 346 ? -16.703 19.562 -50.312 1 67.12 346 VAL A N 1
ATOM 2822 C CA . VAL A 1 346 ? -16.5 19.516 -51.75 1 67.12 346 VAL A CA 1
ATOM 2823 C C . VAL A 1 346 ? -17.844 19.578 -52.469 1 67.12 346 VAL A C 1
ATOM 2825 O O . VAL A 1 346 ? -17.984 20.281 -53.5 1 67.12 346 VAL A O 1
ATOM 2828 N N . LEU A 1 347 ? -18.812 19 -51.875 1 67 347 LEU A N 1
ATOM 2829 C CA . LEU A 1 347 ? -20.141 19.016 -52.469 1 67 347 LEU A CA 1
ATOM 2830 C C . LEU A 1 347 ? -20.75 20.406 -52.375 1 67 347 LEU A C 1
ATOM 2832 O O . LEU A 1 347 ? -21.391 20.859 -53.344 1 67 347 LEU A O 1
ATOM 2836 N N . ILE A 1 348 ? -20.516 21.047 -51.344 1 69.19 348 ILE A N 1
ATOM 2837 C CA . ILE A 1 348 ? -21.047 22.391 -51.188 1 69.19 348 ILE A CA 1
ATOM 2838 C C . ILE A 1 348 ? -20.375 23.344 -52.156 1 69.19 348 ILE A C 1
ATOM 2840 O O . ILE A 1 348 ? -21.031 24.156 -52.812 1 69.19 348 ILE A O 1
ATOM 2844 N N . VAL A 1 349 ? -19.156 23.156 -52.344 1 68.88 349 VAL A N 1
ATOM 2845 C CA . VAL A 1 349 ? -18.406 24.016 -53.281 1 68.88 349 VAL A CA 1
ATOM 2846 C C . VAL A 1 349 ? -18.828 23.734 -54.719 1 68.88 349 VAL A C 1
ATOM 2848 O O . VAL A 1 349 ? -19.016 24.656 -55.5 1 68.88 349 VAL A O 1
ATOM 2851 N N . THR A 1 350 ? -19.047 22.469 -55.031 1 69.12 350 THR A N 1
ATOM 2852 C CA . THR A 1 350 ? -19.516 22.078 -56.344 1 69.12 350 THR A CA 1
ATOM 2853 C C . THR A 1 350 ? -20.922 22.609 -56.594 1 69.12 350 THR A C 1
ATOM 2855 O O . THR A 1 350 ? -21.234 23.062 -57.719 1 69.12 350 THR A O 1
ATOM 2858 N N . LEU A 1 351 ? -21.641 22.625 -55.5 1 69.69 351 LEU A N 1
ATOM 2859 C CA . LEU A 1 351 ? -23.016 23.141 -55.625 1 69.69 351 LEU A CA 1
ATOM 2860 C C . LEU A 1 351 ? -23.016 24.641 -55.844 1 69.69 351 LEU A C 1
ATOM 2862 O O . LEU A 1 351 ? -23.766 25.156 -56.656 1 69.69 351 LEU A O 1
ATOM 2866 N N . ILE A 1 352 ? -22.203 25.234 -55.219 1 71.75 352 ILE A N 1
ATOM 2867 C CA . ILE A 1 352 ? -22.109 26.688 -55.375 1 71.75 352 ILE A CA 1
ATOM 2868 C C . ILE A 1 352 ? -21.594 27.031 -56.75 1 71.75 352 ILE A C 1
ATOM 2870 O O . ILE A 1 352 ? -22.125 27.938 -57.406 1 71.75 352 ILE A O 1
ATOM 2874 N N . CYS A 1 353 ? -20.672 26.25 -57.25 1 68.75 353 CYS A N 1
ATOM 2875 C CA . CYS A 1 353 ? -20.141 26.453 -58.594 1 68.75 353 CYS A CA 1
ATOM 2876 C C . CYS A 1 353 ? -21.219 26.188 -59.656 1 68.75 353 CYS A C 1
ATOM 2878 O O . CYS A 1 353 ? -21.328 26.938 -60.625 1 68.75 353 CYS A O 1
ATOM 2880 N N . LEU A 1 354 ? -22.016 25.25 -59.375 1 70 354 LEU A N 1
ATOM 2881 C CA . LEU A 1 354 ? -23.109 24.922 -60.281 1 70 354 LEU A CA 1
ATOM 2882 C C . LEU A 1 354 ? -24.156 26.031 -60.281 1 70 354 LEU A C 1
ATOM 2884 O O . LEU A 1 354 ? -24.672 26.391 -61.344 1 70 354 LEU A O 1
ATOM 2888 N N . ILE A 1 355 ? -24.312 26.531 -59.156 1 70.06 355 ILE A N 1
ATOM 2889 C CA . ILE A 1 355 ? -25.297 27.594 -59.062 1 70.06 355 ILE A CA 1
ATOM 2890 C C . ILE A 1 355 ? -24.781 28.844 -59.781 1 70.06 355 ILE A C 1
ATOM 2892 O O . ILE A 1 355 ? -25.531 29.484 -60.531 1 70.06 355 ILE A O 1
ATOM 2896 N N . VAL A 1 356 ? -23.641 29 -59.688 1 70.62 356 VAL A N 1
ATOM 2897 C CA . VAL A 1 356 ? -23.062 30.188 -60.312 1 70.62 356 VAL A CA 1
ATOM 2898 C C . VAL A 1 356 ? -23.062 30.031 -61.844 1 70.62 356 VAL A C 1
ATOM 2900 O O . VAL A 1 356 ? -23.391 30.953 -62.562 1 70.62 356 VAL A O 1
ATOM 2903 N N . THR A 1 357 ? -22.828 28.828 -62.281 1 67 357 THR A N 1
ATOM 2904 C CA . THR A 1 357 ? -22.859 28.547 -63.719 1 67 357 THR A CA 1
ATOM 2905 C C . THR A 1 357 ? -24.281 28.625 -64.25 1 67 357 THR A C 1
ATOM 2907 O O . THR A 1 357 ? -24.5 29.156 -65.375 1 67 357 THR A O 1
ATOM 2910 N N . CYS A 1 358 ? -25.172 28.203 -63.469 1 63.94 358 CYS A N 1
ATOM 2911 C CA . CYS A 1 358 ? -26.562 28.234 -63.906 1 63.94 358 CYS A CA 1
ATOM 2912 C C . CYS A 1 358 ? -27.094 29.656 -63.969 1 63.94 358 CYS A C 1
ATOM 2914 O O . CYS A 1 358 ? -27.828 30.016 -64.875 1 63.94 358 CYS A O 1
ATOM 2916 N N . VAL A 1 359 ? -26.641 30.375 -63.125 1 66.38 359 VAL A N 1
ATOM 2917 C CA . VAL A 1 359 ? -27.078 31.766 -63.094 1 66.38 359 VAL A CA 1
ATOM 2918 C C . VAL A 1 359 ? -26.453 32.5 -64.25 1 66.38 359 VAL A C 1
ATOM 2920 O O . VAL A 1 359 ? -27.125 33.312 -64.938 1 66.38 359 VAL A O 1
ATOM 2923 N N . LYS A 1 360 ? -25.375 32.125 -64.625 1 61.22 360 LYS A N 1
ATOM 2924 C CA . LYS A 1 360 ? -24.703 32.781 -65.75 1 61.22 360 LYS A CA 1
ATOM 2925 C C . LYS A 1 360 ? -25.266 32.344 -67.062 1 61.22 360 LYS A C 1
ATOM 2927 O O . LYS A 1 360 ? -25.391 33.125 -68 1 61.22 360 LYS A O 1
ATOM 2932 N N . LEU A 1 361 ? -25.625 31.141 -67.188 1 59 361 LEU A N 1
ATOM 2933 C CA . LEU A 1 361 ? -26.234 30.641 -68.438 1 59 361 LEU A CA 1
ATOM 2934 C C . LEU A 1 361 ? -27.641 31.188 -68.625 1 59 361 LEU A C 1
ATOM 2936 O O . LEU A 1 361 ? -28.047 31.469 -69.75 1 59 361 LEU A O 1
ATOM 2940 N N . LYS A 1 362 ? -28.297 31.359 -67.625 1 53.84 362 LYS A N 1
ATOM 2941 C CA . LYS A 1 362 ? -29.625 31.938 -67.75 1 53.84 362 LYS A CA 1
ATOM 2942 C C . LYS A 1 362 ? -29.547 33.406 -68.125 1 53.84 362 LYS A C 1
ATOM 2944 O O . LYS A 1 362 ? -30.375 33.906 -68.875 1 53.84 362 LYS A O 1
ATOM 2949 N N . ARG A 1 363 ? -28.641 34.062 -67.688 1 52.59 363 ARG A N 1
ATOM 2950 C CA . ARG A 1 363 ? -28.547 35.469 -68.062 1 52.59 363 ARG A CA 1
ATOM 2951 C C . ARG A 1 363 ? -28.109 35.625 -69.562 1 52.59 363 ARG A C 1
ATOM 2953 O O . ARG A 1 363 ? -28.422 36.625 -70.188 1 52.59 363 ARG A O 1
ATOM 2960 N N . GLY A 1 364 ? -27.5 34.594 -70.062 1 50.31 364 GLY A N 1
ATOM 2961 C CA . GLY A 1 364 ? -27.125 34.688 -71.438 1 50.31 364 GLY A CA 1
ATOM 2962 C C . GLY A 1 364 ? -28.297 34.5 -72.375 1 50.31 364 GLY A C 1
ATOM 2963 O O . GLY A 1 364 ? -28.188 34.781 -73.562 1 50.31 364 GLY A O 1
ATOM 2964 N N . HIS A 1 365 ? -29.297 33.812 -71.938 1 44.25 365 HIS A N 1
ATOM 2965 C CA . HIS A 1 365 ? -30.359 33.562 -72.938 1 44.25 365 HIS A CA 1
ATOM 2966 C C . HIS A 1 365 ? -31.328 34.75 -73 1 44.25 365 HIS A C 1
ATOM 2968 O O . HIS A 1 365 ? -32.406 34.656 -73.625 1 44.25 365 HIS A O 1
ATOM 2974 N N . VAL A 1 366 ? -31.156 35.75 -72.25 1 38.03 366 VAL A N 1
ATOM 2975 C CA . VAL A 1 366 ? -32.188 36.75 -72.5 1 38.03 366 VAL A CA 1
ATOM 2976 C C . VAL A 1 366 ? -32.094 37.219 -73.938 1 38.03 366 VAL A C 1
ATOM 2978 O O . VAL A 1 366 ? -31.156 37.906 -74.312 1 38.03 366 VAL A O 1
ATOM 2981 N N . VAL A 1 367 ? -32.5 36.312 -74.875 1 38.06 367 VAL A N 1
ATOM 2982 C CA . VAL A 1 367 ? -32.75 36.688 -76.25 1 38.06 367 VAL A CA 1
ATOM 2983 C C . VAL A 1 367 ? -33.812 37.812 -76.25 1 38.06 367 VAL A C 1
ATOM 2985 O O . VAL A 1 367 ? -34.844 37.719 -75.625 1 38.06 367 VAL A O 1
ATOM 2988 N N . GLU A 1 368 ? -33.469 39.062 -76.625 1 37.72 368 GLU A N 1
ATOM 2989 C CA . GLU A 1 368 ? -34.281 40.219 -76.938 1 37.72 368 GLU A CA 1
ATOM 2990 C C . GLU A 1 368 ? -35.375 39.875 -77.938 1 37.72 368 GLU A C 1
ATOM 2992 O O . GLU A 1 368 ? -35.062 39.438 -79.062 1 37.72 368 GLU A O 1
ATOM 2997 N N . TYR A 1 369 ? -36.469 39.188 -77.562 1 34.19 369 TYR A N 1
ATOM 2998 C CA . TYR A 1 369 ? -37.625 39.031 -78.438 1 34.19 369 TYR A CA 1
ATOM 2999 C C . TYR A 1 369 ? -38.125 40.406 -78.938 1 34.19 369 TYR A C 1
ATOM 3001 O O . TYR A 1 369 ? -38.5 41.25 -78.125 1 34.19 369 TYR A O 1
ATOM 3009 N N . LYS A 1 370 ? -37.531 40.938 -80.062 1 33.75 370 LYS A N 1
ATOM 3010 C CA . LYS A 1 370 ? -38.062 42.094 -80.75 1 33.75 370 LYS A CA 1
ATOM 3011 C C . LYS A 1 370 ? -39.406 41.812 -81.375 1 33.75 370 LYS A C 1
ATOM 3013 O O . LYS A 1 370 ? -39.594 40.844 -82.125 1 33.75 370 LYS A O 1
ATOM 3018 N N . ALA A 1 371 ? -40.594 42.094 -80.688 1 29.83 371 ALA A N 1
ATOM 3019 C CA . ALA A 1 371 ? -42 42.062 -81.062 1 29.83 371 ALA A CA 1
ATOM 3020 C C . ALA A 1 371 ? -42.188 42.656 -82.5 1 29.83 371 ALA A C 1
ATOM 3022 O O . ALA A 1 371 ? -41.719 43.75 -82.75 1 29.83 371 ALA A O 1
ATOM 3023 N N . PHE A 1 372 ? -42.281 41.906 -83.562 1 31.8 372 PHE A N 1
ATOM 3024 C CA . PHE A 1 372 ? -42.625 42.25 -84.938 1 31.8 372 PHE A CA 1
ATOM 3025 C C . PHE A 1 372 ? -44 42.875 -85 1 31.8 372 PHE A C 1
ATOM 3027 O O . PHE A 1 372 ? -44.969 42.312 -84.5 1 31.8 372 PHE A O 1
ATOM 3034 N N . THR A 1 373 ? -44.25 44.188 -84.562 1 30 373 THR A N 1
ATOM 3035 C CA . THR A 1 373 ? -45.5 44.938 -84.688 1 30 373 THR A CA 1
ATOM 3036 C C . THR A 1 373 ? -46.031 44.781 -86.125 1 30 373 THR A C 1
ATOM 3038 O O . THR A 1 373 ? -45.312 45.031 -87.125 1 30 373 THR A O 1
ATOM 3041 N N . ASN A 1 374 ? -46.906 43.875 -86.438 1 30.05 374 ASN A N 1
ATOM 3042 C CA . ASN A 1 374 ? -47.719 43.562 -87.625 1 30.05 374 ASN A CA 1
ATOM 3043 C C . ASN A 1 374 ? -48.438 44.781 -88.125 1 30.05 374 ASN A C 1
ATOM 3045 O O . ASN A 1 374 ? -49.094 45.531 -87.375 1 30.05 374 ASN A O 1
ATOM 3049 N N . THR A 1 375 ? -48.25 45.406 -89.438 1 26.47 375 THR A N 1
ATOM 3050 C CA . THR A 1 375 ? -49.188 46.156 -90.25 1 26.47 375 THR A CA 1
ATOM 3051 C C . THR A 1 375 ? -50.375 45.281 -90.625 1 26.47 375 THR A C 1
ATOM 3053 O O . THR A 1 375 ? -50.219 44.094 -90.938 1 26.47 375 THR A O 1
ATOM 3056 N N . MET B 1 1 ? -21.844 -19.547 2.826 1 18.56 1 MET B N 1
ATOM 3057 C CA . MET B 1 1 ? -20.766 -18.625 2.498 1 18.56 1 MET B CA 1
ATOM 3058 C C . MET B 1 1 ? -19.922 -18.312 3.73 1 18.56 1 MET B C 1
ATOM 3060 O O . MET B 1 1 ? -20.219 -17.359 4.461 1 18.56 1 MET B O 1
ATOM 3064 N N . LYS B 1 2 ? -19.5 -19.391 4.484 1 20.03 2 LYS B N 1
ATOM 3065 C CA . LYS B 1 2 ? -18.938 -19.484 5.824 1 20.03 2 LYS B CA 1
ATOM 3066 C C . LYS B 1 2 ? -17.672 -18.641 5.953 1 20.03 2 LYS B C 1
ATOM 3068 O O . LYS B 1 2 ? -17 -18.375 4.957 1 20.03 2 LYS B O 1
ATOM 3073 N N . LYS B 1 3 ? -17.625 -18.109 7.199 1 24.5 3 LYS B N 1
ATOM 3074 C CA . LYS B 1 3 ? -16.625 -17.25 7.848 1 24.5 3 LYS B CA 1
ATOM 3075 C C . LYS B 1 3 ? -15.219 -17.781 7.629 1 24.5 3 LYS B C 1
ATOM 3077 O O . LYS B 1 3 ? -14.883 -18.875 8.078 1 24.5 3 LYS B O 1
ATOM 3082 N N . LEU B 1 4 ? -14.766 -17.859 6.387 1 23.5 4 LEU B N 1
ATOM 3083 C CA . LEU B 1 4 ? -13.359 -18.219 6.215 1 23.5 4 LEU B CA 1
ATOM 3084 C C . LEU B 1 4 ? -12.492 -17.562 7.289 1 23.5 4 LEU B C 1
ATOM 3086 O O . LEU B 1 4 ? -12.344 -16.344 7.312 1 23.5 4 LEU B O 1
ATOM 3090 N N . GLY B 1 5 ? -12.734 -17.969 8.555 1 24.98 5 GLY B N 1
ATOM 3091 C CA . GLY B 1 5 ? -11.828 -17.734 9.664 1 24.98 5 GLY B CA 1
ATOM 3092 C C . GLY B 1 5 ? -10.367 -17.719 9.25 1 24.98 5 GLY B C 1
ATOM 3093 O O . GLY B 1 5 ? -9.977 -18.438 8.32 1 24.98 5 GLY B O 1
ATOM 3094 N N . TYR B 1 6 ? -9.812 -16.516 9.289 1 27.19 6 TYR B N 1
ATOM 3095 C CA . TYR B 1 6 ? -8.367 -16.328 9.211 1 27.19 6 TYR B CA 1
ATOM 3096 C C . TYR B 1 6 ? -7.629 -17.484 9.891 1 27.19 6 TYR B C 1
ATOM 3098 O O . TYR B 1 6 ? -7.746 -17.672 11.102 1 27.19 6 TYR B O 1
ATOM 3106 N N . ASN B 1 7 ? -7.727 -18.688 9.398 1 23.8 7 ASN B N 1
ATOM 3107 C CA . ASN B 1 7 ? -6.918 -19.781 9.914 1 23.8 7 ASN B CA 1
ATOM 3108 C C . ASN B 1 7 ? -5.547 -19.297 10.383 1 23.8 7 ASN B C 1
ATOM 3110 O O . ASN B 1 7 ? -4.824 -18.641 9.633 1 23.8 7 ASN B O 1
ATOM 3114 N N . LYS B 1 8 ? -5.266 -19.312 11.742 1 26.28 8 LYS B N 1
ATOM 3115 C CA . LYS B 1 8 ? -4.219 -19 12.711 1 26.28 8 LYS B CA 1
ATOM 3116 C C . LYS B 1 8 ? -2.84 -19.359 12.156 1 26.28 8 LYS B C 1
ATOM 3118 O O . LYS B 1 8 ? -1.893 -18.578 12.312 1 26.28 8 LYS B O 1
ATOM 3123 N N . ASP B 1 9 ? -2.602 -20.688 12.086 1 26.28 9 ASP B N 1
ATOM 3124 C CA . ASP B 1 9 ? -1.321 -21.375 12.195 1 26.28 9 ASP B CA 1
ATOM 3125 C C . ASP B 1 9 ? -0.469 -21.156 10.953 1 26.28 9 ASP B C 1
ATOM 3127 O O . ASP B 1 9 ? 0.749 -20.984 11.047 1 26.28 9 ASP B O 1
ATOM 3131 N N . MET B 1 10 ? -1.026 -21.688 9.828 1 26.16 10 MET B N 1
ATOM 3132 C CA . MET B 1 10 ? -0.101 -22.078 8.766 1 26.16 10 MET B CA 1
ATOM 3133 C C . MET B 1 10 ? 0.479 -20.844 8.07 1 26.16 10 MET B C 1
ATOM 3135 O O . MET B 1 10 ? 1.608 -20.891 7.578 1 26.16 10 MET B O 1
ATOM 3139 N N . LEU B 1 11 ? -0.397 -19.891 7.848 1 27.92 11 LEU B N 1
ATOM 3140 C CA . LEU B 1 11 ? 0.236 -18.922 6.953 1 27.92 11 LEU B CA 1
ATOM 3141 C C . LEU B 1 11 ? 1.313 -18.141 7.688 1 27.92 11 LEU B C 1
ATOM 3143 O O . LEU B 1 11 ? 2.295 -17.703 7.078 1 27.92 11 LEU B O 1
ATOM 3147 N N . SER B 1 12 ? 0.963 -17.766 8.945 1 31.45 12 SER B N 1
ATOM 3148 C CA . SER B 1 12 ? 1.913 -16.859 9.594 1 31.45 12 SER B CA 1
ATOM 3149 C C . SER B 1 12 ? 3.27 -17.531 9.781 1 31.45 12 SER B C 1
ATOM 3151 O O . SER B 1 12 ? 4.312 -16.906 9.586 1 31.45 12 SER B O 1
ATOM 3153 N N . ILE B 1 13 ? 3.244 -18.672 10.602 1 28.56 13 ILE B N 1
ATOM 3154 C CA . ILE B 1 13 ? 4.445 -19.266 11.195 1 28.56 13 ILE B CA 1
ATOM 3155 C C . ILE B 1 13 ? 5.316 -19.859 10.094 1 28.56 13 ILE B C 1
ATOM 3157 O O . ILE B 1 13 ? 6.531 -20 10.266 1 28.56 13 ILE B O 1
ATOM 3161 N N . LYS B 1 14 ? 4.656 -20.531 9.219 1 30.19 14 LYS B N 1
ATOM 3162 C CA . LYS B 1 14 ? 5.539 -21.25 8.297 1 30.19 14 LYS B CA 1
ATOM 3163 C C . LYS B 1 14 ? 6.453 -20.281 7.555 1 30.19 14 LYS B C 1
ATOM 3165 O O . LYS B 1 14 ? 7.543 -20.656 7.113 1 30.19 14 LYS B O 1
ATOM 3170 N N . ASN B 1 15 ? 5.91 -19.172 7.375 1 31.69 15 ASN B N 1
ATOM 3171 C CA . ASN B 1 15 ? 6.754 -18.25 6.617 1 31.69 15 ASN B CA 1
ATOM 3172 C C . ASN B 1 15 ? 7.953 -17.781 7.434 1 31.69 15 ASN B C 1
ATOM 3174 O O . ASN B 1 15 ? 8.883 -17.188 6.895 1 31.69 15 ASN B O 1
ATOM 3178 N N . ILE B 1 16 ? 7.805 -17.891 8.727 1 30.25 16 ILE B N 1
ATOM 3179 C CA . ILE B 1 16 ? 9.008 -17.516 9.453 1 30.25 16 ILE B CA 1
ATOM 3180 C C . ILE B 1 16 ? 10.141 -18.5 9.117 1 30.25 16 ILE B C 1
ATOM 3182 O O . ILE B 1 16 ? 11.32 -18.141 9.219 1 30.25 16 ILE B O 1
ATOM 3186 N N . ALA B 1 17 ? 9.742 -19.797 8.836 1 30.48 17 ALA B N 1
ATOM 3187 C CA . ALA B 1 17 ? 10.805 -20.781 8.609 1 30.48 17 ALA B CA 1
ATOM 3188 C C . ALA B 1 17 ? 11.57 -20.469 7.324 1 30.48 17 ALA B C 1
ATOM 3190 O O . ALA B 1 17 ? 12.203 -21.344 6.742 1 30.48 17 ALA B O 1
ATOM 3191 N N . ILE B 1 18 ? 11.125 -19.5 6.73 1 32.5 18 ILE B N 1
ATOM 3192 C CA . ILE B 1 18 ? 12.031 -19.406 5.59 1 32.5 18 ILE B CA 1
ATOM 3193 C C . ILE B 1 18 ? 13.477 -19.438 6.078 1 32.5 18 ILE B C 1
ATOM 3195 O O . ILE B 1 18 ? 14.367 -18.875 5.438 1 32.5 18 ILE B O 1
ATOM 3199 N N . GLY B 1 19 ? 13.617 -19.719 7.367 1 30.06 19 GLY B N 1
ATOM 3200 C CA . GLY B 1 19 ? 15 -20.109 7.574 1 30.06 19 GLY B CA 1
ATOM 3201 C C . GLY B 1 19 ? 15.438 -21.25 6.688 1 30.06 19 GLY B C 1
ATOM 3202 O O . GLY B 1 19 ? 14.766 -22.281 6.621 1 30.06 19 GLY B O 1
ATOM 3203 N N . TYR B 1 20 ? 15.969 -20.969 5.621 1 29.28 20 TYR B N 1
ATOM 3204 C CA . TYR B 1 20 ? 16.484 -21.75 4.508 1 29.28 20 TYR B CA 1
ATOM 3205 C C . TYR B 1 20 ? 17.312 -22.922 5.008 1 29.28 20 TYR B C 1
ATOM 3207 O O . TYR B 1 20 ? 18.297 -22.734 5.738 1 29.28 20 TYR B O 1
ATOM 3215 N N . LYS B 1 21 ? 16.672 -23.953 5.402 1 29.69 21 LYS B N 1
ATOM 3216 C CA . LYS B 1 21 ? 17.562 -25.094 5.266 1 29.69 21 LYS B CA 1
ATOM 3217 C C . LYS B 1 21 ? 17.875 -25.375 3.797 1 29.69 21 LYS B C 1
ATOM 3219 O O . LYS B 1 21 ? 16.969 -25.672 3.012 1 29.69 21 LYS B O 1
ATOM 3224 N N . ILE B 1 22 ? 18.734 -24.656 3.145 1 28.45 22 ILE B N 1
ATOM 3225 C CA . ILE B 1 22 ? 19.188 -25.125 1.836 1 28.45 22 ILE B CA 1
ATOM 3226 C C . ILE B 1 22 ? 19.594 -26.594 1.924 1 28.45 22 ILE B C 1
ATOM 3228 O O . ILE B 1 22 ? 19.766 -27.125 3.02 1 28.45 22 ILE B O 1
ATOM 3232 N N . SER B 1 23 ? 20.375 -27.266 0.937 1 27.33 23 SER B N 1
ATOM 3233 C CA . SER B 1 23 ? 20.766 -28.672 0.851 1 27.33 23 SER B CA 1
ATOM 3234 C C . SER B 1 23 ? 21.594 -29.078 2.062 1 27.33 23 SER B C 1
ATOM 3236 O O . SER B 1 23 ? 22.141 -28.234 2.777 1 27.33 23 SER B O 1
ATOM 3238 N N . ASP B 1 24 ? 21.688 -30.375 2.438 1 32.03 24 ASP B N 1
ATOM 3239 C CA . ASP B 1 24 ? 22.562 -31.109 3.352 1 32.03 24 ASP B CA 1
ATOM 3240 C C . ASP B 1 24 ? 24 -30.625 3.244 1 32.03 24 ASP B C 1
ATOM 3242 O O . ASP B 1 24 ? 24.781 -30.766 4.191 1 32.03 24 ASP B O 1
ATOM 3246 N N . LYS B 1 25 ? 24.719 -30.75 1.991 1 31.38 25 LYS B N 1
ATOM 3247 C CA . LYS B 1 25 ? 26.172 -30.578 1.885 1 31.38 25 LYS B CA 1
ATOM 3248 C C . LYS B 1 25 ? 26.562 -29.109 2.043 1 31.38 25 LYS B C 1
ATOM 3250 O O . LYS B 1 25 ? 27.547 -28.797 2.713 1 31.38 25 LYS B O 1
ATOM 3255 N N . GLU B 1 26 ? 26.594 -28.375 0.952 1 29.56 26 GLU B N 1
ATOM 3256 C CA . GLU B 1 26 ? 27.016 -26.969 1.064 1 29.56 26 GLU B CA 1
ATOM 3257 C C . GLU B 1 26 ? 25.953 -26.141 1.784 1 29.56 26 GLU B C 1
ATOM 3259 O O . GLU B 1 26 ? 24.844 -25.969 1.282 1 29.56 26 GLU B O 1
ATOM 3264 N N . TYR B 1 27 ? 25.766 -26.359 3.123 1 27.75 27 TYR B N 1
ATOM 3265 C CA . TYR B 1 27 ? 25.172 -25.453 4.094 1 27.75 27 TYR B CA 1
ATOM 3266 C C . TYR B 1 27 ? 25.438 -24 3.699 1 27.75 27 TYR B C 1
ATOM 3268 O O . TYR B 1 27 ? 26.578 -23.594 3.51 1 27.75 27 TYR B O 1
ATOM 3276 N N . TYR B 1 28 ? 24.859 -23.484 2.781 1 31.64 28 TYR B N 1
ATOM 3277 C CA . TYR B 1 28 ? 25.141 -22.047 2.799 1 31.64 28 TYR B CA 1
ATOM 3278 C C . TYR B 1 28 ? 25.219 -21.531 4.227 1 31.64 28 TYR B C 1
ATOM 3280 O O . TYR B 1 28 ? 24.375 -21.859 5.066 1 31.64 28 TYR B O 1
ATOM 3288 N N . ASP B 1 29 ? 26.469 -21.297 4.707 1 28.83 29 ASP B N 1
ATOM 3289 C CA . ASP B 1 29 ? 26.891 -20.734 5.988 1 28.83 29 ASP B CA 1
ATOM 3290 C C . ASP B 1 29 ? 25.875 -19.719 6.516 1 28.83 29 ASP B C 1
ATOM 3292 O O . ASP B 1 29 ? 25.438 -18.828 5.781 1 28.83 29 ASP B O 1
ATOM 3296 N N . ILE B 1 30 ? 25 -20.062 7.426 1 32.5 30 ILE B N 1
ATOM 3297 C CA . ILE B 1 30 ? 24.328 -19.125 8.328 1 32.5 30 ILE B CA 1
ATOM 3298 C C . ILE B 1 30 ? 25.094 -17.797 8.344 1 32.5 30 ILE B C 1
ATOM 3300 O O . ILE B 1 30 ? 24.5 -16.75 8.641 1 32.5 30 ILE B O 1
ATOM 3304 N N . ASN B 1 31 ? 26.328 -17.906 8.055 1 30.92 31 ASN B N 1
ATOM 3305 C CA . ASN B 1 31 ? 27.219 -16.75 8.008 1 30.92 31 ASN B CA 1
ATOM 3306 C C . ASN B 1 31 ? 26.875 -15.82 6.848 1 30.92 31 ASN B C 1
ATOM 3308 O O . ASN B 1 31 ? 26.953 -14.594 6.984 1 30.92 31 ASN B O 1
ATOM 3312 N N . THR B 1 32 ? 26.562 -16.406 5.664 1 34.22 32 THR B N 1
ATOM 3313 C CA . THR B 1 32 ? 26.156 -15.523 4.578 1 34.22 32 THR B CA 1
ATOM 3314 C C . THR B 1 32 ? 24.766 -14.945 4.836 1 34.22 32 THR B C 1
ATOM 3316 O O . THR B 1 32 ? 24.531 -13.758 4.625 1 34.22 32 THR B O 1
ATOM 3319 N N . LEU B 1 33 ? 23.828 -15.781 5.156 1 35.38 33 LEU B N 1
ATOM 3320 C CA . LEU B 1 33 ? 22.594 -15.188 5.652 1 35.38 33 LEU B CA 1
ATOM 3321 C C . LEU B 1 33 ? 22.859 -14.336 6.895 1 35.38 33 LEU B C 1
ATOM 3323 O O . LEU B 1 33 ? 22.312 -13.242 7.031 1 35.38 33 LEU B O 1
ATOM 3327 N N . LEU B 1 34 ? 23.672 -14.93 7.77 1 34.53 34 LEU B N 1
ATOM 3328 C CA . LEU B 1 34 ? 24.141 -14.188 8.93 1 34.53 34 LEU B CA 1
ATOM 3329 C C . LEU B 1 34 ? 24.938 -12.961 8.508 1 34.53 34 LEU B C 1
ATOM 3331 O O . LEU B 1 34 ? 24.875 -11.914 9.156 1 34.53 34 LEU B O 1
ATOM 3335 N N . THR B 1 35 ? 25.906 -13.211 7.609 1 35.84 35 THR B N 1
ATOM 3336 C CA . THR B 1 35 ? 26.516 -12.016 7.047 1 35.84 35 THR B CA 1
ATOM 3337 C C . THR B 1 35 ? 25.453 -11.102 6.441 1 35.84 35 THR B C 1
ATOM 3339 O O . THR B 1 35 ? 25.578 -9.875 6.496 1 35.84 35 THR B O 1
ATOM 3342 N N . LEU B 1 36 ? 24.578 -11.734 5.836 1 37.53 36 LEU B N 1
ATOM 3343 C CA . LEU B 1 36 ? 23.438 -10.945 5.387 1 37.53 36 LEU B CA 1
ATOM 3344 C C . LEU B 1 36 ? 22.609 -10.461 6.578 1 37.53 36 LEU B C 1
ATOM 3346 O O . LEU B 1 36 ? 22.094 -9.344 6.559 1 37.53 36 LEU B O 1
ATOM 3350 N N . ILE B 1 37 ? 22.406 -11.422 7.52 1 40.47 37 ILE B N 1
ATOM 3351 C CA . ILE B 1 37 ? 21.75 -11.086 8.773 1 40.47 37 ILE B CA 1
ATOM 3352 C C . ILE B 1 37 ? 22.703 -10.258 9.648 1 40.47 37 ILE B C 1
ATOM 3354 O O . ILE B 1 37 ? 22.328 -9.812 10.734 1 40.47 37 ILE B O 1
ATOM 3358 N N . SER B 1 38 ? 23.984 -10.68 9.602 1 39.81 38 SER B N 1
ATOM 3359 C CA . SER B 1 38 ? 24.672 -9.617 10.328 1 39.81 38 SER B CA 1
ATOM 3360 C C . SER B 1 38 ? 23.891 -8.305 10.258 1 39.81 38 SER B C 1
ATOM 3362 O O . SER B 1 38 ? 24.203 -7.355 10.977 1 39.81 38 SER B O 1
ATOM 3364 N N . TYR B 1 39 ? 22.984 -8.359 9.273 1 45.44 39 TYR B N 1
ATOM 3365 C CA . TYR B 1 39 ? 22.094 -7.223 9.07 1 45.44 39 TYR B CA 1
ATOM 3366 C C . TYR B 1 39 ? 20.781 -7.414 9.844 1 45.44 39 TYR B C 1
ATOM 3368 O O . TYR B 1 39 ? 19.719 -7.055 9.352 1 45.44 39 TYR B O 1
ATOM 3376 N N . THR B 1 40 ? 20.875 -8.219 10.867 1 54.81 40 THR B N 1
ATOM 3377 C CA . THR B 1 40 ? 19.766 -8.461 11.781 1 54.81 40 THR B CA 1
ATOM 3378 C C . THR B 1 40 ? 19.203 -7.145 12.328 1 54.81 40 THR B C 1
ATOM 3380 O O . THR B 1 40 ? 18.125 -7.113 12.898 1 54.81 40 THR B O 1
ATOM 3383 N N . ILE B 1 41 ? 20 -6.254 12.086 1 64.25 41 ILE B N 1
ATOM 3384 C CA . ILE B 1 41 ? 19.484 -4.953 12.469 1 64.25 41 ILE B CA 1
ATOM 3385 C C . ILE B 1 41 ? 18.766 -4.305 11.281 1 64.25 41 ILE B C 1
ATOM 3387 O O . ILE B 1 41 ? 19.359 -4.184 10.203 1 64.25 41 ILE B O 1
ATOM 3391 N N . TYR B 1 42 ? 17.625 -4.234 11.484 1 71.94 42 TYR B N 1
ATOM 3392 C CA . TYR B 1 42 ? 16.875 -3.584 10.422 1 71.94 42 TYR B CA 1
ATOM 3393 C C . TYR B 1 42 ? 17.406 -2.184 10.148 1 71.94 42 TYR B C 1
ATOM 3395 O O . TYR B 1 42 ? 17.484 -1.355 11.062 1 71.94 42 TYR B O 1
ATOM 3403 N N . LYS B 1 43 ? 17.938 -2.086 8.992 1 73.88 43 LYS B N 1
ATOM 3404 C CA . LYS B 1 43 ? 18.234 -0.766 8.445 1 73.88 43 LYS B CA 1
ATOM 3405 C C . LYS B 1 43 ? 17.344 -0.453 7.242 1 73.88 43 LYS B C 1
ATOM 3407 O O . LYS B 1 43 ? 17.375 -1.168 6.238 1 73.88 43 LYS B O 1
ATOM 3412 N N . GLY B 1 44 ? 16.625 0.517 7.328 1 74.88 44 GLY B N 1
ATOM 3413 C CA . GLY B 1 44 ? 15.562 0.842 6.387 1 74.88 44 GLY B CA 1
ATOM 3414 C C . GLY B 1 44 ? 16.047 0.932 4.953 1 74.88 44 GLY B C 1
ATOM 3415 O O . GLY B 1 44 ? 15.281 0.693 4.016 1 74.88 44 GLY B O 1
ATOM 3416 N N . TYR B 1 45 ? 17.328 1.185 4.746 1 77 45 TYR B N 1
ATOM 3417 C CA . TYR B 1 45 ? 17.797 1.387 3.383 1 77 45 TYR B CA 1
ATOM 3418 C C . TYR B 1 45 ? 18.266 0.074 2.77 1 77 45 TYR B C 1
ATOM 3420 O O . TYR B 1 45 ? 18.438 -0.021 1.552 1 77 45 TYR B O 1
ATOM 3428 N N . TYR B 1 46 ? 18.391 -0.983 3.531 1 81.44 46 TYR B N 1
ATOM 3429 C CA . TYR B 1 46 ? 19 -2.205 3.008 1 81.44 46 TYR B CA 1
ATOM 3430 C C . TYR B 1 46 ? 17.938 -3.133 2.432 1 81.44 46 TYR B C 1
ATOM 3432 O O . TYR B 1 46 ? 18.25 -4.051 1.671 1 81.44 46 TYR B O 1
ATOM 3440 N N . ILE B 1 47 ? 16.688 -2.871 2.777 1 86.88 47 ILE B N 1
ATOM 3441 C CA . ILE B 1 47 ? 15.641 -3.773 2.309 1 86.88 47 ILE B CA 1
ATOM 3442 C C . ILE B 1 47 ? 14.438 -2.963 1.839 1 86.88 47 ILE B C 1
ATOM 3444 O O . ILE B 1 47 ? 14.07 -1.961 2.459 1 86.88 47 ILE B O 1
ATOM 3448 N N . GLU B 1 48 ? 13.938 -3.338 0.745 1 91.44 48 GLU B N 1
ATOM 3449 C CA . GLU B 1 48 ? 12.68 -2.816 0.226 1 91.44 48 GLU B CA 1
ATOM 3450 C C . GLU B 1 48 ? 11.656 -3.932 0.037 1 91.44 48 GLU B C 1
ATOM 3452 O O . GLU B 1 48 ? 11.977 -4.988 -0.514 1 91.44 48 GLU B O 1
ATOM 3457 N N . ILE B 1 49 ? 10.477 -3.705 0.56 1 94 49 ILE B N 1
ATOM 3458 C CA . ILE B 1 49 ? 9.453 -4.746 0.516 1 94 49 ILE B CA 1
ATOM 3459 C C . ILE B 1 49 ? 8.203 -4.211 -0.18 1 94 49 ILE B C 1
ATOM 3461 O O . ILE B 1 49 ? 7.676 -3.16 0.196 1 94 49 ILE B O 1
ATOM 3465 N N . ASP B 1 50 ? 7.793 -4.938 -1.164 1 96.19 50 ASP B N 1
ATOM 3466 C CA . ASP B 1 50 ? 6.539 -4.664 -1.859 1 96.19 50 ASP B CA 1
ATOM 3467 C C . ASP B 1 50 ? 5.598 -5.863 -1.783 1 96.19 50 ASP B C 1
ATOM 3469 O O . ASP B 1 50 ? 6.031 -7.012 -1.918 1 96.19 50 ASP B O 1
ATOM 3473 N N . SER B 1 51 ? 4.352 -5.562 -1.525 1 96.19 51 SER B N 1
ATOM 3474 C CA . SER B 1 51 ? 3.354 -6.625 -1.443 1 96.19 51 SER B CA 1
ATOM 3475 C C . SER B 1 51 ? 2.166 -6.34 -2.357 1 96.19 51 SER B C 1
ATOM 3477 O O . SER B 1 51 ? 1.871 -5.18 -2.658 1 96.19 51 SER B O 1
ATOM 3479 N N . SER B 1 52 ? 1.626 -7.531 -2.811 1 96 52 SER B N 1
ATOM 3480 C CA . SER B 1 52 ? 0.274 -7.383 -3.338 1 96 52 SER B CA 1
ATOM 3481 C C . SER B 1 52 ? -0.654 -6.742 -2.311 1 96 52 SER B C 1
ATOM 3483 O O . SER B 1 52 ? -0.496 -6.957 -1.106 1 96 52 SER B O 1
ATOM 3485 N N . ASN B 1 53 ? -1.6 -5.973 -2.77 1 94.94 53 ASN B N 1
ATOM 3486 C CA . ASN B 1 53 ? -2.516 -5.266 -1.879 1 94.94 53 ASN B CA 1
ATOM 3487 C C . ASN B 1 53 ? -3.574 -6.207 -1.308 1 94.94 53 ASN B C 1
ATOM 3489 O O . ASN B 1 53 ? -4.551 -5.758 -0.703 1 94.94 53 ASN B O 1
ATOM 3493 N N . ALA B 1 54 ? -3.455 -7.465 -1.477 1 90.75 54 ALA B N 1
ATOM 3494 C CA . ALA B 1 54 ? -4.344 -8.438 -0.848 1 90.75 54 ALA B CA 1
ATOM 3495 C C . ALA B 1 54 ? -4 -8.617 0.628 1 90.75 54 ALA B C 1
ATOM 3497 O O . ALA B 1 54 ? -2.826 -8.656 1 1 90.75 54 ALA B O 1
ATOM 3498 N N . ASN B 1 55 ? -5 -8.781 1.463 1 87.06 55 ASN B N 1
ATOM 3499 C CA . ASN B 1 55 ? -4.797 -8.898 2.902 1 87.06 55 ASN B CA 1
ATOM 3500 C C . ASN B 1 55 ? -3.846 -10.039 3.248 1 87.06 55 ASN B C 1
ATOM 3502 O O . ASN B 1 55 ? -2.918 -9.859 4.039 1 87.06 55 ASN B O 1
ATOM 3506 N N . ARG B 1 56 ? -4.074 -11.133 2.621 1 83.31 56 ARG B N 1
ATOM 3507 C CA . ARG B 1 56 ? -3.281 -12.312 2.951 1 83.31 56 ARG B CA 1
ATOM 3508 C C . ARG B 1 56 ? -1.816 -12.109 2.578 1 83.31 56 ARG B C 1
ATOM 3510 O O . ARG B 1 56 ? -0.921 -12.602 3.27 1 83.31 56 ARG B O 1
ATOM 3517 N N . CYS B 1 57 ? -1.533 -11.414 1.486 1 90.06 57 CYS B N 1
ATOM 3518 C CA . CYS B 1 57 ? -0.159 -11.156 1.069 1 90.06 57 CYS B CA 1
ATOM 3519 C C . CYS B 1 57 ? 0.517 -10.156 2 1 90.06 57 CYS B C 1
ATOM 3521 O O . CYS B 1 57 ? 1.686 -10.328 2.354 1 90.06 57 CYS B O 1
ATOM 3523 N N . LEU B 1 58 ? -0.211 -9.125 2.408 1 91.81 58 LEU B N 1
ATOM 3524 C CA . LEU B 1 58 ? 0.298 -8.141 3.357 1 91.81 58 LEU B CA 1
ATOM 3525 C C . LEU B 1 58 ? 0.631 -8.797 4.691 1 91.81 58 LEU B C 1
ATOM 3527 O O . LEU B 1 58 ? 1.735 -8.625 5.215 1 91.81 58 LEU B O 1
ATOM 3531 N N . MET B 1 59 ? -0.255 -9.586 5.145 1 87.56 59 MET B N 1
ATOM 3532 C CA . MET B 1 59 ? -0.061 -10.266 6.426 1 87.56 59 MET B CA 1
ATOM 3533 C C . MET B 1 59 ? 1.118 -11.227 6.363 1 87.56 59 MET B C 1
ATOM 3535 O O . MET B 1 59 ? 1.892 -11.336 7.316 1 87.56 59 MET B O 1
ATOM 3539 N N . SER B 1 60 ? 1.21 -11.891 5.234 1 84.38 60 SER B N 1
ATOM 3540 C CA . SER B 1 60 ? 2.342 -12.789 5.047 1 84.38 60 SER B CA 1
ATOM 3541 C C . SER B 1 60 ? 3.664 -12.031 5.07 1 84.38 60 SER B C 1
ATOM 3543 O O . SER B 1 60 ? 4.625 -12.469 5.699 1 84.38 60 SER B O 1
ATOM 3545 N N . ALA B 1 61 ? 3.691 -10.914 4.402 1 89.88 61 ALA B N 1
ATOM 3546 C CA . ALA B 1 61 ? 4.895 -10.078 4.406 1 89.88 61 ALA B CA 1
ATOM 3547 C C . ALA B 1 61 ? 5.266 -9.656 5.824 1 89.88 61 ALA B C 1
ATOM 3549 O O . ALA B 1 61 ? 6.426 -9.773 6.227 1 89.88 61 ALA B O 1
ATOM 3550 N N . TYR B 1 62 ? 4.266 -9.219 6.594 1 88.44 62 TYR B N 1
ATOM 3551 C CA . TYR B 1 62 ? 4.488 -8.773 7.965 1 88.44 62 TYR B CA 1
ATOM 3552 C C . TYR B 1 62 ? 5.055 -9.906 8.82 1 88.44 62 TYR B C 1
ATOM 3554 O O . TYR B 1 62 ? 6.012 -9.703 9.57 1 88.44 62 TYR B O 1
ATOM 3562 N N . SER B 1 63 ? 4.473 -11.016 8.648 1 83.19 63 SER B N 1
ATOM 3563 C CA . SER B 1 63 ? 4.879 -12.164 9.453 1 83.19 63 SER B CA 1
ATOM 3564 C C . SER B 1 63 ? 6.305 -12.594 9.117 1 83.19 63 SER B C 1
ATOM 3566 O O . SER B 1 63 ? 7.094 -12.898 10.016 1 83.19 63 SER B O 1
ATOM 3568 N N . ASN B 1 64 ? 6.551 -12.586 7.852 1 81.06 64 ASN B N 1
ATOM 3569 C CA . ASN B 1 64 ? 7.906 -12.93 7.434 1 81.06 64 ASN B CA 1
ATOM 3570 C C . ASN B 1 64 ? 8.93 -11.945 7.984 1 81.06 64 ASN B C 1
ATOM 3572 O O . ASN B 1 64 ? 10 -12.344 8.445 1 81.06 64 ASN B O 1
ATOM 3576 N N . LEU B 1 65 ? 8.609 -10.711 7.961 1 85.88 65 LEU B N 1
ATOM 3577 C CA . LEU B 1 65 ? 9.523 -9.672 8.414 1 85.88 65 LEU B CA 1
ATOM 3578 C C . LEU B 1 65 ? 9.711 -9.727 9.922 1 85.88 65 LEU B C 1
ATOM 3580 O O . LEU B 1 65 ? 10.789 -9.422 10.43 1 85.88 65 LEU B O 1
ATOM 3584 N N . ALA B 1 66 ? 8.648 -10.094 10.625 1 81.94 66 ALA B N 1
ATOM 3585 C CA . ALA B 1 66 ? 8.75 -10.258 12.078 1 81.94 66 ALA B CA 1
ATOM 3586 C C . ALA B 1 66 ? 9.766 -11.336 12.438 1 81.94 66 ALA B C 1
ATOM 3588 O O . ALA B 1 66 ? 10.461 -11.227 13.445 1 81.94 66 ALA B O 1
ATOM 3589 N N . GLY B 1 67 ? 9.781 -12.336 11.633 1 77.25 67 GLY B N 1
ATOM 3590 C CA . GLY B 1 67 ? 10.75 -13.406 11.844 1 77.25 67 GLY B CA 1
ATOM 3591 C C . GLY B 1 67 ? 12.156 -13.039 11.406 1 77.25 67 GLY B C 1
ATOM 3592 O O . GLY B 1 67 ? 13.133 -13.398 12.055 1 77.25 67 GLY B O 1
ATOM 3593 N N . LEU B 1 68 ? 12.273 -12.273 10.383 1 77.56 68 LEU B N 1
ATOM 3594 C CA . LEU B 1 68 ? 13.555 -11.922 9.789 1 77.56 68 LEU B CA 1
ATOM 3595 C C . LEU B 1 68 ? 14.258 -10.852 10.617 1 77.56 68 LEU B C 1
ATOM 3597 O O . LEU B 1 68 ? 15.484 -10.875 10.742 1 77.56 68 LEU B O 1
ATOM 3601 N N . TYR B 1 69 ? 13.438 -9.883 11.117 1 82.06 69 TYR B N 1
ATOM 3602 C CA . TYR B 1 69 ? 14.047 -8.734 11.773 1 82.06 69 TYR B CA 1
ATOM 3603 C C . TYR B 1 69 ? 13.438 -8.508 13.148 1 82.06 69 TYR B C 1
ATOM 3605 O O . TYR B 1 69 ? 12.812 -7.473 13.398 1 82.06 69 TYR B O 1
ATOM 3613 N N . PRO B 1 70 ? 13.68 -9.445 14.062 1 78.56 70 PRO B N 1
ATOM 3614 C CA . PRO B 1 70 ? 13.305 -9.109 15.438 1 78.56 70 PRO B CA 1
ATOM 3615 C C . PRO B 1 70 ? 14.062 -7.902 15.977 1 78.56 70 PRO B C 1
ATOM 3617 O O . PRO B 1 70 ? 15.203 -7.656 15.578 1 78.56 70 PRO B O 1
ATOM 3620 N N . PRO B 1 71 ? 13.305 -7.109 16.812 1 80.06 71 PRO B N 1
ATOM 3621 C CA . PRO B 1 71 ? 14.008 -5.93 17.312 1 80.06 71 PRO B CA 1
ATOM 3622 C C . PRO B 1 71 ? 15.148 -6.285 18.266 1 80.06 71 PRO B C 1
ATOM 3624 O O . PRO B 1 71 ? 15 -7.156 19.125 1 80.06 71 PRO B O 1
ATOM 3627 N N . GLY B 1 72 ? 16.406 -5.707 17.984 1 71.94 72 GLY B N 1
ATOM 3628 C CA . GLY B 1 72 ? 17.531 -5.879 18.875 1 71.94 72 GLY B CA 1
ATOM 3629 C C . GLY B 1 72 ? 18.078 -4.57 19.406 1 71.94 72 GLY B C 1
ATOM 3630 O O . GLY B 1 72 ? 18.031 -3.545 18.719 1 71.94 72 GLY B O 1
ATOM 3631 N N . GLY B 1 73 ? 18.484 -4.672 20.641 1 67.31 73 GLY B N 1
ATOM 3632 C CA . GLY B 1 73 ? 19.141 -3.514 21.219 1 67.31 73 GLY B CA 1
ATOM 3633 C C . GLY B 1 73 ? 18.281 -2.264 21.203 1 67.31 73 GLY B C 1
ATOM 3634 O O . GLY B 1 73 ? 17.156 -2.275 21.703 1 67.31 73 GLY B O 1
ATOM 3635 N N . TRP B 1 74 ? 18.797 -1.274 20.422 1 63.75 74 TRP B N 1
ATOM 3636 C CA . TRP B 1 74 ? 18.172 0.041 20.391 1 63.75 74 TRP B CA 1
ATOM 3637 C C . TRP B 1 74 ? 16.891 0.013 19.562 1 63.75 74 TRP B C 1
ATOM 3639 O O . TRP B 1 74 ? 16.078 0.938 19.625 1 63.75 74 TRP B O 1
ATOM 3649 N N . GLN B 1 75 ? 16.625 -1.112 18.891 1 69 75 GLN B N 1
ATOM 3650 C CA . GLN B 1 75 ? 15.438 -1.203 18.047 1 69 75 GLN B CA 1
ATOM 3651 C C . GLN B 1 75 ? 14.234 -1.72 18.828 1 69 75 GLN B C 1
ATOM 3653 O O . GLN B 1 75 ? 13.109 -1.684 18.328 1 69 75 GLN B O 1
ATOM 3658 N N . GLN B 1 76 ? 14.555 -2.178 20.047 1 68.56 76 GLN B N 1
ATOM 3659 C CA . GLN B 1 76 ? 13.445 -2.602 20.891 1 68.56 76 GLN B CA 1
ATOM 3660 C C . GLN B 1 76 ? 12.68 -1.399 21.438 1 68.56 76 GLN B C 1
ATOM 3662 O O . GLN B 1 76 ? 13.172 -0.695 22.312 1 68.56 76 GLN B O 1
ATOM 3667 N N . TRP B 1 77 ? 11.523 -1.211 20.906 1 67.88 77 TRP B N 1
ATOM 3668 C CA . TRP B 1 77 ? 10.766 -0.01 21.25 1 67.88 77 TRP B CA 1
ATOM 3669 C C . TRP B 1 77 ? 9.727 -0.307 22.312 1 67.88 77 TRP B C 1
ATOM 3671 O O . TRP B 1 77 ? 9.18 0.613 22.938 1 67.88 77 TRP B O 1
ATOM 3681 N N . ASN B 1 78 ? 9.469 -1.55 22.484 1 68.88 78 ASN B N 1
ATOM 3682 C CA . ASN B 1 78 ? 8.523 -2.033 23.484 1 68.88 78 ASN B CA 1
ATOM 3683 C C . ASN B 1 78 ? 9.031 -3.305 24.172 1 68.88 78 ASN B C 1
ATOM 3685 O O . ASN B 1 78 ? 9.445 -4.246 23.5 1 68.88 78 ASN B O 1
ATOM 3689 N N . ASP B 1 79 ? 9.008 -3.34 25.422 1 69.69 79 ASP B N 1
ATOM 3690 C CA . ASP B 1 79 ? 9.578 -4.453 26.172 1 69.69 79 ASP B CA 1
ATOM 3691 C C . ASP B 1 79 ? 8.711 -5.707 26.047 1 69.69 79 ASP B C 1
ATOM 3693 O O . ASP B 1 79 ? 9.211 -6.824 26.172 1 69.69 79 ASP B O 1
ATOM 3697 N N . ASP B 1 80 ? 7.496 -5.492 25.734 1 73.25 80 ASP B N 1
ATOM 3698 C CA . ASP B 1 80 ? 6.562 -6.613 25.75 1 73.25 80 ASP B CA 1
ATOM 3699 C C . ASP B 1 80 ? 6.344 -7.172 24.344 1 73.25 80 ASP B C 1
ATOM 3701 O O . ASP B 1 80 ? 5.844 -8.289 24.188 1 73.25 80 ASP B O 1
ATOM 3705 N N . ILE B 1 81 ? 6.75 -6.379 23.375 1 78.25 81 ILE B N 1
ATOM 3706 C CA . ILE B 1 81 ? 6.484 -6.781 22 1 78.25 81 ILE B CA 1
ATOM 3707 C C . ILE B 1 81 ? 7.809 -6.977 21.25 1 78.25 81 ILE B C 1
ATOM 3709 O O . ILE B 1 81 ? 8.484 -6.004 20.922 1 78.25 81 ILE B O 1
ATOM 3713 N N . LYS B 1 82 ? 8.125 -8.188 21.078 1 80.38 82 LYS B N 1
ATOM 3714 C CA . LYS B 1 82 ? 9.344 -8.5 20.344 1 80.38 82 LYS B CA 1
ATOM 3715 C C . LYS B 1 82 ? 9.117 -8.367 18.844 1 80.38 82 LYS B C 1
ATOM 3717 O O . LYS B 1 82 ? 9.289 -9.336 18.094 1 80.38 82 LYS B O 1
ATOM 3722 N N . TRP B 1 83 ? 8.734 -7.23 18.484 1 85.44 83 TRP B N 1
ATOM 3723 C CA . TRP B 1 83 ? 8.398 -6.906 17.094 1 85.44 83 TRP B CA 1
ATOM 3724 C C . TRP B 1 83 ? 8.695 -5.441 16.797 1 85.44 83 TRP B C 1
ATOM 3726 O O . TRP B 1 83 ? 8.594 -4.586 17.672 1 85.44 83 TRP B O 1
ATOM 3736 N N . GLN B 1 84 ? 9.07 -5.176 15.609 1 84.94 84 GLN B N 1
ATOM 3737 C CA . GLN B 1 84 ? 9.266 -3.803 15.164 1 84.94 84 GLN B CA 1
ATOM 3738 C C . GLN B 1 84 ? 8.562 -3.547 13.836 1 84.94 84 GLN B C 1
ATOM 3740 O O . GLN B 1 84 ? 8.453 -4.449 13 1 84.94 84 GLN B O 1
ATOM 3745 N N . PRO B 1 85 ? 8.102 -2.383 13.648 1 87.56 85 PRO B N 1
ATOM 3746 C CA . PRO B 1 85 ? 7.426 -2.041 12.391 1 87.56 85 PRO B CA 1
ATOM 3747 C C . PRO B 1 85 ? 8.398 -1.878 11.227 1 87.56 85 PRO B C 1
ATOM 3749 O O . PRO B 1 85 ? 9.406 -1.175 11.344 1 87.56 85 PRO B O 1
ATOM 3752 N N . ILE B 1 86 ? 8.148 -2.559 10.172 1 89.19 86 ILE B N 1
ATOM 3753 C CA . ILE B 1 86 ? 8.914 -2.461 8.93 1 89.19 86 ILE B CA 1
ATOM 3754 C C . ILE B 1 86 ? 7.973 -2.123 7.777 1 89.19 86 ILE B C 1
ATOM 3756 O O . ILE B 1 86 ? 7 -2.84 7.527 1 89.19 86 ILE B O 1
ATOM 3760 N N . PRO B 1 87 ? 8.25 -1.051 7.086 1 92.12 87 PRO B N 1
ATOM 3761 C CA . PRO B 1 87 ? 7.324 -0.598 6.051 1 92.12 87 PRO B CA 1
ATOM 3762 C C . PRO B 1 87 ? 7.195 -1.591 4.895 1 92.12 87 PRO B C 1
ATOM 3764 O O . PRO B 1 87 ? 8.203 -2.096 4.398 1 92.12 87 PRO B O 1
ATOM 3767 N N . VAL B 1 88 ? 5.984 -1.892 4.562 1 95.19 88 VAL B N 1
ATOM 3768 C CA . VAL B 1 88 ? 5.637 -2.686 3.387 1 95.19 88 VAL B CA 1
ATOM 3769 C C . VAL B 1 88 ? 4.82 -1.839 2.412 1 95.19 88 VAL B C 1
ATOM 3771 O O . VAL B 1 88 ? 3.748 -1.342 2.762 1 95.19 88 VAL B O 1
ATOM 3774 N N . HIS B 1 89 ? 5.348 -1.668 1.246 1 95 89 HIS B N 1
ATOM 3775 C CA . HIS B 1 89 ? 4.664 -0.852 0.248 1 95 89 HIS B CA 1
ATOM 3776 C C . HIS B 1 89 ? 3.74 -1.7 -0.619 1 95 89 HIS B C 1
ATOM 3778 O O . HIS B 1 89 ? 3.914 -2.918 -0.712 1 95 89 HIS B O 1
ATOM 3784 N N . THR B 1 90 ? 2.727 -1.126 -1.137 1 94.62 90 THR B N 1
ATOM 3785 C CA . THR B 1 90 ? 1.802 -1.829 -2.02 1 94.62 90 THR B CA 1
ATOM 3786 C C . THR B 1 90 ? 1.146 -0.86 -2.998 1 94.62 90 THR B C 1
ATOM 3788 O O . THR B 1 90 ? 1.513 0.316 -3.055 1 94.62 90 THR B O 1
ATOM 3791 N N . ARG B 1 91 ? 0.383 -1.377 -3.893 1 92.19 91 ARG B N 1
ATOM 3792 C CA . ARG B 1 91 ? -0.431 -0.613 -4.832 1 92.19 91 ARG B CA 1
ATOM 3793 C C . ARG B 1 91 ? -1.781 -1.285 -5.059 1 92.19 91 ARG B C 1
ATOM 3795 O O . ARG B 1 91 ? -1.908 -2.502 -4.906 1 92.19 91 ARG B O 1
ATOM 3802 N N . PRO B 1 92 ? -2.77 -0.449 -5.379 1 90.94 92 PRO B N 1
ATOM 3803 C CA . PRO B 1 92 ? -4.082 -1.047 -5.641 1 90.94 92 PRO B CA 1
ATOM 3804 C C . PRO B 1 92 ? -4.035 -2.109 -6.738 1 90.94 92 PRO B C 1
ATOM 3806 O O . PRO B 1 92 ? -3.299 -1.959 -7.719 1 90.94 92 PRO B O 1
ATOM 3809 N N . LYS B 1 93 ? -4.871 -3.113 -6.523 1 92.31 93 LYS B N 1
ATOM 3810 C CA . LYS B 1 93 ? -4.906 -4.285 -7.395 1 92.31 93 LYS B CA 1
ATOM 3811 C C . LYS B 1 93 ? -4.992 -3.877 -8.859 1 92.31 93 LYS B C 1
ATOM 3813 O O . LYS B 1 93 ? -4.207 -4.348 -9.688 1 92.31 93 LYS B O 1
ATOM 3818 N N . TYR B 1 94 ? -5.809 -2.918 -9.211 1 91.94 94 TYR B N 1
ATOM 3819 C CA . TYR B 1 94 ? -6.125 -2.59 -10.594 1 91.94 94 TYR B CA 1
ATOM 3820 C C . TYR B 1 94 ? -5.043 -1.713 -11.211 1 91.94 94 TYR B C 1
ATOM 3822 O O . TYR B 1 94 ? -5.086 -1.407 -12.406 1 91.94 94 TYR B O 1
ATOM 3830 N N . GLU B 1 95 ? -4.051 -1.385 -10.375 1 90.81 95 GLU B N 1
ATOM 3831 C CA . GLU B 1 95 ? -2.908 -0.617 -10.859 1 90.81 95 GLU B CA 1
ATOM 3832 C C . GLU B 1 95 ? -1.624 -1.438 -10.789 1 90.81 95 GLU B C 1
ATOM 3834 O O . GLU B 1 95 ? -0.546 -0.941 -11.125 1 90.81 95 GLU B O 1
ATOM 3839 N N . ASP B 1 96 ? -1.753 -2.658 -10.438 1 95.19 96 ASP B N 1
ATOM 3840 C CA . ASP B 1 96 ? -0.591 -3.508 -10.188 1 95.19 96 ASP B CA 1
ATOM 3841 C C . ASP B 1 96 ? -0.414 -4.531 -11.312 1 95.19 96 ASP B C 1
ATOM 3843 O O . ASP B 1 96 ? -1.14 -5.523 -11.375 1 95.19 96 ASP B O 1
ATOM 3847 N N . ASN B 1 97 ? 0.541 -4.336 -12.148 1 97.12 97 ASN B N 1
ATOM 3848 C CA . ASN B 1 97 ? 0.869 -5.324 -13.172 1 97.12 97 ASN B CA 1
ATOM 3849 C C . ASN B 1 97 ? 2.111 -6.129 -12.797 1 97.12 97 ASN B C 1
ATOM 3851 O O . ASN B 1 97 ? 2.666 -6.844 -13.625 1 97.12 97 ASN B O 1
ATOM 3855 N N . VAL B 1 98 ? 2.586 -6 -11.594 1 97.75 98 VAL B N 1
ATOM 3856 C CA . VAL B 1 98 ? 3.857 -6.602 -11.203 1 97.75 98 VAL B CA 1
ATOM 3857 C C . VAL B 1 98 ? 3.607 -7.762 -10.242 1 97.75 98 VAL B C 1
ATOM 3859 O O . VAL B 1 98 ? 3.889 -8.914 -10.57 1 97.75 98 VAL B O 1
ATOM 3862 N N . ILE B 1 99 ? 2.99 -7.469 -9.109 1 97.69 99 ILE B N 1
ATOM 3863 C CA . ILE B 1 99 ? 2.893 -8.484 -8.062 1 97.69 99 ILE B CA 1
ATOM 3864 C C . ILE B 1 99 ? 1.518 -9.148 -8.117 1 97.69 99 ILE B C 1
ATOM 3866 O O . ILE B 1 99 ? 1.411 -10.352 -8.344 1 97.69 99 ILE B O 1
ATOM 3870 N N . ASN B 1 100 ? 0.466 -8.32 -8 1 95.5 100 ASN B N 1
ATOM 3871 C CA . ASN B 1 100 ? -0.897 -8.836 -8.07 1 95.5 100 ASN B CA 1
ATOM 3872 C C . ASN B 1 100 ? -1.288 -9.195 -9.5 1 95.5 100 ASN B C 1
ATOM 3874 O O . ASN B 1 100 ? -2.098 -10.094 -9.719 1 95.5 100 ASN B O 1
ATOM 3878 N N . MET B 1 101 ? -0.742 -8.438 -10.445 1 96.44 101 MET B N 1
ATOM 3879 C CA . MET B 1 101 ? -1.014 -8.578 -11.875 1 96.44 101 MET B CA 1
ATOM 3880 C C . MET B 1 101 ? -2.494 -8.359 -12.172 1 96.44 101 MET B C 1
ATOM 3882 O O . MET B 1 101 ? -3.066 -9.039 -13.031 1 96.44 101 MET B O 1
ATOM 3886 N N . GLY B 1 102 ? -3.115 -7.523 -11.445 1 95.12 102 GLY B N 1
ATOM 3887 C CA . GLY B 1 102 ? -4.543 -7.266 -11.562 1 95.12 102 GLY B CA 1
ATOM 3888 C C . GLY B 1 102 ? -4.871 -6.188 -12.578 1 95.12 102 GLY B C 1
ATOM 3889 O O . GLY B 1 102 ? -6.035 -6 -12.93 1 95.12 102 GLY B O 1
ATOM 3890 N N . MET B 1 103 ? -3.852 -5.484 -13.016 1 95.5 103 MET B N 1
ATOM 3891 C CA . MET B 1 103 ? -4.086 -4.492 -14.062 1 95.5 103 MET B CA 1
ATOM 3892 C C . MET B 1 103 ? -4.598 -5.156 -15.336 1 95.5 103 MET B C 1
ATOM 3894 O O . MET B 1 103 ? -4.109 -6.215 -15.727 1 95.5 103 MET B O 1
ATOM 3898 N N . GLU B 1 104 ? -5.555 -4.539 -15.922 1 94.81 104 GLU B N 1
ATOM 3899 C CA . GLU B 1 104 ? -6.172 -5.125 -17.109 1 94.81 104 GLU B CA 1
ATOM 3900 C C . GLU B 1 104 ? -5.168 -5.242 -18.25 1 94.81 104 GLU B C 1
ATOM 3902 O O . GLU B 1 104 ? -4.355 -4.34 -18.469 1 94.81 104 GLU B O 1
ATOM 3907 N N . CYS B 1 105 ? -5.203 -6.41 -18.906 1 97.5 105 CYS B N 1
ATOM 3908 C CA . CYS B 1 105 ? -4.387 -6.672 -20.094 1 97.5 105 CYS B CA 1
ATOM 3909 C C . CYS B 1 105 ? -5.18 -7.43 -21.141 1 97.5 105 CYS B C 1
ATOM 3911 O O . CYS B 1 105 ? -5.18 -8.664 -21.156 1 97.5 105 CYS B O 1
ATOM 3913 N N . PRO B 1 106 ? -5.781 -6.656 -22.078 1 96.56 106 PRO B N 1
ATOM 3914 C CA . PRO B 1 106 ? -6.625 -7.273 -23.094 1 96.56 106 PRO B CA 1
ATOM 3915 C C . PRO B 1 106 ? -5.879 -8.32 -23.922 1 96.56 106 PRO B C 1
ATOM 3917 O O . PRO B 1 106 ? -6.449 -9.359 -24.266 1 96.56 106 PRO B O 1
ATOM 3920 N N . LYS B 1 107 ? -4.695 -8.055 -24.219 1 97.56 107 LYS B N 1
ATOM 3921 C CA . LYS B 1 107 ? -3.918 -9 -25.016 1 97.56 107 LYS B CA 1
ATOM 3922 C C . LYS B 1 107 ? -3.746 -10.328 -24.281 1 97.56 107 LYS B C 1
ATOM 3924 O O . LYS B 1 107 ? -3.836 -11.398 -24.875 1 97.56 107 LYS B O 1
ATOM 3929 N N . TYR B 1 108 ? -3.492 -10.258 -23.031 1 97.81 108 TYR B N 1
ATOM 3930 C CA . TYR B 1 108 ? -3.436 -11.484 -22.234 1 97.81 108 TYR B CA 1
ATOM 3931 C C . TYR B 1 108 ? -4.75 -12.25 -22.328 1 97.81 108 TYR B C 1
ATOM 3933 O O . TYR B 1 108 ? -4.754 -13.469 -22.516 1 97.81 108 TYR B O 1
ATOM 3941 N N . ASP B 1 109 ? -5.797 -11.531 -22.125 1 96.94 109 ASP B N 1
ATOM 3942 C CA . ASP B 1 109 ? -7.113 -12.164 -22.141 1 96.94 109 ASP B CA 1
ATOM 3943 C C . ASP B 1 109 ? -7.363 -12.867 -23.484 1 96.94 109 ASP B C 1
ATOM 3945 O O . ASP B 1 109 ? -7.891 -13.977 -23.516 1 96.94 109 ASP B O 1
ATOM 3949 N N . GLU B 1 110 ? -6.973 -12.211 -24.484 1 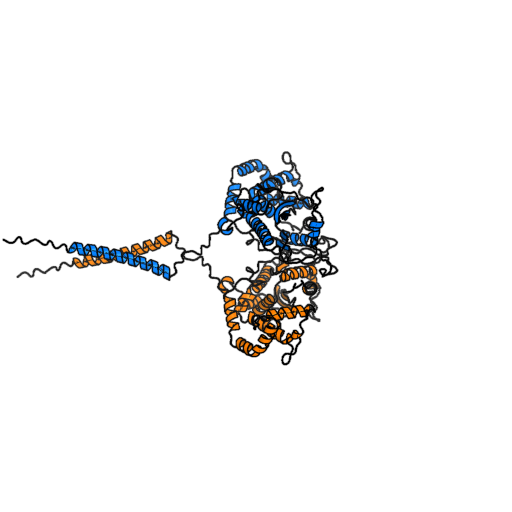97 110 GLU B N 1
ATOM 3950 C CA . GLU B 1 110 ? -7.117 -12.781 -25.812 1 97 110 GLU B CA 1
ATOM 3951 C C . GLU B 1 110 ? -6.301 -14.055 -25.969 1 97 110 GLU B C 1
ATOM 3953 O O . GLU B 1 110 ? -6.816 -15.086 -26.406 1 97 110 GLU B O 1
ATOM 3958 N N . LEU B 1 111 ? -5.09 -14.031 -25.578 1 97.5 111 LEU B N 1
ATOM 3959 C CA . LEU B 1 111 ? -4.184 -15.164 -25.703 1 97.5 111 LEU B CA 1
ATOM 3960 C C . LEU B 1 111 ? -4.637 -16.328 -24.828 1 97.5 111 LEU B C 1
ATOM 3962 O O . LEU B 1 111 ? -4.582 -17.484 -25.25 1 97.5 111 LEU B O 1
ATOM 3966 N N . TYR B 1 112 ? -5.09 -15.992 -23.688 1 97.31 112 TYR B N 1
ATOM 3967 C CA . TYR B 1 112 ? -5.555 -17.031 -22.766 1 97.31 112 TYR B CA 1
ATOM 3968 C C . TYR B 1 112 ? -6.812 -17.703 -23.312 1 97.31 112 TYR B C 1
ATOM 3970 O O . TYR B 1 112 ? -6.957 -18.922 -23.203 1 97.31 112 TYR B O 1
ATOM 3978 N N . GLN B 1 113 ? -7.656 -16.906 -23.891 1 96.75 113 GLN B N 1
ATOM 3979 C CA . GLN B 1 113 ? -8.844 -17.484 -24.5 1 96.75 113 GLN B CA 1
ATOM 3980 C C . GLN B 1 113 ? -8.461 -18.406 -25.672 1 96.75 113 GLN B C 1
ATOM 3982 O O . GLN B 1 113 ? -9.078 -19.453 -25.859 1 96.75 113 GLN B O 1
ATOM 3987 N N . GLN B 1 114 ? -7.508 -18.031 -26.375 1 96.94 114 GLN B N 1
ATOM 3988 C CA . GLN B 1 114 ? -7.004 -18.891 -27.453 1 96.94 114 GLN B CA 1
ATOM 3989 C C . GLN B 1 114 ? -6.484 -20.203 -26.891 1 96.94 114 GLN B C 1
ATOM 3991 O O . GLN B 1 114 ? -6.711 -21.266 -27.484 1 96.94 114 GLN B O 1
ATOM 3996 N N . THR B 1 115 ? -5.852 -20.109 -25.781 1 97.12 115 THR B N 1
ATOM 3997 C CA . THR B 1 115 ? -5.348 -21.297 -25.109 1 97.12 115 THR B CA 1
ATOM 3998 C C . THR B 1 115 ? -6.496 -22.219 -24.688 1 97.12 115 THR B C 1
ATOM 4000 O O . THR B 1 115 ? -6.465 -23.422 -24.938 1 97.12 115 THR B O 1
ATOM 4003 N N . LEU B 1 116 ? -7.508 -21.641 -24.172 1 96.25 116 LEU B N 1
ATOM 4004 C CA . LEU B 1 116 ? -8.648 -22.406 -23.672 1 96.25 116 LEU B CA 1
ATOM 4005 C C . LEU B 1 116 ? -9.406 -23.062 -24.828 1 96.25 116 LEU B C 1
ATOM 4007 O O . LEU B 1 116 ? -10 -24.125 -24.672 1 96.25 116 LEU B O 1
ATOM 4011 N N . ASN B 1 117 ? -9.281 -22.422 -26 1 96.19 117 ASN B N 1
ATOM 4012 C CA . ASN B 1 117 ? -10.008 -22.906 -27.156 1 96.19 117 ASN B CA 1
ATOM 4013 C C . ASN B 1 117 ? -9.148 -23.828 -28.016 1 96.19 117 ASN B C 1
ATOM 4015 O O . ASN B 1 117 ? -9.594 -24.312 -29.062 1 96.19 117 ASN B O 1
ATOM 4019 N N . SER B 1 118 ? -8.008 -24.047 -27.641 1 96.75 118 SER B N 1
ATOM 4020 C CA . SER B 1 118 ? -7.109 -24.922 -28.391 1 96.75 118 SER B CA 1
ATOM 4021 C C . SER B 1 118 ? -7.602 -26.359 -28.375 1 96.75 118 SER B C 1
ATOM 4023 O O . SER B 1 118 ? -8.375 -26.75 -27.5 1 96.75 118 SER B O 1
ATOM 4025 N N . LYS B 1 119 ? -7.121 -27.188 -29.297 1 96.88 119 LYS B N 1
ATOM 4026 C CA . LYS B 1 119 ? -7.488 -28.594 -29.375 1 96.88 119 LYS B CA 1
ATOM 4027 C C . LYS B 1 119 ? -7.051 -29.344 -28.125 1 96.88 119 LYS B C 1
ATOM 4029 O O . LYS B 1 119 ? -7.785 -30.203 -27.625 1 96.88 119 LYS B O 1
ATOM 4034 N N . GLU B 1 120 ? -5.914 -29 -27.625 1 95.25 120 GLU B N 1
ATOM 4035 C CA . GLU B 1 120 ? -5.383 -29.625 -26.422 1 95.25 120 GLU B CA 1
ATOM 4036 C C . GLU B 1 120 ? -6.352 -29.5 -25.25 1 95.25 120 GLU B C 1
ATOM 4038 O O . GLU B 1 120 ? -6.66 -30.484 -24.578 1 95.25 120 GLU B O 1
ATOM 4043 N N . VAL B 1 121 ? -6.844 -28.344 -25.047 1 96.44 121 VAL B N 1
ATOM 4044 C CA . VAL B 1 121 ? -7.707 -28.078 -23.906 1 96.44 121 VAL B CA 1
ATOM 4045 C C . VAL B 1 121 ? -9.102 -28.625 -24.172 1 96.44 121 VAL B C 1
ATOM 4047 O O . VAL B 1 121 ? -9.727 -29.203 -23.266 1 96.44 121 VAL B O 1
ATOM 4050 N N . THR B 1 122 ? -9.562 -28.484 -25.391 1 95.88 122 THR B N 1
ATOM 4051 C CA . THR B 1 122 ? -10.891 -29 -25.703 1 95.88 122 THR B CA 1
ATOM 4052 C C . THR B 1 122 ? -10.922 -30.516 -25.562 1 95.88 122 THR B C 1
ATOM 4054 O O . THR B 1 122 ? -11.922 -31.078 -25.125 1 95.88 122 THR B O 1
ATOM 4057 N N . ASP B 1 123 ? -9.898 -31.188 -25.953 1 96.44 123 ASP B N 1
ATOM 4058 C CA . ASP B 1 123 ? -9.797 -32.625 -25.766 1 96.44 123 ASP B CA 1
ATOM 4059 C C . ASP B 1 123 ? -9.758 -33 -24.297 1 96.44 123 ASP B C 1
ATOM 4061 O O . ASP B 1 123 ? -10.406 -33.969 -23.875 1 96.44 123 ASP B O 1
ATOM 4065 N N . MET B 1 124 ? -9.039 -32.25 -23.578 1 95.06 124 MET B N 1
ATOM 4066 C CA . MET B 1 124 ? -8.961 -32.469 -22.125 1 95.06 124 MET B CA 1
ATOM 4067 C C . MET B 1 124 ? -10.328 -32.281 -21.484 1 95.06 124 MET B C 1
ATOM 4069 O O . MET B 1 124 ? -10.703 -33.031 -20.578 1 95.06 124 MET B O 1
ATOM 4073 N N . ASP B 1 125 ? -11.055 -31.312 -21.938 1 95.25 125 ASP B N 1
ATOM 4074 C CA . ASP B 1 125 ? -12.383 -31.047 -21.406 1 95.25 125 ASP B CA 1
ATOM 4075 C C . ASP B 1 125 ? -13.328 -32.219 -21.688 1 95.25 125 ASP B C 1
ATOM 4077 O O . ASP B 1 125 ? -14.156 -32.562 -20.844 1 95.25 125 ASP B O 1
ATOM 4081 N N . LYS B 1 126 ? -13.18 -32.781 -22.844 1 95.88 126 LYS B N 1
ATOM 4082 C CA . LYS B 1 126 ? -14.008 -33.906 -23.203 1 95.88 126 LYS B CA 1
ATOM 4083 C C . LYS B 1 126 ? -13.703 -35.125 -22.297 1 95.88 126 LYS B C 1
ATOM 4085 O O . LYS B 1 126 ? -14.617 -35.781 -21.812 1 95.88 126 LYS B O 1
ATOM 4090 N N . VAL B 1 127 ? -12.477 -35.344 -22.078 1 95.62 127 VAL B N 1
ATOM 4091 C CA . VAL B 1 127 ? -12.023 -36.469 -21.281 1 95.62 127 VAL B CA 1
ATOM 4092 C C . VAL B 1 127 ? -12.461 -36.281 -19.828 1 95.62 127 VAL B C 1
ATOM 4094 O O . VAL B 1 127 ? -12.828 -37.25 -19.156 1 95.62 127 VAL B O 1
ATOM 4097 N N . ASN B 1 128 ? -12.477 -35.062 -19.375 1 96.75 128 ASN B N 1
ATOM 4098 C CA . ASN B 1 128 ? -12.727 -34.812 -17.969 1 96.75 128 ASN B CA 1
ATOM 4099 C C . ASN B 1 128 ? -14.164 -34.344 -17.719 1 96.75 128 ASN B C 1
ATOM 4101 O O . ASN B 1 128 ? -14.484 -33.844 -16.641 1 96.75 128 ASN B O 1
ATOM 4105 N N . LYS B 1 129 ? -14.945 -34.469 -18.672 1 96.5 129 LYS B N 1
ATOM 4106 C CA . LYS B 1 129 ? -16.328 -34 -18.578 1 96.5 129 LYS B CA 1
ATOM 4107 C C . LYS B 1 129 ? -17.047 -34.625 -17.375 1 96.5 129 LYS B C 1
ATOM 4109 O O . LYS B 1 129 ? -17.781 -33.938 -16.672 1 96.5 129 LYS B O 1
ATOM 4114 N N . GLY B 1 130 ? -16.875 -35.844 -17.203 1 96.69 130 GLY B N 1
ATOM 4115 C CA . GLY B 1 130 ? -17.484 -36.531 -16.062 1 96.69 130 GLY B CA 1
ATOM 4116 C C . GLY B 1 130 ? -17.016 -35.969 -14.734 1 96.69 130 GLY B C 1
ATOM 4117 O O . GLY B 1 130 ? -17.828 -35.781 -13.812 1 96.69 130 GLY B O 1
ATOM 4118 N N . PHE B 1 131 ? -15.781 -35.688 -14.594 1 97.19 131 PHE B N 1
ATOM 4119 C CA . PHE B 1 131 ? -15.227 -35.156 -13.359 1 97.19 131 PHE B CA 1
ATOM 4120 C C . PHE B 1 131 ? -15.742 -33.75 -13.102 1 97.19 131 PHE B C 1
ATOM 4122 O O . PHE B 1 131 ? -16.094 -33.406 -11.969 1 97.19 131 PHE B O 1
ATOM 4129 N N . TYR B 1 132 ? -15.828 -32.875 -14.164 1 97.62 132 TYR B N 1
ATOM 4130 C CA . TYR B 1 132 ? -16.375 -31.547 -14.039 1 97.62 132 TYR B CA 1
ATOM 4131 C C . TYR B 1 132 ? -17.828 -31.578 -13.555 1 97.62 132 TYR B C 1
ATOM 4133 O O . TYR B 1 132 ? -18.219 -30.781 -12.703 1 97.62 132 TYR B O 1
ATOM 4141 N N . LYS B 1 133 ? -18.547 -32.531 -14.094 1 96.81 133 LYS B N 1
ATOM 4142 C CA . LYS B 1 133 ? -19.938 -32.688 -13.688 1 96.81 133 LYS B CA 1
ATOM 4143 C C . LYS B 1 133 ? -20.031 -33.094 -12.211 1 96.81 133 LYS B C 1
ATOM 4145 O O . LYS B 1 133 ? -20.891 -32.562 -11.484 1 96.81 133 LYS B O 1
ATOM 4150 N N . PHE B 1 134 ? -19.234 -34.031 -11.828 1 96.38 134 PHE B N 1
ATOM 4151 C CA . PHE B 1 134 ? -19.188 -34.438 -10.43 1 96.38 134 PHE B CA 1
ATOM 4152 C C . PHE B 1 134 ? -18.922 -33.219 -9.523 1 96.38 134 PHE B C 1
ATOM 4154 O O . PHE B 1 134 ? -19.641 -33 -8.547 1 96.38 134 PHE B O 1
ATOM 4161 N N . LEU B 1 135 ? -17.875 -32.344 -9.867 1 96.25 135 LEU B N 1
ATOM 4162 C CA . LEU B 1 135 ? -17.5 -31.188 -9.078 1 96.25 135 LEU B CA 1
ATOM 4163 C C . LEU B 1 135 ? -18.641 -30.156 -9.07 1 96.25 135 LEU B C 1
ATOM 4165 O O . LEU B 1 135 ? -18.859 -29.484 -8.055 1 96.25 135 LEU B O 1
ATOM 4169 N N . THR B 1 136 ? -19.234 -30 -10.227 1 96.44 136 THR B N 1
ATOM 4170 C CA . THR B 1 136 ? -20.359 -29.094 -10.336 1 96.44 136 THR B CA 1
ATOM 4171 C C . THR B 1 136 ? -21.469 -29.484 -9.367 1 96.44 136 THR B C 1
ATOM 4173 O O . THR B 1 136 ? -22.047 -28.641 -8.68 1 96.44 136 THR B O 1
ATOM 4176 N N . ASN B 1 137 ? -21.719 -30.734 -9.234 1 95.06 137 ASN B N 1
ATOM 4177 C CA . ASN B 1 137 ? -22.781 -31.234 -8.375 1 95.06 137 ASN B CA 1
ATOM 4178 C C . ASN B 1 137 ? -22.453 -31.047 -6.898 1 95.06 137 ASN B C 1
ATOM 4180 O O . ASN B 1 137 ? -23.312 -30.656 -6.113 1 95.06 137 ASN B O 1
ATOM 4184 N N . VAL B 1 138 ? -21.281 -31.266 -6.609 1 91.69 138 VAL B N 1
ATOM 4185 C CA . VAL B 1 138 ? -20.938 -31.266 -5.188 1 91.69 138 VAL B CA 1
ATOM 4186 C C . VAL B 1 138 ? -20.672 -29.828 -4.727 1 91.69 138 VAL B C 1
ATOM 4188 O O . VAL B 1 138 ? -20.828 -29.516 -3.549 1 91.69 138 VAL B O 1
ATOM 4191 N N . SER B 1 139 ? -20.219 -28.953 -5.574 1 91.06 139 SER B N 1
ATOM 4192 C CA . SER B 1 139 ? -19.812 -27.609 -5.176 1 91.06 139 SER B CA 1
ATOM 4193 C C . SER B 1 139 ? -20.906 -26.594 -5.461 1 91.06 139 SER B C 1
ATOM 4195 O O . SER B 1 139 ? -20.922 -25.5 -4.887 1 91.06 139 SER B O 1
ATOM 4197 N N . GLY B 1 140 ? -21.75 -26.891 -6.52 1 92.31 140 GLY B N 1
ATOM 4198 C CA . GLY B 1 140 ? -22.766 -25.953 -6.941 1 92.31 140 GLY B CA 1
ATOM 4199 C C . GLY B 1 140 ? -22.266 -24.938 -7.961 1 92.31 140 GLY B C 1
ATOM 4200 O O . GLY B 1 140 ? -23.031 -24.078 -8.414 1 92.31 140 GLY B O 1
ATOM 4201 N N . LEU B 1 141 ? -21.031 -25.078 -8.297 1 93.31 141 LEU B N 1
ATOM 4202 C CA . LEU B 1 141 ? -20.438 -24.203 -9.312 1 93.31 141 LEU B CA 1
ATOM 4203 C C . LEU B 1 141 ? -20.406 -24.906 -10.664 1 93.31 141 LEU B C 1
ATOM 4205 O O . LEU B 1 141 ? -20.297 -26.125 -10.734 1 93.31 141 LEU B O 1
ATOM 4209 N N . ASP B 1 142 ? -20.562 -24.141 -11.695 1 94.12 142 ASP B N 1
ATOM 4210 C CA . ASP B 1 142 ? -20.312 -24.688 -13.023 1 94.12 142 ASP B CA 1
ATOM 4211 C C . ASP B 1 142 ? -18.828 -24.828 -13.297 1 94.12 142 ASP B C 1
ATOM 4213 O O . ASP B 1 142 ? -18.188 -23.875 -13.758 1 94.12 142 ASP B O 1
ATOM 4217 N N . VAL B 1 143 ? -18.344 -26.062 -13.102 1 95.94 143 VAL B N 1
ATOM 4218 C CA . VAL B 1 143 ? -16.891 -26.234 -13.016 1 95.94 143 VAL B CA 1
ATOM 4219 C C . VAL B 1 143 ? -16.344 -26.641 -14.383 1 95.94 143 VAL B C 1
ATOM 4221 O O . VAL B 1 143 ? -16.922 -27.469 -15.078 1 95.94 143 VAL B O 1
ATOM 4224 N N . ASN B 1 144 ? -15.328 -26.031 -14.812 1 94.56 144 ASN B N 1
ATOM 4225 C CA . ASN B 1 144 ? -14.492 -26.391 -15.953 1 94.56 144 ASN B CA 1
ATOM 4226 C C . ASN B 1 144 ? -13.008 -26.156 -15.656 1 94.56 144 ASN B C 1
ATOM 4228 O O . ASN B 1 144 ? -12.641 -25.875 -14.516 1 94.56 144 ASN B O 1
ATOM 4232 N N . ILE B 1 145 ? -12.164 -26.312 -16.625 1 95.5 145 ILE B N 1
ATOM 4233 C CA . ILE B 1 145 ? -10.727 -26.25 -16.406 1 95.5 145 ILE B CA 1
ATOM 4234 C C . ILE B 1 145 ? -10.328 -24.828 -15.992 1 95.5 145 ILE B C 1
ATOM 4236 O O . ILE B 1 145 ? -9.352 -24.641 -15.258 1 95.5 145 ILE B O 1
ATOM 4240 N N . ASP B 1 146 ? -11.102 -23.844 -16.359 1 94 146 ASP B N 1
ATOM 4241 C CA . ASP B 1 146 ? -10.766 -22.438 -16.125 1 94 146 ASP B CA 1
ATOM 4242 C C . ASP B 1 146 ? -11.055 -22.031 -14.68 1 94 146 ASP B C 1
ATOM 4244 O O . ASP B 1 146 ? -10.406 -21.141 -14.141 1 94 146 ASP B O 1
ATOM 4248 N N . ASN B 1 147 ? -12.039 -22.672 -14.062 1 94.12 147 ASN B N 1
ATOM 4249 C CA . ASN B 1 147 ? -12.453 -22.156 -12.766 1 94.12 147 ASN B CA 1
ATOM 4250 C C . ASN B 1 147 ? -12.391 -23.234 -11.688 1 94.12 147 ASN B C 1
ATOM 4252 O O . ASN B 1 147 ? -12.82 -23.016 -10.555 1 94.12 147 ASN B O 1
ATOM 4256 N N . LEU B 1 148 ? -11.914 -24.391 -12.062 1 94.94 148 LEU B N 1
ATOM 4257 C CA . LEU B 1 148 ? -11.875 -25.484 -11.109 1 94.94 148 LEU B CA 1
ATOM 4258 C C . LEU B 1 148 ? -11.016 -25.141 -9.898 1 94.94 148 LEU B C 1
ATOM 4260 O O . LEU B 1 148 ? -11.125 -25.766 -8.844 1 94.94 148 LEU B O 1
ATOM 4264 N N . TRP B 1 149 ? -10.094 -24.141 -10.078 1 92.94 149 TRP B N 1
ATOM 4265 C CA . TRP B 1 149 ? -9.242 -23.703 -8.984 1 92.94 149 TRP B CA 1
ATOM 4266 C C . TRP B 1 149 ? -10.078 -23.25 -7.789 1 92.94 149 TRP B C 1
ATOM 4268 O O . TRP B 1 149 ? -9.641 -23.344 -6.641 1 92.94 149 TRP B O 1
ATOM 4278 N N . LYS B 1 150 ? -11.227 -22.781 -7.98 1 91.75 150 LYS B N 1
ATOM 4279 C CA . LYS B 1 150 ? -12.094 -22.344 -6.895 1 91.75 150 LYS B CA 1
ATOM 4280 C C . LYS B 1 150 ? -12.398 -23.484 -5.938 1 91.75 150 LYS B C 1
ATOM 4282 O O . LYS B 1 150 ? -12.406 -23.297 -4.719 1 91.75 150 LYS B O 1
ATOM 4287 N N . VAL B 1 151 ? -12.656 -24.609 -6.543 1 90.56 151 VAL B N 1
ATOM 4288 C CA . VAL B 1 151 ? -12.922 -25.797 -5.734 1 90.56 151 VAL B CA 1
ATOM 4289 C C . VAL B 1 151 ? -11.617 -26.328 -5.16 1 90.56 151 VAL B C 1
ATOM 4291 O O . VAL B 1 151 ? -11.531 -26.656 -3.973 1 90.56 151 VAL B O 1
ATOM 4294 N N . ALA B 1 152 ? -10.664 -26.375 -6.027 1 90.88 152 ALA B N 1
ATOM 4295 C CA . ALA B 1 152 ? -9.375 -26.938 -5.641 1 90.88 152 ALA B CA 1
ATOM 4296 C C . ALA B 1 152 ? -8.758 -26.156 -4.484 1 90.88 152 ALA B C 1
ATOM 4298 O O . ALA B 1 152 ? -8.281 -26.75 -3.512 1 90.88 152 ALA B O 1
ATOM 4299 N N . ASP B 1 153 ? -8.766 -24.859 -4.578 1 85.62 153 ASP B N 1
ATOM 4300 C CA . ASP B 1 153 ? -8.195 -24 -3.547 1 85.62 153 ASP B CA 1
ATOM 4301 C C . ASP B 1 153 ? -8.898 -24.203 -2.207 1 85.62 153 ASP B C 1
ATOM 4303 O O . ASP B 1 153 ? -8.25 -24.266 -1.161 1 85.62 153 ASP B O 1
ATOM 4307 N N . THR B 1 154 ? -10.18 -24.234 -2.291 1 83.81 154 THR B N 1
ATOM 4308 C CA . THR B 1 154 ? -10.969 -24.406 -1.077 1 83.81 154 THR B CA 1
ATOM 4309 C C . THR B 1 154 ? -10.633 -25.734 -0.397 1 83.81 154 THR B C 1
ATOM 4311 O O . THR B 1 154 ? -10.367 -25.766 0.807 1 83.81 154 THR B O 1
ATOM 4314 N N . VAL B 1 155 ? -10.656 -26.781 -1.178 1 85.38 155 VAL B N 1
ATOM 4315 C CA . VAL B 1 155 ? -10.383 -28.109 -0.656 1 85.38 155 VAL B CA 1
ATOM 4316 C C . VAL B 1 155 ? -8.953 -28.156 -0.113 1 85.38 155 VAL B C 1
ATOM 4318 O O . VAL B 1 155 ? -8.703 -28.75 0.94 1 85.38 155 VAL B O 1
ATOM 4321 N N . TYR B 1 156 ? -8.055 -27.562 -0.789 1 82.25 156 TYR B N 1
ATOM 4322 C CA . TYR B 1 156 ? -6.652 -27.547 -0.395 1 82.25 156 TYR B CA 1
ATOM 4323 C C . TYR B 1 156 ? -6.473 -26.844 0.95 1 82.25 156 TYR B C 1
ATOM 4325 O O . TYR B 1 156 ? -5.797 -27.375 1.84 1 82.25 156 TYR B O 1
ATOM 4333 N N . ILE B 1 157 ? -7.055 -25.703 1.089 1 76.12 157 ILE B N 1
ATOM 4334 C CA . ILE B 1 157 ? -6.938 -24.922 2.314 1 76.12 157 ILE B CA 1
ATOM 4335 C C . ILE B 1 157 ? -7.586 -25.672 3.473 1 76.12 157 ILE B C 1
ATOM 4337 O O . ILE B 1 157 ? -7.047 -25.703 4.578 1 76.12 157 ILE B O 1
ATOM 4341 N N . GLU B 1 158 ? -8.734 -26.297 3.221 1 77.06 158 GLU B N 1
ATOM 4342 C CA . GLU B 1 158 ? -9.414 -27.078 4.246 1 77.06 158 GLU B CA 1
ATOM 4343 C C . GLU B 1 158 ? -8.555 -28.266 4.68 1 77.06 158 GLU B C 1
ATOM 4345 O O . GLU B 1 158 ? -8.5 -28.594 5.863 1 77.06 158 GLU B O 1
ATOM 4350 N N . ASP B 1 159 ? -7.992 -28.844 3.736 1 77.44 159 ASP B N 1
ATOM 4351 C CA . ASP B 1 159 ? -7.129 -29.984 4.031 1 77.44 159 ASP B CA 1
ATOM 4352 C C . ASP B 1 159 ? -5.922 -29.547 4.863 1 77.44 159 ASP B C 1
ATOM 4354 O O . ASP B 1 159 ? -5.562 -30.219 5.836 1 77.44 159 ASP B O 1
ATOM 4358 N N . LEU B 1 160 ? -5.328 -28.453 4.516 1 72.25 160 LEU B N 1
ATOM 4359 C CA . LEU B 1 160 ? -4.156 -27.922 5.203 1 72.25 160 LEU B CA 1
ATOM 4360 C C . LEU B 1 160 ? -4.48 -27.594 6.656 1 72.25 160 LEU B C 1
ATOM 4362 O O . LEU B 1 160 ? -3.629 -27.734 7.535 1 72.25 160 LEU B O 1
ATOM 4366 N N . ASN B 1 161 ? -5.699 -27.219 6.852 1 67.31 161 ASN B N 1
ATOM 4367 C CA . ASN B 1 161 ? -6.086 -26.781 8.195 1 67.31 161 ASN B CA 1
ATOM 4368 C C . ASN B 1 161 ? -6.867 -27.875 8.922 1 67.31 161 ASN B C 1
ATOM 4370 O O . ASN B 1 161 ? -7.488 -27.609 9.953 1 67.31 161 ASN B O 1
ATOM 4374 N N . ASN B 1 162 ? -6.895 -29.062 8.328 1 70.56 162 ASN B N 1
ATOM 4375 C CA . ASN B 1 162 ? -7.578 -30.219 8.906 1 70.56 162 ASN B CA 1
ATOM 4376 C C . ASN B 1 162 ? -9.055 -29.938 9.141 1 70.56 162 ASN B C 1
ATOM 4378 O O . ASN B 1 162 ? -9.594 -30.25 10.203 1 70.56 162 ASN B O 1
ATOM 4382 N N . LEU B 1 163 ? -9.586 -29.219 8.234 1 69.31 163 LEU B N 1
ATOM 4383 C CA . LEU B 1 163 ? -10.992 -28.844 8.344 1 69.31 163 LEU B CA 1
ATOM 4384 C C . LEU B 1 163 ? -11.828 -29.578 7.309 1 69.31 163 LEU B C 1
ATOM 4386 O O . LEU B 1 163 ? -13 -29.25 7.109 1 69.31 163 LEU B O 1
ATOM 4390 N N . THR B 1 164 ? -11.273 -30.547 6.719 1 65.88 164 THR B N 1
ATOM 4391 C CA . THR B 1 164 ? -12.031 -31.172 5.633 1 65.88 164 THR B CA 1
ATOM 4392 C C . THR B 1 164 ? -13.172 -32.031 6.188 1 65.88 164 THR B C 1
ATOM 4394 O O . THR B 1 164 ? -12.93 -33.031 6.859 1 65.88 164 THR B O 1
ATOM 4397 N N . LYS B 1 165 ? -14.328 -31.484 5.961 1 68.94 165 LYS B N 1
ATOM 4398 C CA . LYS B 1 165 ? -15.508 -32.188 6.426 1 68.94 165 LYS B CA 1
ATOM 4399 C C . LYS B 1 165 ? -16.203 -32.906 5.27 1 68.94 165 LYS B C 1
ATOM 4401 O O . LYS B 1 165 ? -17.047 -33.781 5.492 1 68.94 165 LYS B O 1
ATOM 4406 N N . ASN B 1 166 ? -15.719 -32.531 4.207 1 76.88 166 ASN B N 1
ATOM 4407 C CA . ASN B 1 166 ? -16.406 -33.094 3.053 1 76.88 166 ASN B CA 1
ATOM 4408 C C . ASN B 1 166 ? -15.781 -34.438 2.619 1 76.88 166 ASN B C 1
ATOM 4410 O O . ASN B 1 166 ? -14.703 -34.438 2.025 1 76.88 166 ASN B O 1
ATOM 4414 N N . THR B 1 167 ? -16.438 -35.469 2.705 1 83.25 167 THR B N 1
ATOM 4415 C CA . THR B 1 167 ? -15.93 -36.844 2.488 1 83.25 167 THR B CA 1
ATOM 4416 C C . THR B 1 167 ? -15.758 -37.125 0.998 1 83.25 167 THR B C 1
ATOM 4418 O O . THR B 1 167 ? -14.969 -37.969 0.61 1 83.25 167 THR B O 1
ATOM 4421 N N . TRP B 1 168 ? -16.547 -36.344 0.23 1 90.06 168 TRP B N 1
ATOM 4422 C CA . TRP B 1 168 ? -16.469 -36.594 -1.204 1 90.06 168 TRP B CA 1
ATOM 4423 C C . TRP B 1 168 ? -15.07 -36.312 -1.737 1 90.06 168 TRP B C 1
ATOM 4425 O O . TRP B 1 168 ? -14.68 -36.844 -2.789 1 90.06 168 TRP B O 1
ATOM 4435 N N . VAL B 1 169 ? -14.312 -35.5 -1.054 1 91.19 169 VAL B N 1
ATOM 4436 C CA . VAL B 1 169 ? -12.984 -35.094 -1.472 1 91.19 169 VAL B CA 1
ATOM 4437 C C . VAL B 1 169 ? -12.055 -36.312 -1.517 1 91.19 169 VAL B C 1
ATOM 4439 O O . VAL B 1 169 ? -11.141 -36.375 -2.344 1 91.19 169 VAL B O 1
ATOM 4442 N N . TYR B 1 170 ? -12.383 -37.375 -0.719 1 90 170 TYR B N 1
ATOM 4443 C CA . TYR B 1 170 ? -11.469 -38.5 -0.598 1 90 170 TYR B CA 1
ATOM 4444 C C . TYR B 1 170 ? -12.055 -39.75 -1.25 1 90 170 TYR B C 1
ATOM 4446 O O . TYR B 1 170 ? -11.461 -40.812 -1.197 1 90 170 TYR B O 1
ATOM 4454 N N . GLN B 1 171 ? -13.117 -39.562 -1.893 1 92.56 171 GLN B N 1
ATOM 4455 C CA . GLN B 1 171 ? -13.703 -40.688 -2.598 1 92.56 171 GLN B CA 1
ATOM 4456 C C . GLN B 1 171 ? -12.852 -41.094 -3.803 1 92.56 171 GLN B C 1
ATOM 4458 O O . GLN B 1 171 ? -12.094 -40.281 -4.328 1 92.56 171 GLN B O 1
ATOM 4463 N N . LYS B 1 172 ? -13.023 -42.344 -4.156 1 93.94 172 LYS B N 1
ATOM 4464 C CA . LYS B 1 172 ? -12.281 -42.875 -5.297 1 93.94 172 LYS B CA 1
ATOM 4465 C C . LYS B 1 172 ? -12.812 -42.312 -6.609 1 93.94 172 LYS B C 1
ATOM 4467 O O . LYS B 1 172 ? -14.023 -42.188 -6.801 1 93.94 172 LYS B O 1
ATOM 4472 N N . TRP B 1 173 ? -11.906 -41.875 -7.457 1 95.12 173 TRP B N 1
ATOM 4473 C CA . TRP B 1 173 ? -12.18 -41.5 -8.836 1 95.12 173 TRP B CA 1
ATOM 4474 C C . TRP B 1 173 ? -11.25 -42.219 -9.805 1 95.12 173 TRP B C 1
ATOM 4476 O O . TRP B 1 173 ? -10.07 -41.875 -9.906 1 95.12 173 TRP B O 1
ATOM 4486 N N . GLN B 1 174 ? -11.859 -43.156 -10.445 1 92 174 GLN B N 1
ATOM 4487 C CA . GLN B 1 174 ? -11.07 -44.031 -11.32 1 92 174 GLN B CA 1
ATOM 4488 C C . GLN B 1 174 ? -9.922 -44.688 -10.555 1 92 174 GLN B C 1
ATOM 4490 O O . GLN B 1 174 ? -10.148 -45.344 -9.539 1 92 174 GLN B O 1
ATOM 4495 N N . ASN B 1 175 ? -8.688 -44.375 -10.875 1 91.62 175 ASN B N 1
ATOM 4496 C CA . ASN B 1 175 ? -7.547 -45 -10.227 1 91.62 175 ASN B CA 1
ATOM 4497 C C . ASN B 1 175 ? -6.883 -44.094 -9.211 1 91.62 175 ASN B C 1
ATOM 4499 O O . ASN B 1 175 ? -5.73 -44.312 -8.828 1 91.62 175 ASN B O 1
ATOM 4503 N N . THR B 1 176 ? -7.535 -43.031 -8.797 1 93.75 176 THR B N 1
ATOM 4504 C CA . THR B 1 176 ? -7.02 -42.094 -7.805 1 93.75 176 THR B CA 1
ATOM 4505 C C . THR B 1 176 ? -8.141 -41.562 -6.922 1 93.75 176 THR B C 1
ATOM 4507 O O . THR B 1 176 ? -9.18 -42.219 -6.773 1 93.75 176 THR B O 1
ATOM 4510 N N . THR B 1 177 ? -7.953 -40.469 -6.219 1 94.62 177 THR B N 1
ATOM 4511 C CA . THR B 1 177 ? -8.984 -39.844 -5.422 1 94.62 177 THR B CA 1
ATOM 4512 C C . THR B 1 177 ? -9.445 -38.531 -6.082 1 94.62 177 THR B C 1
ATOM 4514 O O . THR B 1 177 ? -8.773 -38 -6.973 1 94.62 177 THR B O 1
ATOM 4517 N N . VAL B 1 178 ? -10.523 -38.094 -5.66 1 95.25 178 VAL B N 1
ATOM 4518 C CA . VAL B 1 178 ? -11.031 -36.812 -6.141 1 95.25 178 VAL B CA 1
ATOM 4519 C C . VAL B 1 178 ? -10.023 -35.719 -5.836 1 95.25 178 VAL B C 1
ATOM 4521 O O . VAL B 1 178 ? -9.758 -34.844 -6.68 1 95.25 178 VAL B O 1
ATOM 4524 N N . TYR B 1 179 ? -9.438 -35.781 -4.707 1 93.25 179 TYR B N 1
ATOM 4525 C CA . TYR B 1 179 ? -8.438 -34.812 -4.297 1 93.25 179 TYR B CA 1
ATOM 4526 C C . TYR B 1 179 ? -7.254 -34.781 -5.254 1 93.25 179 TYR B C 1
ATOM 4528 O O . TYR B 1 179 ? -6.84 -33.75 -5.73 1 93.25 179 TYR B O 1
ATOM 4536 N N . ASP B 1 180 ? -6.809 -35.938 -5.555 1 93.44 180 ASP B N 1
ATOM 4537 C CA . ASP B 1 180 ? -5.633 -36.062 -6.414 1 93.44 180 ASP B CA 1
ATOM 4538 C C . ASP B 1 180 ? -5.941 -35.594 -7.832 1 93.44 180 ASP B C 1
ATOM 4540 O O . ASP B 1 180 ? -5.113 -34.938 -8.469 1 93.44 180 ASP B O 1
ATOM 4544 N N . GLU B 1 181 ? -7.055 -36 -8.289 1 95.12 181 GLU B N 1
ATOM 4545 C CA . GLU B 1 181 ? -7.453 -35.562 -9.625 1 95.12 181 GLU B CA 1
ATOM 4546 C C . GLU B 1 181 ? -7.652 -34.062 -9.695 1 95.12 181 GLU B C 1
ATOM 4548 O O . GLU B 1 181 ? -7.289 -33.438 -10.688 1 95.12 181 GLU B O 1
ATOM 4553 N N . LEU B 1 182 ? -8.242 -33.562 -8.672 1 94.75 182 LEU B N 1
ATOM 4554 C CA . LEU B 1 182 ? -8.438 -32.125 -8.57 1 94.75 182 LEU B CA 1
ATOM 4555 C C . LEU B 1 182 ? -7.098 -31.391 -8.586 1 94.75 182 LEU B C 1
ATOM 4557 O O . LEU B 1 182 ? -6.934 -30.391 -9.297 1 94.75 182 LEU B O 1
ATOM 4561 N N . ARG B 1 183 ? -6.18 -31.844 -7.852 1 92.88 183 ARG B N 1
ATOM 4562 C CA . ARG B 1 183 ? -4.852 -31.234 -7.785 1 92.88 183 ARG B CA 1
ATOM 4563 C C . ARG B 1 183 ? -4.137 -31.344 -9.125 1 92.88 183 ARG B C 1
ATOM 4565 O O . ARG B 1 183 ? -3.428 -30.422 -9.539 1 92.88 183 ARG B O 1
ATOM 4572 N N . ARG B 1 184 ? -4.277 -32.469 -9.742 1 94.38 184 ARG B N 1
ATOM 4573 C CA . ARG B 1 184 ? -3.676 -32.688 -11.055 1 94.38 184 ARG B CA 1
ATOM 4574 C C . ARG B 1 184 ? -4.203 -31.688 -12.062 1 94.38 184 ARG B C 1
ATOM 4576 O O . ARG B 1 184 ? -3.428 -31.047 -12.773 1 94.38 184 ARG B O 1
ATOM 4583 N N . LEU B 1 185 ? -5.484 -31.516 -12.102 1 96.19 185 LEU B N 1
ATOM 4584 C CA . LEU B 1 185 ? -6.098 -30.609 -13.055 1 96.19 185 LEU B CA 1
ATOM 4585 C C . LEU B 1 185 ? -5.766 -29.156 -12.711 1 96.19 185 LEU B C 1
ATOM 4587 O O . LEU B 1 185 ? -5.613 -28.328 -13.602 1 96.19 185 LEU B O 1
ATOM 4591 N N . GLU B 1 186 ? -5.699 -28.859 -11.438 1 95.75 186 GLU B N 1
ATOM 4592 C CA . GLU B 1 186 ? -5.281 -27.531 -11.016 1 95.75 186 GLU B CA 1
ATOM 4593 C C . GLU B 1 186 ? -3.875 -27.203 -11.516 1 95.75 186 GLU B C 1
ATOM 4595 O O . GLU B 1 186 ? -3.607 -26.094 -11.961 1 95.75 186 GLU B O 1
ATOM 4600 N N . SER B 1 187 ? -3.049 -28.156 -11.391 1 95.5 187 SER B N 1
ATOM 4601 C CA . SER B 1 187 ? -1.688 -28 -11.883 1 95.5 187 SER B CA 1
ATOM 4602 C C . SER B 1 187 ? -1.68 -27.672 -13.375 1 95.5 187 SER B C 1
ATOM 4604 O O . SER B 1 187 ? -0.942 -26.797 -13.828 1 95.5 187 SER B O 1
ATOM 4606 N N . ILE B 1 188 ? -2.439 -28.422 -14.109 1 96.12 188 ILE B N 1
ATOM 4607 C CA . ILE B 1 188 ? -2.541 -28.188 -15.547 1 96.12 188 ILE B CA 1
ATOM 4608 C C . ILE B 1 188 ? -3.059 -26.766 -15.805 1 96.12 188 ILE B C 1
ATOM 4610 O O . ILE B 1 188 ? -2.539 -26.062 -16.672 1 96.12 188 ILE B O 1
ATOM 4614 N N . GLN B 1 189 ? -4.039 -26.406 -15.055 1 96.31 189 GLN B N 1
ATOM 4615 C CA . GLN B 1 189 ? -4.613 -25.062 -15.203 1 96.31 189 GLN B CA 1
ATOM 4616 C C . GLN B 1 189 ? -3.553 -23.984 -15.008 1 96.31 189 GLN B C 1
ATOM 4618 O O . GLN B 1 189 ? -3.52 -23 -15.742 1 96.31 189 GLN B O 1
ATOM 4623 N N . PHE B 1 190 ? -2.734 -24.125 -14.047 1 96.31 190 PHE B N 1
ATOM 4624 C CA . PHE B 1 190 ? -1.672 -23.156 -13.773 1 96.31 190 PHE B CA 1
ATOM 4625 C C . PHE B 1 190 ? -0.742 -23.031 -14.969 1 96.31 190 PHE B C 1
ATOM 4627 O O . PHE B 1 190 ? -0.263 -21.922 -15.273 1 96.31 190 PHE B O 1
ATOM 4634 N N . HIS B 1 191 ? -0.5 -24.094 -15.641 1 96.69 191 HIS B N 1
ATOM 4635 C CA . HIS B 1 191 ? 0.345 -24.047 -16.828 1 96.69 191 HIS B CA 1
ATOM 4636 C C . HIS B 1 191 ? -0.366 -23.344 -17.969 1 96.69 191 HIS B C 1
ATOM 4638 O O . HIS B 1 191 ? 0.267 -22.641 -18.766 1 96.69 191 HIS B O 1
ATOM 4644 N N . LEU B 1 192 ? -1.651 -23.562 -18.016 1 97.12 192 LEU B N 1
ATOM 4645 C CA . LEU B 1 192 ? -2.424 -22.953 -19.094 1 97.12 192 LEU B CA 1
ATOM 4646 C C . LEU B 1 192 ? -2.482 -21.438 -18.922 1 97.12 192 LEU B C 1
ATOM 4648 O O . LEU B 1 192 ? -2.523 -20.703 -19.906 1 97.12 192 LEU B O 1
ATOM 4652 N N . LEU B 1 193 ? -2.438 -20.953 -17.703 1 97.19 193 LEU B N 1
ATOM 4653 C CA . LEU B 1 193 ? -2.543 -19.531 -17.422 1 97.19 193 LEU B CA 1
ATOM 4654 C C . LEU B 1 193 ? -1.428 -18.75 -18.109 1 97.19 193 LEU B C 1
ATOM 4656 O O . LEU B 1 193 ? -1.612 -17.578 -18.469 1 97.19 193 LEU B O 1
ATOM 4660 N N . TYR B 1 194 ? -0.323 -19.406 -18.281 1 97.38 194 TYR B N 1
ATOM 4661 C CA . TYR B 1 194 ? 0.849 -18.672 -18.75 1 97.38 194 TYR B CA 1
ATOM 4662 C C . TYR B 1 194 ? 1.544 -19.422 -19.875 1 97.38 194 TYR B C 1
ATOM 4664 O O . TYR B 1 194 ? 2.764 -19.328 -20.031 1 97.38 194 TYR B O 1
ATOM 4672 N N . LYS B 1 195 ? 0.797 -20.125 -20.594 1 95.38 195 LYS B N 1
ATOM 4673 C CA . LYS B 1 195 ? 1.33 -20.953 -21.688 1 95.38 195 LYS B CA 1
ATOM 4674 C C . LYS B 1 195 ? 1.778 -20.078 -22.859 1 95.38 195 LYS B C 1
ATOM 4676 O O . LYS B 1 195 ? 0.973 -19.359 -23.438 1 95.38 195 LYS B O 1
ATOM 4681 N N . GLY B 1 196 ? 3.076 -20.219 -23.125 1 93.69 196 GLY B N 1
ATOM 4682 C CA . GLY B 1 196 ? 3.627 -19.484 -24.25 1 93.69 196 GLY B CA 1
ATOM 4683 C C . GLY B 1 196 ? 4.453 -18.281 -23.812 1 93.69 196 GLY B C 1
ATOM 4684 O O . GLY B 1 196 ? 4.285 -17.766 -22.719 1 93.69 196 GLY B O 1
ATOM 4685 N N . THR B 1 197 ? 5.273 -17.812 -24.688 1 94.81 197 THR B N 1
ATOM 4686 C CA . THR B 1 197 ? 6.234 -16.75 -24.406 1 94.81 197 THR B CA 1
ATOM 4687 C C . THR B 1 197 ? 5.527 -15.398 -24.266 1 94.81 197 THR B C 1
ATOM 4689 O O . THR B 1 197 ? 5.824 -14.633 -23.344 1 94.81 197 THR B O 1
ATOM 4692 N N . GLU B 1 198 ? 4.582 -15.172 -25.109 1 95.69 198 GLU B N 1
ATOM 4693 C CA . GLU B 1 198 ? 3.91 -13.875 -25.094 1 95.69 198 GLU B CA 1
ATOM 4694 C C . GLU B 1 198 ? 3.084 -13.695 -23.828 1 95.69 198 GLU B C 1
ATOM 4696 O O . GLU B 1 198 ? 3.113 -12.625 -23.219 1 95.69 198 GLU B O 1
ATOM 4701 N N . ILE B 1 199 ? 2.367 -14.727 -23.484 1 96.44 199 ILE B N 1
ATOM 4702 C CA . ILE B 1 199 ? 1.521 -14.656 -22.297 1 96.44 199 ILE B CA 1
ATOM 4703 C C . ILE B 1 199 ? 2.391 -14.508 -21.062 1 96.44 199 ILE B C 1
ATOM 4705 O O . ILE B 1 199 ? 2.08 -13.711 -20.172 1 96.44 199 ILE B O 1
ATOM 4709 N N . SER B 1 200 ? 3.42 -15.258 -20.984 1 96.88 200 SER B N 1
ATOM 4710 C CA . SER B 1 200 ? 4.312 -15.211 -19.828 1 96.88 200 SER B CA 1
ATOM 4711 C C . SER B 1 200 ? 5.023 -13.867 -19.734 1 96.88 200 SER B C 1
ATOM 4713 O O . SER B 1 200 ? 5.305 -13.383 -18.625 1 96.88 200 SER B O 1
ATOM 4715 N N . LYS B 1 201 ? 5.324 -13.266 -20.859 1 98.06 201 LYS B N 1
ATOM 4716 C CA . LYS B 1 201 ? 5.926 -11.938 -20.906 1 98.06 201 LYS B CA 1
ATOM 4717 C C . LYS B 1 201 ? 5 -10.891 -20.297 1 98.06 201 LYS B C 1
ATOM 4719 O O . LYS B 1 201 ? 5.445 -10.047 -19.516 1 98.06 201 LYS B O 1
ATOM 4724 N N . LEU B 1 202 ? 3.732 -10.992 -20.516 1 98.25 202 LEU B N 1
ATOM 4725 C CA . LEU B 1 202 ? 2.76 -9.984 -20.109 1 98.25 202 LEU B CA 1
ATOM 4726 C C . LEU B 1 202 ? 2.457 -10.117 -18.609 1 98.25 202 LEU B C 1
ATOM 4728 O O . LEU B 1 202 ? 2.135 -9.125 -17.953 1 98.25 202 LEU B O 1
ATOM 4732 N N . LYS B 1 203 ? 2.607 -11.297 -18.047 1 98.25 203 LYS B N 1
ATOM 4733 C CA . LYS B 1 203 ? 2.199 -11.492 -16.672 1 98.25 203 LYS B CA 1
ATOM 4734 C C . LYS B 1 203 ? 3.412 -11.648 -15.75 1 98.25 203 LYS B C 1
ATOM 4736 O O . LYS B 1 203 ? 3.441 -11.094 -14.656 1 98.25 203 LYS B O 1
ATOM 4741 N N . GLY B 1 204 ? 4.426 -12.406 -16.188 1 98.25 204 GLY B N 1
ATOM 4742 C CA . GLY B 1 204 ? 5.621 -12.609 -15.375 1 98.25 204 GLY B CA 1
ATOM 4743 C C . GLY B 1 204 ? 6.73 -11.625 -15.703 1 98.25 204 GLY B C 1
ATOM 4744 O O . GLY B 1 204 ? 7.629 -11.406 -14.883 1 98.25 204 GLY B O 1
ATOM 4745 N N . GLY B 1 205 ? 6.676 -10.961 -16.797 1 98.56 205 GLY B N 1
ATOM 4746 C CA . GLY B 1 205 ? 7.719 -10.094 -17.297 1 98.56 205 GLY B CA 1
ATOM 4747 C C . GLY B 1 205 ? 7.926 -8.852 -16.453 1 98.56 205 GLY B C 1
ATOM 4748 O O . GLY B 1 205 ? 9.062 -8.469 -16.172 1 98.56 205 GLY B O 1
ATOM 4749 N N . PRO B 1 206 ? 6.836 -8.242 -16.062 1 98.56 206 PRO B N 1
ATOM 4750 C CA . PRO B 1 206 ? 6.992 -7.016 -15.281 1 98.56 206 PRO B CA 1
ATOM 4751 C C . PRO B 1 206 ? 7.762 -7.234 -13.977 1 98.56 206 PRO B C 1
ATOM 4753 O O . PRO B 1 206 ? 8.617 -6.422 -13.617 1 98.56 206 PRO B O 1
ATOM 4756 N N . LEU B 1 207 ? 7.477 -8.281 -13.25 1 98.56 207 LEU B N 1
ATOM 4757 C CA . LEU B 1 207 ? 8.219 -8.578 -12.023 1 98.56 207 LEU B CA 1
ATOM 4758 C C . LEU B 1 207 ? 9.672 -8.898 -12.336 1 98.56 207 LEU B C 1
ATOM 4760 O O . LEU B 1 207 ? 10.578 -8.445 -11.625 1 98.56 207 LEU B O 1
ATOM 4764 N N . LEU B 1 208 ? 9.859 -9.656 -13.391 1 98.56 208 LEU B N 1
ATOM 4765 C CA . LEU B 1 208 ? 11.219 -9.961 -13.82 1 98.56 208 LEU B CA 1
ATOM 4766 C C . LEU B 1 208 ? 11.984 -8.68 -14.148 1 98.56 208 LEU B C 1
ATOM 4768 O O . LEU B 1 208 ? 13.148 -8.531 -13.773 1 98.56 208 LEU B O 1
ATOM 4772 N N . LYS B 1 209 ? 11.352 -7.809 -14.812 1 98.44 209 LYS B N 1
ATOM 4773 C CA . LYS B 1 209 ? 11.961 -6.516 -15.117 1 98.44 209 LYS B CA 1
ATOM 4774 C C . LYS B 1 209 ? 12.414 -5.801 -13.852 1 98.44 209 LYS B C 1
ATOM 4776 O O . LYS B 1 209 ? 13.523 -5.27 -13.789 1 98.44 209 LYS B O 1
ATOM 4781 N N . GLU B 1 210 ? 11.523 -5.785 -12.891 1 97.5 210 GLU B N 1
ATOM 4782 C CA . GLU B 1 210 ? 11.852 -5.129 -11.633 1 97.5 210 GLU B CA 1
ATOM 4783 C C . GLU B 1 210 ? 13.078 -5.758 -10.984 1 97.5 210 GLU B C 1
ATOM 4785 O O . GLU B 1 210 ? 13.961 -5.047 -10.484 1 97.5 210 GLU B O 1
ATOM 4790 N N . MET B 1 211 ? 13.156 -7.023 -10.977 1 97.38 211 MET B N 1
ATOM 4791 C CA . MET B 1 211 ? 14.258 -7.723 -10.328 1 97.38 211 MET B CA 1
ATOM 4792 C C . MET B 1 211 ? 15.562 -7.488 -11.078 1 97.38 211 MET B C 1
ATOM 4794 O O . MET B 1 211 ? 16.609 -7.25 -10.461 1 97.38 211 MET B O 1
ATOM 4798 N N . VAL B 1 212 ? 15.516 -7.527 -12.383 1 97.88 212 VAL B N 1
ATOM 4799 C CA . VAL B 1 212 ? 16.703 -7.266 -13.203 1 97.88 212 VAL B CA 1
ATOM 4800 C C . VAL B 1 212 ? 17.156 -5.828 -12.992 1 97.88 212 VAL B C 1
ATOM 4802 O O . VAL B 1 212 ? 18.359 -5.578 -12.805 1 97.88 212 VAL B O 1
ATOM 4805 N N . ASP B 1 213 ? 16.234 -4.895 -13 1 97.44 213 ASP B N 1
ATOM 4806 C CA . ASP B 1 213 ? 16.547 -3.49 -12.781 1 97.44 213 ASP B CA 1
ATOM 4807 C C . ASP B 1 213 ? 17.188 -3.277 -11.406 1 97.44 213 ASP B C 1
ATOM 4809 O O . ASP B 1 213 ? 18.141 -2.502 -11.273 1 97.44 213 ASP B O 1
ATOM 4813 N N . ASN B 1 214 ? 16.641 -3.916 -10.445 1 95.69 214 ASN B N 1
ATOM 4814 C CA . ASN B 1 214 ? 17.188 -3.812 -9.102 1 95.69 214 ASN B CA 1
ATOM 4815 C C . ASN B 1 214 ? 18.641 -4.285 -9.047 1 95.69 214 ASN B C 1
ATOM 4817 O O . ASN B 1 214 ? 19.484 -3.654 -8.406 1 95.69 214 ASN B O 1
ATOM 4821 N N . MET B 1 215 ? 18.953 -5.402 -9.695 1 96.06 215 MET B N 1
ATOM 4822 C CA . MET B 1 215 ? 20.312 -5.941 -9.695 1 96.06 215 MET B CA 1
ATOM 4823 C C . MET B 1 215 ? 21.266 -4.992 -10.414 1 96.06 215 MET B C 1
ATOM 4825 O O . MET B 1 215 ? 22.359 -4.715 -9.914 1 96.06 215 MET B O 1
ATOM 4829 N N . GLN B 1 216 ? 20.781 -4.531 -11.516 1 96.38 216 GLN B N 1
ATOM 4830 C CA . GLN B 1 2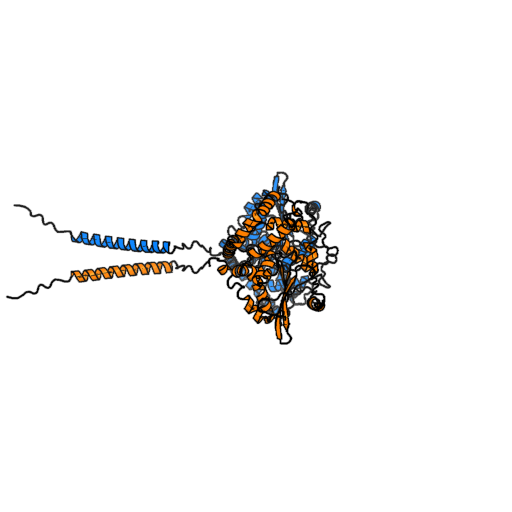16 ? 21.625 -3.605 -12.273 1 96.38 216 GLN B CA 1
ATOM 4831 C C . GLN B 1 216 ? 21.859 -2.311 -11.5 1 96.38 216 GLN B C 1
ATOM 4833 O O . GLN B 1 216 ? 22.953 -1.756 -11.523 1 96.38 216 GLN B O 1
ATOM 4838 N N . TYR B 1 217 ? 20.812 -1.829 -10.875 1 95.38 217 TYR B N 1
ATOM 4839 C CA . TYR B 1 217 ? 20.938 -0.627 -10.055 1 95.38 217 TYR B CA 1
ATOM 4840 C C . TYR B 1 217 ? 21.922 -0.839 -8.914 1 95.38 217 TYR B C 1
ATOM 4842 O O . TYR B 1 217 ? 22.734 0.04 -8.617 1 95.38 217 TYR B O 1
ATOM 4850 N N . TYR B 1 218 ? 21.875 -1.941 -8.336 1 93.5 218 TYR B N 1
ATOM 4851 C CA . TYR B 1 218 ? 22.812 -2.26 -7.258 1 93.5 218 TYR B CA 1
ATOM 4852 C C . TYR B 1 218 ? 24.25 -2.256 -7.762 1 93.5 218 TYR B C 1
ATOM 4854 O O . TYR B 1 218 ? 25.141 -1.706 -7.109 1 93.5 218 TYR B O 1
ATOM 4862 N N . ILE B 1 219 ? 24.484 -2.873 -8.852 1 94.19 219 ILE B N 1
ATOM 4863 C CA . ILE B 1 219 ? 25.828 -2.98 -9.406 1 94.19 219 ILE B CA 1
ATOM 4864 C C . ILE B 1 219 ? 26.406 -1.585 -9.648 1 94.19 219 ILE B C 1
ATOM 4866 O O . ILE B 1 219 ? 27.562 -1.323 -9.352 1 94.19 219 ILE B O 1
ATOM 4870 N N . LYS B 1 220 ? 25.578 -0.691 -10.109 1 94.12 220 LYS B N 1
ATOM 4871 C CA . LYS B 1 220 ? 26.016 0.67 -10.414 1 94.12 220 LYS B CA 1
ATOM 4872 C C . LYS B 1 220 ? 26.266 1.468 -9.141 1 94.12 220 LYS B C 1
ATOM 4874 O O . LYS B 1 220 ? 27.062 2.408 -9.133 1 94.12 220 LYS B O 1
ATOM 4879 N N . ASN B 1 221 ? 25.594 1.062 -8.062 1 91.56 221 ASN B N 1
ATOM 4880 C CA . ASN B 1 221 ? 25.625 1.886 -6.863 1 91.56 221 ASN B CA 1
ATOM 4881 C C . ASN B 1 221 ? 26.156 1.107 -5.664 1 91.56 221 ASN B C 1
ATOM 4883 O O . ASN B 1 221 ? 25.938 1.502 -4.516 1 91.56 221 ASN B O 1
ATOM 4887 N N . LYS B 1 222 ? 26.844 0.107 -5.887 1 86.19 222 LYS B N 1
ATOM 4888 C CA . LYS B 1 222 ? 27.219 -0.822 -4.824 1 86.19 222 LYS B CA 1
ATOM 4889 C C . LYS B 1 222 ? 28.125 -0.149 -3.797 1 86.19 222 LYS B C 1
ATOM 4891 O O . LYS B 1 222 ? 28.172 -0.566 -2.639 1 86.19 222 LYS B O 1
ATOM 4896 N N . ASP B 1 223 ? 28.75 0.913 -4.117 1 84.88 223 ASP B N 1
ATOM 4897 C CA . ASP B 1 223 ? 29.703 1.577 -3.225 1 84.88 223 ASP B CA 1
ATOM 4898 C C . ASP B 1 223 ? 28.984 2.6 -2.338 1 84.88 223 ASP B C 1
ATOM 4900 O O . ASP B 1 223 ? 29.578 3.115 -1.385 1 84.88 223 ASP B O 1
ATOM 4904 N N . LYS B 1 224 ? 27.75 2.818 -2.588 1 86.56 224 LYS B N 1
ATOM 4905 C CA . LYS B 1 224 ? 26.984 3.713 -1.726 1 86.56 224 LYS B CA 1
ATOM 4906 C C . LYS B 1 224 ? 26.578 3.016 -0.431 1 86.56 224 LYS B C 1
ATOM 4908 O O . LYS B 1 224 ? 26.062 1.89 -0.459 1 86.56 224 LYS B O 1
ATOM 4913 N N . PRO B 1 225 ? 26.797 3.658 0.691 1 77.12 225 PRO B N 1
ATOM 4914 C CA . PRO B 1 225 ? 26.531 3.027 1.985 1 77.12 225 PRO B CA 1
ATOM 4915 C C . PRO B 1 225 ? 25.062 2.699 2.189 1 77.12 225 PRO B C 1
ATOM 4917 O O . PRO B 1 225 ? 24.719 1.727 2.869 1 77.12 225 PRO B O 1
ATOM 4920 N N . SER B 1 226 ? 24.156 3.414 1.605 1 78.31 226 SER B N 1
ATOM 4921 C CA . SER B 1 226 ? 22.719 3.242 1.856 1 78.31 226 SER B CA 1
ATOM 4922 C C . SER B 1 226 ? 22.047 2.531 0.693 1 78.31 226 SER B C 1
ATOM 4924 O O . SER B 1 226 ? 20.828 2.619 0.537 1 78.31 226 SER B O 1
ATOM 4926 N N . GLN B 1 227 ? 22.797 1.674 0.082 1 83.75 227 GLN B N 1
ATOM 4927 C CA . GLN B 1 227 ? 22.234 1.001 -1.082 1 83.75 227 GLN B CA 1
ATOM 4928 C C . GLN B 1 227 ? 21.391 -0.207 -0.666 1 83.75 227 GLN B C 1
ATOM 4930 O O . GLN B 1 227 ? 21.812 -0.997 0.182 1 83.75 227 GLN B O 1
ATOM 4935 N N . THR B 1 228 ? 20.25 -0.313 -1.291 1 88.12 228 THR B N 1
ATOM 4936 C CA . THR B 1 228 ? 19.359 -1.439 -1.027 1 88.12 228 THR B CA 1
ATOM 4937 C C . THR B 1 228 ? 20 -2.752 -1.464 1 88.12 228 THR B C 1
ATOM 4939 O O . THR B 1 228 ? 20.562 -2.842 -2.561 1 88.12 228 THR B O 1
ATOM 4942 N N . ARG B 1 229 ? 19.891 -3.746 -0.6 1 85.75 229 ARG B N 1
ATOM 4943 C CA . ARG B 1 229 ? 20.578 -5.004 -0.869 1 85.75 229 ARG B CA 1
ATOM 4944 C C . ARG B 1 229 ? 19.594 -6.156 -0.993 1 85.75 229 ARG B C 1
ATOM 4946 O O . ARG B 1 229 ? 19.938 -7.234 -1.476 1 85.75 229 ARG B O 1
ATOM 4953 N N . MET B 1 230 ? 18.406 -5.93 -0.573 1 89.69 230 MET B N 1
ATOM 4954 C CA . MET B 1 230 ? 17.375 -6.969 -0.623 1 89.69 230 MET B CA 1
ATOM 4955 C C . MET B 1 230 ? 16.031 -6.387 -1.05 1 89.69 230 MET B C 1
ATOM 4957 O O . MET B 1 230 ? 15.609 -5.344 -0.542 1 89.69 230 MET B O 1
ATOM 4961 N N . HIS B 1 231 ? 15.477 -7.008 -2.016 1 93.44 231 HIS B N 1
ATOM 4962 C CA . HIS B 1 231 ? 14.117 -6.699 -2.438 1 93.44 231 HIS B CA 1
ATOM 4963 C C . HIS B 1 231 ? 13.188 -7.887 -2.207 1 93.44 231 HIS B C 1
ATOM 4965 O O . HIS B 1 231 ? 13.477 -9 -2.645 1 93.44 231 HIS B O 1
ATOM 4971 N N . MET B 1 232 ? 12.188 -7.641 -1.503 1 92.5 232 MET B N 1
ATOM 4972 C CA . MET B 1 232 ? 11.211 -8.688 -1.207 1 92.5 232 MET B CA 1
ATOM 4973 C C . MET B 1 232 ? 9.859 -8.359 -1.829 1 92.5 232 MET B C 1
ATOM 4975 O O . MET B 1 232 ? 9.383 -7.227 -1.73 1 92.5 232 MET B O 1
ATOM 4979 N N . PHE B 1 233 ? 9.297 -9.359 -2.541 1 95.62 233 PHE B N 1
ATOM 4980 C CA . PHE B 1 233 ? 7.977 -9.234 -3.141 1 95.62 233 PHE B CA 1
ATOM 4981 C C . PHE B 1 233 ? 7.027 -10.289 -2.58 1 95.62 233 PHE B C 1
ATOM 4983 O O . PHE B 1 233 ? 7.309 -11.484 -2.656 1 95.62 233 PHE B O 1
ATOM 4990 N N . SER B 1 234 ? 6.004 -9.812 -1.949 1 94 234 SER B N 1
ATOM 4991 C CA . SER B 1 234 ? 4.977 -10.719 -1.44 1 94 234 SER B CA 1
ATOM 4992 C C . SER B 1 234 ? 3.783 -10.789 -2.387 1 94 234 SER B C 1
ATOM 4994 O O . SER B 1 234 ? 3.043 -9.812 -2.535 1 94 234 SER B O 1
ATOM 4996 N N . GLY B 1 235 ? 3.656 -11.945 -3.002 1 95.31 235 GLY B N 1
ATOM 4997 C CA . GLY B 1 235 ? 2.613 -12.086 -4.004 1 95.31 235 GLY B CA 1
ATOM 4998 C C . GLY B 1 235 ? 1.778 -13.344 -3.822 1 95.31 235 GLY B C 1
ATOM 4999 O O . GLY B 1 235 ? 1.449 -13.719 -2.695 1 95.31 235 GLY B O 1
ATOM 5000 N N . HIS B 1 236 ? 1.325 -13.875 -4.938 1 92.81 236 HIS B N 1
ATOM 5001 C CA . HIS B 1 236 ? 0.412 -15.008 -4.98 1 92.81 236 HIS B CA 1
ATOM 5002 C C . HIS B 1 236 ? 1.065 -16.219 -5.648 1 92.81 236 HIS B C 1
ATOM 5004 O O . HIS B 1 236 ? 2.17 -16.109 -6.188 1 92.81 236 HIS B O 1
ATOM 5010 N N . ASP B 1 237 ? 0.401 -17.344 -5.453 1 92.38 237 ASP B N 1
ATOM 5011 C CA . ASP B 1 237 ? 0.865 -18.516 -6.172 1 92.38 237 ASP B CA 1
ATOM 5012 C C . ASP B 1 237 ? 0.876 -18.281 -7.68 1 92.38 237 ASP B C 1
ATOM 5014 O O . ASP B 1 237 ? 1.798 -18.703 -8.375 1 92.38 237 ASP B O 1
ATOM 5018 N N . THR B 1 238 ? -0.121 -17.484 -8.109 1 95.75 238 THR B N 1
ATOM 5019 C CA . THR B 1 238 ? -0.162 -17.125 -9.531 1 95.75 238 THR B CA 1
ATOM 5020 C C . THR B 1 238 ? 1.02 -16.25 -9.906 1 95.75 238 THR B C 1
ATOM 5022 O O . THR B 1 238 ? 1.536 -16.328 -11.016 1 95.75 238 THR B O 1
ATOM 5025 N N . THR B 1 239 ? 1.472 -15.398 -8.977 1 97.25 239 THR B N 1
ATOM 5026 C CA . THR B 1 239 ? 2.646 -14.562 -9.219 1 97.25 239 THR B CA 1
ATOM 5027 C C . THR B 1 239 ? 3.891 -15.43 -9.398 1 97.25 239 THR B C 1
ATOM 5029 O O . THR B 1 239 ? 4.676 -15.203 -10.328 1 97.25 239 THR B O 1
ATOM 5032 N N . VAL B 1 240 ? 3.994 -16.438 -8.547 1 96.38 240 VAL B N 1
ATOM 5033 C CA . VAL B 1 240 ? 5.141 -17.344 -8.594 1 96.38 240 VAL B CA 1
ATOM 5034 C C . VAL B 1 240 ? 5.137 -18.109 -9.914 1 96.38 240 VAL B C 1
ATOM 5036 O O . VAL B 1 240 ? 6.164 -18.188 -10.594 1 96.38 240 VAL B O 1
ATOM 5039 N N . ALA B 1 241 ? 3.998 -18.594 -10.281 1 97.38 241 ALA B N 1
ATOM 5040 C CA . ALA B 1 241 ? 3.873 -19.359 -11.516 1 97.38 241 ALA B CA 1
ATOM 5041 C C . ALA B 1 241 ? 4.176 -18.484 -12.734 1 97.38 241 ALA B C 1
ATOM 5043 O O . ALA B 1 241 ? 4.875 -18.906 -13.656 1 97.38 241 ALA B O 1
ATOM 5044 N N . ALA B 1 242 ? 3.643 -17.281 -12.719 1 98.19 242 ALA B N 1
ATOM 5045 C CA . ALA B 1 242 ? 3.871 -16.359 -13.82 1 98.19 242 ALA B CA 1
ATOM 5046 C C . ALA B 1 242 ? 5.352 -16.031 -13.961 1 98.19 242 ALA B C 1
ATOM 5048 O O . ALA B 1 242 ? 5.895 -16.031 -15.07 1 98.19 242 ALA B O 1
ATOM 5049 N N . PHE B 1 243 ? 5.977 -15.773 -12.875 1 98.31 243 PHE B N 1
ATOM 5050 C CA . PHE B 1 243 ? 7.391 -15.414 -12.844 1 98.31 243 PHE B CA 1
ATOM 5051 C C . PHE B 1 243 ? 8.25 -16.562 -13.367 1 98.31 243 PHE B C 1
ATOM 5053 O O . PHE B 1 243 ? 9.094 -16.359 -14.242 1 98.31 243 PHE B O 1
ATOM 5060 N N . LEU B 1 244 ? 7.996 -17.734 -12.859 1 98.06 244 LEU B N 1
ATOM 5061 C CA . LEU B 1 244 ? 8.75 -18.922 -13.281 1 98.06 244 LEU B CA 1
ATOM 5062 C C . LEU B 1 244 ? 8.469 -19.234 -14.742 1 98.06 244 LEU B C 1
ATOM 5064 O O . LEU B 1 244 ? 9.352 -19.719 -15.453 1 98.06 244 LEU B O 1
ATOM 5068 N N . SER B 1 245 ? 7.238 -18.984 -15.18 1 98 245 SER B N 1
ATOM 5069 C CA . SER B 1 245 ? 6.902 -19.219 -16.578 1 98 245 SER B CA 1
ATOM 5070 C C . SER B 1 245 ? 7.66 -18.266 -17.5 1 98 245 SER B C 1
ATOM 5072 O O . SER B 1 245 ? 8.125 -18.672 -18.562 1 98 245 SER B O 1
ATOM 5074 N N . ALA B 1 246 ? 7.746 -17.016 -17.062 1 98.06 246 ALA B N 1
ATOM 5075 C CA . ALA B 1 246 ? 8.516 -16.047 -17.844 1 98.06 246 ALA B CA 1
ATOM 5076 C C . ALA B 1 246 ? 9.969 -16.5 -17.984 1 98.06 246 ALA B C 1
ATOM 5078 O O . ALA B 1 246 ? 10.578 -16.328 -19.047 1 98.06 246 ALA B O 1
ATOM 5079 N N . LEU B 1 247 ? 10.484 -17.172 -16.969 1 98 247 LEU B N 1
ATOM 5080 C CA . LEU B 1 247 ? 11.867 -17.641 -16.969 1 98 247 LEU B CA 1
ATOM 5081 C C . LEU B 1 247 ? 11.969 -19 -17.656 1 98 247 LEU B C 1
ATOM 5083 O O . LEU B 1 247 ? 13.055 -19.594 -17.719 1 98 247 LEU B O 1
ATOM 5087 N N . GLU B 1 248 ? 10.852 -19.547 -18.062 1 97.25 248 GLU B N 1
ATOM 5088 C CA . GLU B 1 248 ? 10.773 -20.859 -18.688 1 97.25 248 GLU B CA 1
ATOM 5089 C C . GLU B 1 248 ? 11.227 -21.953 -17.734 1 97.25 248 GLU B C 1
ATOM 5091 O O . GLU B 1 248 ? 11.859 -22.922 -18.141 1 97.25 248 GLU B O 1
ATOM 5096 N N . LEU B 1 249 ? 10.898 -21.734 -16.469 1 97.5 249 LEU B N 1
ATOM 5097 C CA . LEU B 1 249 ? 11.344 -22.672 -15.445 1 97.5 249 LEU B CA 1
ATOM 5098 C C . LEU B 1 249 ? 10.156 -23.406 -14.836 1 97.5 249 LEU B C 1
ATOM 5100 O O . LEU B 1 249 ? 10.336 -24.422 -14.164 1 97.5 249 LEU B O 1
ATOM 5104 N N . TYR B 1 250 ? 8.945 -22.938 -15.109 1 96.94 250 TYR B N 1
ATOM 5105 C CA . TYR B 1 250 ? 7.781 -23.5 -14.438 1 96.94 250 TYR B CA 1
ATOM 5106 C C . TYR B 1 250 ? 7.426 -24.859 -15.031 1 96.94 250 TYR B C 1
ATOM 5108 O O . TYR B 1 250 ? 6.863 -25.719 -14.336 1 96.94 250 TYR B O 1
ATOM 5116 N N . LYS B 1 251 ? 7.773 -25.109 -16.266 1 94.06 251 LYS B N 1
ATOM 5117 C CA . LYS B 1 251 ? 7.379 -26.312 -17 1 94.06 251 LYS B CA 1
ATOM 5118 C C . LYS B 1 251 ? 7.855 -27.578 -16.312 1 94.06 251 LYS B C 1
ATOM 5120 O O . LYS B 1 251 ? 7.266 -28.641 -16.484 1 94.06 251 LYS B O 1
ATOM 5125 N N . GLN B 1 252 ? 8.836 -27.469 -15.492 1 93.62 252 GLN B N 1
ATOM 5126 C CA . GLN B 1 252 ? 9.406 -28.641 -14.852 1 93.62 252 GLN B CA 1
ATOM 5127 C C . GLN B 1 252 ? 8.641 -29 -13.578 1 93.62 252 GLN B C 1
ATOM 5129 O O . GLN B 1 252 ? 8.859 -30.062 -13 1 93.62 252 GLN B O 1
ATOM 5134 N N . PHE B 1 253 ? 7.777 -28.156 -13.25 1 93.12 253 PHE B N 1
ATOM 5135 C CA . PHE B 1 253 ? 6.996 -28.406 -12.047 1 93.12 253 PHE B CA 1
ATOM 5136 C C . PHE B 1 253 ? 5.57 -28.812 -12.398 1 93.12 253 PHE B C 1
ATOM 5138 O O . PHE B 1 253 ? 4.914 -28.141 -13.211 1 93.12 253 PHE B O 1
ATOM 5145 N N . HIS B 1 254 ? 5.078 -29.859 -11.781 1 91.56 254 HIS B N 1
ATOM 5146 C CA . HIS B 1 254 ? 3.764 -30.406 -12.109 1 91.56 254 HIS B CA 1
ATOM 5147 C C . HIS B 1 254 ? 2.797 -30.266 -10.938 1 91.56 254 HIS B C 1
ATOM 5149 O O . HIS B 1 254 ? 2 -31.156 -10.672 1 91.56 254 HIS B O 1
ATOM 5155 N N . SER B 1 255 ? 2.986 -29.25 -10.195 1 90.69 255 SER B N 1
ATOM 5156 C CA . SER B 1 255 ? 2.098 -28.859 -9.102 1 90.69 255 SER B CA 1
ATOM 5157 C C . SER B 1 255 ? 1.979 -27.344 -8.992 1 90.69 255 SER B C 1
ATOM 5159 O O . SER B 1 255 ? 2.9 -26.625 -9.367 1 90.69 255 SER B O 1
ATOM 5161 N N . PRO B 1 256 ? 0.769 -26.922 -8.547 1 92.38 256 PRO B N 1
ATOM 5162 C CA . PRO B 1 256 ? 0.708 -25.484 -8.234 1 92.38 256 PRO B CA 1
ATOM 5163 C C . PRO B 1 256 ? 1.729 -25.078 -7.172 1 92.38 256 PRO B C 1
ATOM 5165 O O . PRO B 1 256 ? 2.154 -25.906 -6.363 1 92.38 256 PRO B O 1
ATOM 5168 N N . PRO B 1 257 ? 2.234 -23.812 -7.32 1 91.69 257 PRO B N 1
ATOM 5169 C CA . PRO B 1 257 ? 3.074 -23.391 -6.199 1 91.69 257 PRO B CA 1
ATOM 5170 C C . PRO B 1 257 ? 2.391 -23.562 -4.848 1 91.69 257 PRO B C 1
ATOM 5172 O O . PRO B 1 257 ? 1.251 -23.125 -4.664 1 91.69 257 PRO B O 1
ATOM 5175 N N . PRO B 1 258 ? 3.041 -24.25 -4.02 1 84.62 258 PRO B N 1
ATOM 5176 C CA . PRO B 1 258 ? 2.443 -24.438 -2.695 1 84.62 258 PRO B CA 1
ATOM 5177 C C . PRO B 1 258 ? 2.402 -23.156 -1.873 1 84.62 258 PRO B C 1
ATOM 5179 O O . PRO B 1 258 ? 2.984 -22.141 -2.273 1 84.62 258 PRO B O 1
ATOM 5182 N N . TYR B 1 259 ? 1.715 -23.312 -0.757 1 76.19 259 TYR B N 1
ATOM 5183 C CA . TYR B 1 259 ? 1.65 -22.188 0.175 1 76.19 259 TYR B CA 1
ATOM 5184 C C . TYR B 1 259 ? 3.043 -21.797 0.659 1 76.19 259 TYR B C 1
ATOM 5186 O O . TYR B 1 259 ? 3.873 -22.672 0.942 1 76.19 259 TYR B O 1
ATOM 5194 N N . ALA B 1 260 ? 3.393 -20.562 0.65 1 75.62 260 ALA B N 1
ATOM 5195 C CA . ALA B 1 260 ? 4.652 -20 1.134 1 75.62 260 ALA B CA 1
ATOM 5196 C C . ALA B 1 260 ? 5.785 -20.281 0.149 1 75.62 260 ALA B C 1
ATOM 5198 O O . ALA B 1 260 ? 6.961 -20.219 0.516 1 75.62 260 ALA B O 1
ATOM 5199 N N . ALA B 1 261 ? 5.387 -20.734 -1.056 1 86.69 261 ALA B N 1
ATOM 5200 C CA . ALA B 1 261 ? 6.41 -20.875 -2.086 1 86.69 261 ALA B CA 1
ATOM 5201 C C . ALA B 1 261 ? 7.164 -19.562 -2.305 1 86.69 261 ALA B C 1
ATOM 5203 O O . ALA B 1 261 ? 6.598 -18.484 -2.137 1 86.69 261 ALA B O 1
ATOM 5204 N N . SER B 1 262 ? 8.508 -19.719 -2.582 1 89 262 SER B N 1
ATOM 5205 C CA . SER B 1 262 ? 9.328 -18.531 -2.812 1 89 262 SER B CA 1
ATOM 5206 C C . SER B 1 262 ? 10.367 -18.781 -3.9 1 89 262 SER B C 1
ATOM 5208 O O . SER B 1 262 ? 10.898 -19.891 -4.016 1 89 262 SER B O 1
ATOM 5210 N N . VAL B 1 263 ? 10.555 -17.797 -4.688 1 93.69 263 VAL B N 1
ATOM 5211 C CA . VAL B 1 263 ? 11.641 -17.797 -5.668 1 93.69 263 VAL B CA 1
ATOM 5212 C C . VAL B 1 263 ? 12.688 -16.75 -5.285 1 93.69 263 VAL B C 1
ATOM 5214 O O . VAL B 1 263 ? 12.344 -15.617 -4.938 1 93.69 263 VAL B O 1
ATOM 5217 N N . LEU B 1 264 ? 13.93 -17.188 -5.277 1 91.75 264 LEU B N 1
ATOM 5218 C CA . LEU B 1 264 ? 15.023 -16.312 -4.906 1 91.75 264 LEU B CA 1
ATOM 5219 C C . LEU B 1 264 ? 15.953 -16.078 -6.094 1 91.75 264 LEU B C 1
ATOM 5221 O O . LEU B 1 264 ? 16.375 -17.031 -6.758 1 91.75 264 LEU B O 1
ATOM 5225 N N . LEU B 1 265 ? 16.188 -14.883 -6.414 1 94.88 265 LEU B N 1
ATOM 5226 C CA . LEU B 1 265 ? 17.281 -14.469 -7.277 1 94.88 265 LEU B CA 1
ATOM 5227 C C . LEU B 1 265 ? 18.406 -13.828 -6.465 1 94.88 265 LEU B C 1
ATOM 5229 O O . LEU B 1 265 ? 18.188 -12.812 -5.801 1 94.88 265 LEU B O 1
ATOM 5233 N N . GLU B 1 266 ? 19.547 -14.438 -6.559 1 92.31 266 GLU B N 1
ATOM 5234 C CA . GLU B 1 266 ? 20.688 -13.938 -5.805 1 92.31 266 GLU B CA 1
ATOM 5235 C C . GLU B 1 266 ? 21.766 -13.383 -6.734 1 92.31 266 GLU B C 1
ATOM 5237 O O . GLU B 1 266 ? 22.109 -14.016 -7.734 1 92.31 266 GLU B O 1
ATOM 5242 N N . LEU B 1 267 ? 22.188 -12.195 -6.418 1 94 267 LEU B N 1
ATOM 5243 C CA . LEU B 1 267 ? 23.328 -11.594 -7.113 1 94 267 LEU B CA 1
ATOM 5244 C C . LEU B 1 267 ? 24.609 -11.758 -6.305 1 94 267 LEU B C 1
ATOM 5246 O O . LEU B 1 267 ? 24.688 -11.305 -5.16 1 94 267 LEU B O 1
ATOM 5250 N N . HIS B 1 268 ? 25.594 -12.477 -6.895 1 91.12 268 HIS B N 1
ATOM 5251 C CA . HIS B 1 268 ? 26.859 -12.734 -6.215 1 91.12 268 HIS B CA 1
ATOM 5252 C C . HIS B 1 268 ? 28.031 -12.078 -6.945 1 91.12 268 HIS B C 1
ATOM 5254 O O . HIS B 1 268 ? 28.141 -12.172 -8.172 1 91.12 268 HIS B O 1
ATOM 5260 N N . GLU B 1 269 ? 28.812 -11.422 -6.145 1 90.44 269 GLU B N 1
ATOM 5261 C CA . GLU B 1 269 ? 30.031 -10.883 -6.711 1 90.44 269 GLU B CA 1
ATOM 5262 C C . GLU B 1 269 ? 31.125 -11.945 -6.781 1 90.44 269 GLU B C 1
ATOM 5264 O O . GLU B 1 269 ? 31.328 -12.711 -5.832 1 90.44 269 GLU B O 1
ATOM 5269 N N . THR B 1 270 ? 31.766 -11.992 -7.953 1 89.81 270 THR B N 1
ATOM 5270 C CA . THR B 1 270 ? 32.812 -12.977 -8.148 1 89.81 270 THR B CA 1
ATOM 5271 C C . THR B 1 270 ? 34.188 -12.367 -7.863 1 89.81 270 THR B C 1
ATOM 5273 O O . THR B 1 270 ? 34.312 -11.148 -7.734 1 89.81 270 THR B O 1
ATOM 5276 N N . SER B 1 271 ? 35.125 -13.297 -7.742 1 85.88 271 SER B N 1
ATOM 5277 C CA . SER B 1 271 ? 36.5 -12.875 -7.469 1 85.88 271 SER B CA 1
ATOM 5278 C C . SER B 1 271 ? 37.062 -12.023 -8.609 1 85.88 271 SER B C 1
ATOM 5280 O O . SER B 1 271 ? 37.969 -11.219 -8.398 1 85.88 271 SER B O 1
ATOM 5282 N N . SER B 1 272 ? 36.656 -12.148 -9.758 1 84.81 272 SER B N 1
ATOM 5283 C CA . SER B 1 272 ? 37.125 -11.398 -10.914 1 84.81 272 SER B CA 1
ATOM 5284 C C . SER B 1 272 ? 36.312 -10.109 -11.094 1 84.81 272 SER B C 1
ATOM 5286 O O . SER B 1 272 ? 36.188 -9.602 -12.211 1 84.81 272 SER B O 1
ATOM 5288 N N . ASN B 1 273 ? 35.75 -9.672 -10.148 1 80.81 273 ASN B N 1
ATOM 5289 C CA . ASN B 1 273 ? 34.969 -8.43 -10.133 1 80.81 273 ASN B CA 1
ATOM 5290 C C . ASN B 1 273 ? 33.75 -8.523 -11.039 1 80.81 273 ASN B C 1
ATOM 5292 O O . ASN B 1 273 ? 33.312 -7.52 -11.602 1 80.81 273 ASN B O 1
ATOM 5296 N N . GLY B 1 274 ? 33.344 -9.656 -11.289 1 92.38 274 GLY B N 1
ATOM 5297 C CA . GLY B 1 274 ? 32.094 -9.891 -12.016 1 92.38 274 GLY B CA 1
ATOM 5298 C C . GLY B 1 274 ? 30.953 -10.297 -11.125 1 92.38 274 GLY B C 1
ATOM 5299 O O . GLY B 1 274 ? 31.094 -10.375 -9.906 1 92.38 274 GLY B O 1
ATOM 5300 N N . PHE B 1 275 ? 29.766 -10.297 -11.766 1 95.5 275 PHE B N 1
ATOM 5301 C CA . PHE B 1 275 ? 28.578 -10.695 -11.023 1 95.5 275 PHE B CA 1
ATOM 5302 C C . PHE B 1 275 ? 27.906 -11.898 -11.68 1 95.5 275 PHE B C 1
ATOM 5304 O O . PHE B 1 275 ? 27.891 -12.008 -12.906 1 95.5 275 PHE B O 1
ATOM 5311 N N . VAL B 1 276 ? 27.375 -12.758 -10.812 1 96.25 276 VAL B N 1
ATOM 5312 C CA . VAL B 1 276 ? 26.594 -13.898 -11.297 1 96.25 276 VAL B CA 1
ATOM 5313 C C . VAL B 1 276 ? 25.25 -13.945 -10.586 1 96.25 276 VAL B C 1
ATOM 5315 O O . VAL B 1 276 ? 25.109 -13.453 -9.461 1 96.25 276 VAL B O 1
ATOM 5318 N N . VAL B 1 277 ? 24.266 -14.523 -11.305 1 96.56 277 VAL B N 1
ATOM 5319 C CA . VAL B 1 277 ? 22.906 -14.648 -10.773 1 96.56 277 VAL B CA 1
ATOM 5320 C C . VAL B 1 277 ? 22.594 -16.125 -10.5 1 96.56 277 VAL B C 1
ATOM 5322 O O . VAL B 1 277 ? 22.859 -16.984 -11.344 1 96.56 277 VAL B O 1
ATOM 5325 N N . ARG B 1 278 ? 22.094 -16.359 -9.289 1 93.38 278 ARG B N 1
ATOM 5326 C CA . ARG B 1 278 ? 21.594 -17.672 -8.914 1 93.38 278 ARG B CA 1
ATOM 5327 C C . ARG B 1 278 ? 20.094 -17.656 -8.656 1 93.38 278 ARG B C 1
ATOM 5329 O O . ARG B 1 278 ? 19.578 -16.688 -8.086 1 93.38 278 ARG B O 1
ATOM 5336 N N . ILE B 1 279 ? 19.438 -18.75 -9.156 1 94.94 279 ILE B N 1
ATOM 5337 C CA . ILE B 1 279 ? 17.984 -18.844 -8.969 1 94.94 279 ILE B CA 1
ATOM 5338 C C . ILE B 1 279 ? 17.672 -20.047 -8.07 1 94.94 279 ILE B C 1
ATOM 5340 O O . ILE B 1 279 ? 18.219 -21.125 -8.25 1 94.94 279 ILE B O 1
ATOM 5344 N N . PHE B 1 280 ? 16.828 -19.797 -7.09 1 90.69 280 PHE B N 1
ATOM 5345 C CA . PHE B 1 280 ? 16.359 -20.859 -6.215 1 90.69 280 PHE B CA 1
ATOM 5346 C C . PHE B 1 280 ? 14.844 -20.859 -6.113 1 90.69 280 PHE B C 1
ATOM 5348 O O . PHE B 1 280 ? 14.211 -19.812 -6.203 1 90.69 280 PHE B O 1
ATOM 5355 N N . TYR B 1 281 ? 14.297 -22.016 -6.074 1 91.69 281 TYR B N 1
ATOM 5356 C CA . TYR B 1 281 ? 12.867 -22.172 -5.848 1 91.69 281 TYR B CA 1
ATOM 5357 C C . TYR B 1 281 ? 12.602 -22.984 -4.578 1 91.69 281 TYR B C 1
ATOM 5359 O O . TYR B 1 281 ? 13.055 -24.109 -4.453 1 91.69 281 TYR B O 1
ATOM 5367 N N . LYS B 1 282 ? 11.945 -22.281 -3.637 1 85.94 282 LYS B N 1
ATOM 5368 C CA . LYS B 1 282 ? 11.57 -22.906 -2.365 1 85.94 282 LYS B CA 1
ATOM 5369 C C . LYS B 1 282 ? 10.094 -23.297 -2.365 1 85.94 282 LYS B C 1
ATOM 5371 O O . LYS B 1 282 ? 9.211 -22.438 -2.312 1 85.94 282 LYS B O 1
ATOM 5376 N N . GLN B 1 283 ? 9.836 -24.578 -2.418 1 81.19 283 GLN B N 1
ATOM 5377 C CA . GLN B 1 283 ? 8.469 -25.078 -2.422 1 81.19 283 GLN B CA 1
ATOM 5378 C C . GLN B 1 283 ? 7.98 -25.359 -1.003 1 81.19 283 GLN B C 1
ATOM 5380 O O . GLN B 1 283 ? 6.773 -25.438 -0.756 1 81.19 283 GLN B O 1
ATOM 5385 N N . ASN B 1 284 ? 8.93 -25.656 -0.22 1 65.44 284 ASN B N 1
ATOM 5386 C CA . ASN B 1 284 ? 8.594 -25.891 1.182 1 65.44 284 ASN B CA 1
ATOM 5387 C C . ASN B 1 284 ? 9.57 -25.188 2.115 1 65.44 284 ASN B C 1
ATOM 5389 O O . ASN B 1 284 ? 10.438 -24.438 1.659 1 65.44 284 ASN B O 1
ATOM 5393 N N . GLU B 1 285 ? 9.328 -25.328 3.365 1 60.59 285 GLU B N 1
ATOM 5394 C CA . GLU B 1 285 ? 10.07 -24.578 4.367 1 60.59 285 GLU B CA 1
ATOM 5395 C C . GLU B 1 285 ? 11.508 -25.078 4.48 1 60.59 285 GLU B C 1
ATOM 5397 O O . GLU B 1 285 ? 12.383 -24.359 4.988 1 60.59 285 GLU B O 1
ATOM 5402 N N . THR B 1 286 ? 11.758 -26.016 3.791 1 60.34 286 THR B N 1
ATOM 5403 C CA . THR B 1 286 ? 13.008 -26.656 4.207 1 60.34 286 THR B CA 1
ATOM 5404 C C . THR B 1 286 ? 14.039 -26.594 3.086 1 60.34 286 THR B C 1
ATOM 5406 O O . THR B 1 286 ? 15.242 -26.5 3.346 1 60.34 286 THR B O 1
ATOM 5409 N N . TYR B 1 287 ? 13.578 -26.625 1.847 1 70 287 TYR B N 1
ATOM 5410 C CA . TYR B 1 287 ? 14.586 -26.812 0.807 1 70 287 TYR B CA 1
ATOM 5411 C C . TYR B 1 287 ? 14.375 -25.844 -0.346 1 70 287 TYR B C 1
ATOM 5413 O O . TYR B 1 287 ? 13.25 -25.688 -0.837 1 70 287 TYR B O 1
ATOM 5421 N N . ALA B 1 288 ? 15.484 -25.094 -0.652 1 79.19 288 ALA B N 1
ATOM 5422 C CA . ALA B 1 288 ? 15.523 -24.266 -1.858 1 79.19 288 ALA B CA 1
ATOM 5423 C C . ALA B 1 288 ? 16.234 -25 -2.994 1 79.19 288 ALA B C 1
ATOM 5425 O O . ALA B 1 288 ? 17.453 -25.219 -2.928 1 79.19 288 ALA B O 1
ATOM 5426 N N . GLU B 1 289 ? 15.531 -25.359 -3.984 1 86.5 289 GLU B N 1
ATOM 5427 C CA . GLU B 1 289 ? 16.078 -26.062 -5.137 1 86.5 289 GLU B CA 1
ATOM 5428 C C . GLU B 1 289 ? 16.688 -25.094 -6.137 1 86.5 289 GLU B C 1
ATOM 5430 O O . GLU B 1 289 ? 16.047 -24.141 -6.57 1 86.5 289 GLU B O 1
ATOM 5435 N N . PRO B 1 290 ? 18.016 -25.359 -6.457 1 91.81 290 PRO B N 1
ATOM 5436 C CA . PRO B 1 290 ? 18.594 -24.5 -7.488 1 91.81 290 PRO B CA 1
ATOM 5437 C C . PRO B 1 290 ? 17.969 -24.719 -8.867 1 91.81 290 PRO B C 1
ATOM 5439 O O . PRO B 1 290 ? 17.688 -25.859 -9.242 1 91.81 290 PRO B O 1
ATOM 5442 N N . LEU B 1 291 ? 17.625 -23.641 -9.469 1 96 291 LEU B N 1
ATOM 5443 C CA . LEU B 1 291 ? 17.125 -23.672 -10.836 1 96 291 LEU B CA 1
ATOM 5444 C C . LEU B 1 291 ? 18.141 -23.062 -11.797 1 96 291 LEU B C 1
ATOM 5446 O O . LEU B 1 291 ? 18.906 -22.172 -11.422 1 96 291 LEU B O 1
ATOM 5450 N N . ILE B 1 292 ? 18.172 -23.609 -13.008 1 97.56 292 ILE B N 1
ATOM 5451 C CA . ILE B 1 292 ? 19.094 -23.109 -14.023 1 97.56 292 ILE B CA 1
ATOM 5452 C C . ILE B 1 292 ? 18.328 -22.484 -15.18 1 97.56 292 ILE B C 1
ATOM 5454 O O . ILE B 1 292 ? 17.484 -23.141 -15.797 1 97.56 292 ILE B O 1
ATOM 5458 N N . LEU B 1 293 ? 18.594 -21.25 -15.422 1 97.75 293 LEU B N 1
ATOM 5459 C CA . LEU B 1 293 ? 17.984 -20.562 -16.562 1 97.75 293 LEU B CA 1
ATOM 5460 C C . LEU B 1 293 ? 18.391 -21.219 -17.875 1 97.75 293 LEU B C 1
ATOM 5462 O O . LEU B 1 293 ? 19.578 -21.484 -18.094 1 97.75 293 LEU B O 1
ATOM 5466 N N . PRO B 1 294 ? 17.391 -21.484 -18.719 1 97.38 294 PRO B N 1
ATOM 5467 C CA . PRO B 1 294 ? 17.781 -22.047 -20.016 1 97.38 294 PRO B CA 1
ATOM 5468 C C . PRO B 1 294 ? 18.797 -21.188 -20.766 1 97.38 294 PRO B C 1
ATOM 5470 O O . PRO B 1 294 ? 18.578 -19.984 -20.938 1 97.38 294 PRO B O 1
ATOM 5473 N N . GLY B 1 295 ? 19.906 -21.781 -21.141 1 97.31 295 GLY B N 1
ATOM 5474 C CA . GLY B 1 295 ? 20.953 -21.078 -21.859 1 97.31 295 GLY B CA 1
ATOM 5475 C C . GLY B 1 295 ? 22.062 -20.578 -20.953 1 97.31 295 GLY B C 1
ATOM 5476 O O . GLY B 1 295 ? 23 -19.922 -21.422 1 97.31 295 GLY B O 1
ATOM 5477 N N . CYS B 1 296 ? 21.938 -20.953 -19.766 1 97.31 296 CYS B N 1
ATOM 5478 C CA . CYS B 1 296 ? 22.938 -20.453 -18.828 1 97.31 296 CYS B CA 1
ATOM 5479 C C . CYS B 1 296 ? 23.391 -21.562 -17.875 1 97.31 296 CYS B C 1
ATOM 5481 O O . CYS B 1 296 ? 22.922 -22.703 -17.984 1 97.31 296 CYS B O 1
ATOM 5483 N N . ALA B 1 297 ? 24.422 -21.266 -17.031 1 96 297 ALA B N 1
ATOM 5484 C CA . ALA B 1 297 ? 24.859 -22.141 -15.961 1 96 297 ALA B CA 1
ATOM 5485 C C . ALA B 1 297 ? 24.234 -21.734 -14.633 1 96 297 ALA B C 1
ATOM 5487 O O . ALA B 1 297 ? 23.453 -20.797 -14.57 1 96 297 ALA B O 1
ATOM 5488 N N . ARG B 1 298 ? 24.516 -22.594 -13.641 1 94.56 298 ARG B N 1
ATOM 5489 C CA . ARG B 1 298 ? 24 -22.266 -12.312 1 94.56 298 ARG B CA 1
ATOM 5490 C C . ARG B 1 298 ? 24.422 -20.875 -11.883 1 94.56 298 ARG B C 1
ATOM 5492 O O . ARG B 1 298 ? 23.609 -20.109 -11.359 1 94.56 298 ARG B O 1
ATOM 5499 N N . ASP B 1 299 ? 25.734 -20.672 -12.07 1 95.25 299 ASP B N 1
ATOM 5500 C CA . ASP B 1 299 ? 26.25 -19.312 -11.906 1 95.25 299 ASP B CA 1
ATOM 5501 C C . ASP B 1 299 ? 26.156 -18.531 -13.219 1 95.25 299 ASP B C 1
ATOM 5503 O O . ASP B 1 299 ? 27.094 -18.531 -14.016 1 95.25 299 ASP B O 1
ATOM 5507 N N . CYS B 1 300 ? 25.031 -17.938 -13.414 1 97.62 300 CYS B N 1
ATOM 5508 C CA . CYS B 1 300 ? 24.766 -17.234 -14.672 1 97.62 300 CYS B CA 1
ATOM 5509 C C . CYS B 1 300 ? 25.344 -15.828 -14.648 1 97.62 300 CYS B C 1
ATOM 5511 O O . CYS B 1 300 ? 24.906 -14.992 -13.859 1 97.62 300 CYS B O 1
ATOM 5513 N N . PRO B 1 301 ? 26.359 -15.539 -15.477 1 97.69 301 PRO B N 1
ATOM 5514 C CA . PRO B 1 301 ? 26.859 -14.156 -15.5 1 97.69 301 PRO B CA 1
ATOM 5515 C C . PRO B 1 301 ? 25.734 -13.141 -15.719 1 97.69 301 PRO B C 1
ATOM 5517 O O . PRO B 1 301 ? 24.828 -13.383 -16.531 1 97.69 301 PRO B O 1
ATOM 5520 N N . ILE B 1 302 ? 25.781 -12.047 -15.07 1 97.56 302 ILE B N 1
ATOM 5521 C CA . ILE B 1 302 ? 24.703 -11.055 -15.055 1 97.56 302 ILE B CA 1
ATOM 5522 C C . ILE B 1 302 ? 24.422 -10.578 -16.484 1 97.56 302 ILE B C 1
ATOM 5524 O O . ILE B 1 302 ? 23.266 -10.383 -16.859 1 97.56 302 ILE B O 1
ATOM 5528 N N . ASP B 1 303 ? 25.453 -10.438 -17.312 1 97.19 303 ASP B N 1
ATOM 5529 C CA . ASP B 1 303 ? 25.266 -9.984 -18.688 1 97.19 303 ASP B CA 1
ATOM 5530 C C . ASP B 1 303 ? 24.484 -11.016 -19.5 1 97.19 303 ASP B C 1
ATOM 5532 O O . ASP B 1 303 ? 23.641 -10.656 -20.328 1 97.19 303 ASP B O 1
ATOM 5536 N N . ASP B 1 304 ? 24.766 -12.273 -19.25 1 97.94 304 ASP B N 1
ATOM 5537 C CA . ASP B 1 304 ? 24.031 -13.336 -19.922 1 97.94 304 ASP B CA 1
ATOM 5538 C C . ASP B 1 304 ? 22.594 -13.398 -19.438 1 97.94 304 ASP B C 1
ATOM 5540 O O . ASP B 1 304 ? 21.672 -13.586 -20.234 1 97.94 304 ASP B O 1
ATOM 5544 N N . PHE B 1 305 ? 22.453 -13.289 -18.188 1 98.38 305 PHE B N 1
ATOM 5545 C CA . PHE B 1 305 ? 21.125 -13.305 -17.609 1 98.38 305 PHE B CA 1
ATOM 5546 C C . PHE B 1 305 ? 20.25 -12.227 -18.234 1 98.38 305 PHE B C 1
ATOM 5548 O O . PHE B 1 305 ? 19.109 -12.492 -18.641 1 98.38 305 PHE B O 1
ATOM 5555 N N . VAL B 1 306 ? 20.797 -10.96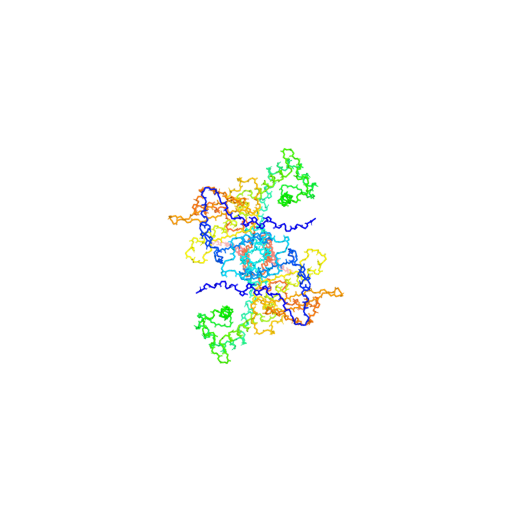1 -18.312 1 98.19 306 VAL B N 1
ATOM 5556 C CA . VAL B 1 306 ? 20.078 -9.82 -18.875 1 98.19 306 VAL B CA 1
ATOM 5557 C C . VAL B 1 306 ? 19.75 -10.094 -20.344 1 98.19 306 VAL B C 1
ATOM 5559 O O . VAL B 1 306 ? 18.609 -9.875 -20.781 1 98.19 306 VAL B O 1
ATOM 5562 N N . ARG B 1 307 ? 20.672 -10.625 -21.016 1 98.06 307 ARG B N 1
ATOM 5563 C CA . ARG B 1 307 ? 20.484 -10.906 -22.438 1 98.06 307 ARG B CA 1
ATOM 5564 C C . ARG B 1 307 ? 19.422 -11.977 -22.641 1 98.06 307 ARG B C 1
ATOM 5566 O O . ARG B 1 307 ? 18.531 -11.82 -23.484 1 98.06 307 ARG B O 1
ATOM 5573 N N . LEU B 1 308 ? 19.453 -13.062 -21.906 1 97.94 308 LEU B N 1
ATOM 5574 C CA . LEU B 1 308 ? 18.594 -14.219 -22.078 1 97.94 308 LEU B CA 1
ATOM 5575 C C . LEU B 1 308 ? 17.156 -13.891 -21.656 1 97.94 308 LEU B C 1
ATOM 5577 O O . LEU B 1 308 ? 16.203 -14.484 -22.172 1 97.94 308 LEU B O 1
ATOM 5581 N N . THR B 1 309 ? 16.984 -12.898 -20.734 1 98.06 309 THR B N 1
ATOM 5582 C CA . THR B 1 309 ? 15.648 -12.609 -20.219 1 98.06 309 THR B CA 1
ATOM 5583 C C . THR B 1 309 ? 15.023 -11.422 -20.938 1 98.06 309 THR B C 1
ATOM 5585 O O . THR B 1 309 ? 13.844 -11.125 -20.75 1 98.06 309 THR B O 1
ATOM 5588 N N . LYS B 1 310 ? 15.734 -10.789 -21.781 1 97.56 310 LYS B N 1
ATOM 5589 C CA . LYS B 1 310 ? 15.273 -9.586 -22.469 1 97.56 310 LYS B CA 1
ATOM 5590 C C . LYS B 1 310 ? 14 -9.859 -23.266 1 97.56 310 LYS B C 1
ATOM 5592 O O . LYS B 1 310 ? 13.102 -9.016 -23.312 1 97.56 310 LYS B O 1
ATOM 5597 N N . LYS B 1 311 ? 13.867 -10.992 -23.812 1 96.12 311 LYS B N 1
ATOM 5598 C CA . LYS B 1 311 ? 12.766 -11.32 -24.719 1 96.12 311 LYS B CA 1
ATOM 5599 C C . LYS B 1 311 ? 11.453 -11.461 -23.953 1 96.12 311 LYS B C 1
ATOM 5601 O O . LYS B 1 311 ? 10.375 -11.352 -24.547 1 96.12 311 LYS B O 1
ATOM 5606 N N . VAL B 1 312 ? 11.539 -11.688 -22.641 1 97.69 312 VAL B N 1
ATOM 5607 C CA . VAL B 1 312 ? 10.312 -11.898 -21.891 1 97.69 312 VAL B CA 1
ATOM 5608 C C . VAL B 1 312 ? 10.062 -10.719 -20.953 1 97.69 312 VAL B C 1
ATOM 5610 O O . VAL B 1 312 ? 9.227 -10.797 -20.047 1 97.69 312 VAL B O 1
ATOM 5613 N N . ILE B 1 313 ? 10.789 -9.672 -21.094 1 98.12 313 ILE B N 1
ATOM 5614 C CA . ILE B 1 313 ? 10.562 -8.422 -20.375 1 98.12 313 ILE B CA 1
ATOM 5615 C C . ILE B 1 313 ? 9.898 -7.41 -21.297 1 98.12 313 ILE B C 1
ATOM 5617 O O . ILE B 1 313 ? 10.438 -7.066 -22.359 1 98.12 313 ILE B O 1
ATOM 5621 N N . PRO B 1 314 ? 8.719 -6.984 -20.922 1 97.81 314 PRO B N 1
ATOM 5622 C CA . PRO B 1 314 ? 8.055 -6.008 -21.781 1 97.81 314 PRO B CA 1
ATOM 5623 C C . PRO B 1 314 ? 8.812 -4.688 -21.891 1 97.81 314 PRO B C 1
ATOM 5625 O O . PRO B 1 314 ? 9.383 -4.223 -20.891 1 97.81 314 PRO B O 1
ATOM 5628 N N . VAL B 1 315 ? 8.906 -4.109 -23.062 1 95.69 315 VAL B N 1
ATOM 5629 C CA . VAL B 1 315 ? 9.5 -2.791 -23.266 1 95.69 315 VAL B CA 1
ATOM 5630 C C . VAL B 1 315 ? 8.492 -1.705 -22.906 1 95.69 315 VAL B C 1
ATOM 5632 O O . VAL B 1 315 ? 8.812 -0.778 -22.156 1 95.69 315 VAL B O 1
ATOM 5635 N N . ASP B 1 316 ? 7.301 -1.812 -23.375 1 95.81 316 ASP B N 1
ATOM 5636 C CA . ASP B 1 316 ? 6.133 -1.004 -23.031 1 95.81 316 ASP B CA 1
ATOM 5637 C C . ASP B 1 316 ? 4.922 -1.886 -22.734 1 95.81 316 ASP B C 1
ATOM 5639 O O . ASP B 1 316 ? 4.16 -2.23 -23.641 1 95.81 316 ASP B O 1
ATOM 5643 N N . TRP B 1 317 ? 4.738 -2.199 -21.516 1 97.44 317 TRP B N 1
ATOM 5644 C CA . TRP B 1 317 ? 3.744 -3.182 -21.094 1 97.44 317 TRP B CA 1
ATOM 5645 C C . TRP B 1 317 ? 2.346 -2.76 -21.531 1 97.44 317 TRP B C 1
ATOM 5647 O O . TRP B 1 317 ? 1.559 -3.584 -22 1 97.44 317 TRP B O 1
ATOM 5657 N N . LYS B 1 318 ? 2.021 -1.469 -21.359 1 95.69 318 LYS B N 1
ATOM 5658 C CA . LYS B 1 318 ? 0.685 -1.003 -21.719 1 95.69 318 LYS B CA 1
ATOM 5659 C C . LYS B 1 318 ? 0.417 -1.194 -23.219 1 95.69 318 LYS B C 1
ATOM 5661 O O . LYS B 1 318 ? -0.651 -1.673 -23.609 1 95.69 318 LYS B O 1
ATOM 5666 N N . LYS B 1 319 ? 1.401 -0.848 -24.016 1 94.62 319 LYS B N 1
ATOM 5667 C CA . LYS B 1 319 ? 1.271 -1.026 -25.469 1 94.62 319 LYS B CA 1
ATOM 5668 C C . LYS B 1 319 ? 1.157 -2.504 -25.828 1 94.62 319 LYS B C 1
ATOM 5670 O O . LYS B 1 319 ? 0.301 -2.889 -26.625 1 94.62 319 LYS B O 1
ATOM 5675 N N . GLU B 1 320 ? 1.998 -3.314 -25.188 1 96.38 320 GLU B N 1
ATOM 5676 C CA . GLU B 1 320 ? 2.021 -4.742 -25.484 1 96.38 320 GLU B CA 1
ATOM 5677 C C . GLU B 1 320 ? 0.754 -5.434 -25 1 96.38 320 GLU B C 1
ATOM 5679 O O . GLU B 1 320 ? 0.373 -6.484 -25.5 1 96.38 320 GLU B O 1
ATOM 5684 N N . CYS B 1 321 ? 0.132 -4.781 -23.984 1 96.31 321 CYS B N 1
ATOM 5685 C CA . CYS B 1 321 ? -1.116 -5.312 -23.453 1 96.31 321 CYS B CA 1
ATOM 5686 C C . CYS B 1 321 ? -2.312 -4.801 -24.234 1 96.31 321 CYS B C 1
ATOM 5688 O O . CYS B 1 321 ? -3.455 -5.156 -23.953 1 96.31 321 CYS B O 1
ATOM 5690 N N . GLY B 1 322 ? -2.074 -3.92 -25.219 1 92.25 322 GLY B N 1
ATOM 5691 C CA . GLY B 1 322 ? -3.129 -3.527 -26.141 1 92.25 322 GLY B CA 1
ATOM 5692 C C . GLY B 1 322 ? -3.799 -2.221 -25.75 1 92.25 322 GLY B C 1
ATOM 5693 O O . GLY B 1 322 ? -4.879 -1.901 -26.25 1 92.25 322 GLY B O 1
ATOM 5694 N N . TYR B 1 323 ? -3.246 -1.542 -24.656 1 86.81 323 TYR B N 1
ATOM 5695 C CA . TYR B 1 323 ? -3.799 -0.232 -24.328 1 86.81 323 TYR B CA 1
ATOM 5696 C C . TYR B 1 323 ? -3.617 0.739 -25.484 1 86.81 323 TYR B C 1
ATOM 5698 O O . TYR B 1 323 ? -2.59 0.719 -26.172 1 86.81 323 TYR B O 1
ATOM 5706 N N . LYS B 1 324 ? -4.77 1.186 -25.953 1 63.72 324 LYS B N 1
ATOM 5707 C CA . LYS B 1 324 ? -4.688 2.141 -27.047 1 63.72 324 LYS B CA 1
ATOM 5708 C C . LYS B 1 324 ? -3.916 3.391 -26.641 1 63.72 324 LYS B C 1
ATOM 5710 O O . LYS B 1 324 ? -4.043 3.859 -25.5 1 63.72 324 LYS B O 1
ATOM 5715 N N . GLU B 1 325 ? -2.723 3.395 -27.078 1 55.5 325 GLU B N 1
ATOM 5716 C CA . GLU B 1 325 ? -1.996 4.641 -26.859 1 55.5 325 GLU B CA 1
ATOM 5717 C C . GLU B 1 325 ? -2.941 5.84 -26.875 1 55.5 325 GLU B C 1
ATOM 5719 O O . GLU B 1 325 ? -3.807 5.949 -27.734 1 55.5 325 GLU B O 1
ATOM 5724 N N . HIS B 1 326 ? -3.439 6.23 -25.734 1 44.75 326 HIS B N 1
ATOM 5725 C CA . HIS B 1 326 ? -3.992 7.562 -25.938 1 44.75 326 HIS B CA 1
ATOM 5726 C C . HIS B 1 326 ? -3.104 8.391 -26.859 1 44.75 326 HIS B C 1
ATOM 5728 O O . HIS B 1 326 ? -2.016 8.812 -26.469 1 44.75 326 HIS B O 1
ATOM 5734 N N . THR B 1 327 ? -2.727 7.73 -27.875 1 39 327 THR B N 1
ATOM 5735 C CA . THR B 1 327 ? -2.029 8.633 -28.797 1 39 327 THR B CA 1
ATOM 5736 C C . THR B 1 327 ? -2.594 10.047 -28.703 1 39 327 THR B C 1
ATOM 5738 O O . THR B 1 327 ? -3.762 10.273 -29.016 1 39 327 THR B O 1
ATOM 5741 N N . ASN B 1 328 ? -2.381 10.586 -27.594 1 37.91 328 ASN B N 1
ATOM 5742 C CA . ASN B 1 328 ? -2.533 12.039 -27.656 1 37.91 328 ASN B CA 1
ATOM 5743 C C . ASN B 1 328 ? -2.188 12.578 -29.047 1 37.91 328 ASN B C 1
ATOM 5745 O O . ASN B 1 328 ? -2.062 13.789 -29.234 1 37.91 328 ASN B O 1
ATOM 5749 N N . ARG B 1 329 ? -1.364 11.758 -29.828 1 34.53 329 ARG B N 1
ATOM 5750 C CA . ARG B 1 329 ? -1.042 12.406 -31.094 1 34.53 329 ARG B CA 1
ATOM 5751 C C . ARG B 1 329 ? -2.283 12.539 -31.969 1 34.53 329 ARG B C 1
ATOM 5753 O O . ARG B 1 329 ? -2.416 11.852 -32.969 1 34.53 329 ARG B O 1
ATOM 5760 N N . GLY B 1 330 ? -3.449 12.227 -31.484 1 32.81 330 GLY B N 1
ATOM 5761 C CA . GLY B 1 330 ? -4.41 12.789 -32.406 1 32.81 330 GLY B CA 1
ATOM 5762 C C . GLY B 1 330 ? -3.961 14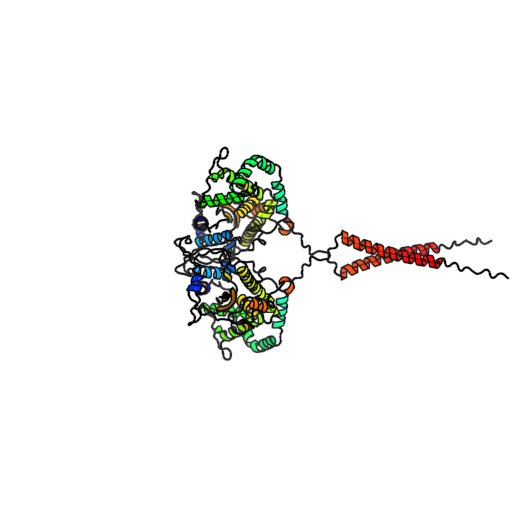.117 -33 1 32.81 330 GLY B C 1
ATOM 5763 O O . GLY B 1 330 ? -3.375 14.945 -32.312 1 32.81 330 GLY B O 1
ATOM 5764 N N . TYR B 1 331 ? -3.43 14.031 -34.125 1 35.12 331 TYR B N 1
ATOM 5765 C CA . TYR B 1 331 ? -3.24 15.305 -34.812 1 35.12 331 TYR B CA 1
ATOM 5766 C C . TYR B 1 331 ? -4.324 16.297 -34.406 1 35.12 331 TYR B C 1
ATOM 5768 O O . TYR B 1 331 ? -5.504 16.094 -34.719 1 35.12 331 TYR B O 1
ATOM 5776 N N . LYS B 1 332 ? -4.426 16.562 -33.25 1 38.41 332 LYS B N 1
ATOM 5777 C CA . LYS B 1 332 ? -5.246 17.703 -32.844 1 38.41 332 LYS B CA 1
ATOM 5778 C C . LYS B 1 332 ? -4.953 18.922 -33.688 1 38.41 332 LYS B C 1
ATOM 5780 O O . LYS B 1 332 ? -3.896 19.547 -33.562 1 38.41 332 LYS B O 1
ATOM 5785 N N . LEU B 1 333 ? -5.395 18.875 -34.75 1 38.78 333 LEU B N 1
ATOM 5786 C CA . LEU B 1 333 ? -5.352 20.094 -35.531 1 38.78 333 LEU B CA 1
ATOM 5787 C C . LEU B 1 333 ? -5.934 21.266 -34.75 1 38.78 333 LEU B C 1
ATOM 5789 O O . LEU B 1 333 ? -7.02 21.156 -34.156 1 38.78 333 LEU B O 1
ATOM 5793 N N . THR B 1 334 ? -5.207 21.969 -34.094 1 42.31 334 THR B N 1
ATOM 5794 C CA . THR B 1 334 ? -5.691 23.188 -33.469 1 42.31 334 THR B CA 1
ATOM 5795 C C . THR B 1 334 ? -6.754 23.859 -34.312 1 42.31 334 THR B C 1
ATOM 5797 O O . THR B 1 334 ? -6.84 23.594 -35.531 1 42.31 334 THR B O 1
ATOM 5800 N N . THR B 1 335 ? -7.781 24.391 -33.625 1 45.09 335 THR B N 1
ATOM 5801 C CA . THR B 1 335 ? -8.742 25.188 -34.375 1 45.09 335 THR B CA 1
ATOM 5802 C C . THR B 1 335 ? -8.039 25.953 -35.5 1 45.09 335 THR B C 1
ATOM 5804 O O . THR B 1 335 ? -8.555 26.031 -36.625 1 45.09 335 THR B O 1
ATOM 5807 N N . SER B 1 336 ? -6.855 26.297 -35.031 1 51.22 336 SER B N 1
ATOM 5808 C CA . SER B 1 336 ? -6.086 27.047 -36.031 1 51.22 336 SER B CA 1
ATOM 5809 C C . SER B 1 336 ? -5.574 26.141 -37.125 1 51.22 336 SER B C 1
ATOM 5811 O O . SER B 1 336 ? -5.547 26.531 -38.312 1 51.22 336 SER B O 1
ATOM 5813 N N . GLU B 1 337 ? -5.309 24.953 -36.781 1 54.97 337 GLU B N 1
ATOM 5814 C CA . GLU B 1 337 ? -4.785 24.047 -37.812 1 54.97 337 GLU B CA 1
ATOM 5815 C C . GLU B 1 337 ? -5.906 23.484 -38.688 1 54.97 337 GLU B C 1
ATOM 5817 O O . GLU B 1 337 ? -5.75 23.375 -39.906 1 54.97 337 GLU B O 1
ATOM 5822 N N . ILE B 1 338 ? -6.965 23.297 -38.094 1 53.84 338 ILE B N 1
ATOM 5823 C CA . ILE B 1 338 ? -8.164 22.875 -38.812 1 53.84 338 ILE B CA 1
ATOM 5824 C C . ILE B 1 338 ? -8.625 24 -39.75 1 53.84 338 ILE B C 1
ATOM 5826 O O . ILE B 1 338 ? -8.938 23.75 -40.938 1 53.84 338 ILE B O 1
ATOM 5830 N N . ILE B 1 339 ? -8.602 25.25 -39.219 1 56 339 ILE B N 1
ATOM 5831 C CA . ILE B 1 339 ? -8.93 26.422 -40.031 1 56 339 ILE B CA 1
ATOM 5832 C C . ILE B 1 339 ? -7.945 26.547 -41.188 1 56 339 ILE B C 1
ATOM 5834 O O . ILE B 1 339 ? -8.344 26.828 -42.312 1 56 339 ILE B O 1
ATOM 5838 N N . SER B 1 340 ? -6.734 26.156 -40.906 1 59.12 340 SER B N 1
ATOM 5839 C CA . SER B 1 340 ? -5.711 26.281 -41.938 1 59.12 340 SER B CA 1
ATOM 5840 C C . SER B 1 340 ? -5.895 25.219 -43.031 1 59.12 340 SER B C 1
ATOM 5842 O O . SER B 1 340 ? -5.738 25.5 -44.219 1 59.12 340 SER B O 1
ATOM 5844 N N . ILE B 1 341 ? -6.324 24.156 -42.656 1 62.66 341 ILE B N 1
ATOM 5845 C CA . ILE B 1 341 ? -6.512 23.062 -43.625 1 62.66 341 ILE B CA 1
ATOM 5846 C C . ILE B 1 341 ? -7.773 23.312 -44.438 1 62.66 341 ILE B C 1
ATOM 5848 O O . ILE B 1 341 ? -7.766 23.141 -45.656 1 62.66 341 ILE B O 1
ATOM 5852 N N . VAL B 1 342 ? -8.836 23.844 -43.781 1 61.97 342 VAL B N 1
ATOM 5853 C CA . VAL B 1 342 ? -10.078 24.188 -44.469 1 61.97 342 VAL B CA 1
ATOM 5854 C C . VAL B 1 342 ? -9.836 25.359 -45.438 1 61.97 342 VAL B C 1
ATOM 5856 O O . VAL B 1 342 ? -10.281 25.328 -46.594 1 61.97 342 VAL B O 1
ATOM 5859 N N . LEU B 1 343 ? -9.023 26.281 -44.969 1 63.38 343 LEU B N 1
ATOM 5860 C CA . LEU B 1 343 ? -8.688 27.438 -45.781 1 63.38 343 LEU B CA 1
ATOM 5861 C C . LEU B 1 343 ? -7.832 27.031 -47 1 63.38 343 LEU B C 1
ATOM 5863 O O . LEU B 1 343 ? -8.031 27.516 -48.094 1 63.38 343 LEU B O 1
ATOM 5867 N N . ALA B 1 344 ? -7.031 26.062 -46.75 1 65.75 344 ALA B N 1
ATOM 5868 C CA . ALA B 1 344 ? -6.199 25.562 -47.844 1 65.75 344 ALA B CA 1
ATOM 5869 C C . ALA B 1 344 ? -7.035 24.781 -48.844 1 65.75 344 ALA B C 1
ATOM 5871 O O . ALA B 1 344 ? -6.844 24.922 -50.062 1 65.75 344 ALA B O 1
ATOM 5872 N N . GLY B 1 345 ? -7.949 24.125 -48.438 1 63.16 345 GLY B N 1
ATOM 5873 C CA . GLY B 1 345 ? -8.867 23.391 -49.312 1 63.16 345 GLY B CA 1
ATOM 5874 C C . GLY B 1 345 ? -9.75 24.312 -50.125 1 63.16 345 GLY B C 1
ATOM 5875 O O . GLY B 1 345 ? -9.938 24.094 -51.344 1 63.16 345 GLY B O 1
ATOM 5876 N N . VAL B 1 346 ? -10.234 25.391 -49.438 1 67.5 346 VAL B N 1
ATOM 5877 C CA . VAL B 1 346 ? -11.039 26.391 -50.125 1 67.5 346 VAL B CA 1
ATOM 5878 C C . VAL B 1 346 ? -10.195 27.109 -51.188 1 67.5 346 VAL B C 1
ATOM 5880 O O . VAL B 1 346 ? -10.672 27.375 -52.281 1 67.5 346 VAL B O 1
ATOM 5883 N N . LEU B 1 347 ? -8.984 27.281 -50.875 1 67.44 347 LEU B N 1
ATOM 5884 C CA . LEU B 1 347 ? -8.078 27.953 -51.781 1 67.44 347 LEU B CA 1
ATOM 5885 C C . LEU B 1 347 ? -7.797 27.062 -53 1 67.44 347 LEU B C 1
ATOM 5887 O O . LEU B 1 347 ? -7.758 27.547 -54.125 1 67.44 347 LEU B O 1
ATOM 5891 N N . ILE B 1 348 ? -7.684 25.844 -52.75 1 69.38 348 ILE B N 1
ATOM 5892 C CA . ILE B 1 348 ? -7.414 24.906 -53.844 1 69.38 348 ILE B CA 1
ATOM 5893 C C . ILE B 1 348 ? -8.641 24.797 -54.75 1 69.38 348 ILE B C 1
ATOM 5895 O O . ILE B 1 348 ? -8.516 24.828 -55.969 1 69.38 348 ILE B O 1
ATOM 5899 N N . VAL B 1 349 ? -9.75 24.812 -54.188 1 69.19 349 VAL B N 1
ATOM 5900 C CA . VAL B 1 349 ? -10.992 24.719 -54.969 1 69.19 349 VAL B CA 1
ATOM 5901 C C . VAL B 1 349 ? -11.211 26 -55.75 1 69.19 349 VAL B C 1
ATOM 5903 O O . VAL B 1 349 ? -11.594 25.953 -56.938 1 69.19 349 VAL B O 1
ATOM 5906 N N . THR B 1 350 ? -10.914 27.125 -55.125 1 69.38 350 THR B N 1
ATOM 5907 C CA . THR B 1 350 ? -11.008 28.422 -55.812 1 69.38 350 THR B CA 1
ATOM 5908 C C . THR B 1 350 ? -10.008 28.5 -56.969 1 69.38 350 THR B C 1
ATOM 5910 O O . THR B 1 350 ? -10.336 29.031 -58.031 1 69.38 350 THR B O 1
ATOM 5913 N N . LEU B 1 351 ? -8.891 27.859 -56.719 1 69.94 351 LEU B N 1
ATOM 5914 C CA . LEU B 1 351 ? -7.863 27.875 -57.75 1 69.94 351 LEU B CA 1
ATOM 5915 C C . LEU B 1 351 ? -8.266 26.984 -58.906 1 69.94 351 LEU B C 1
ATOM 5917 O O . LEU B 1 351 ? -8.086 27.359 -60.062 1 69.94 351 LEU B O 1
ATOM 5921 N N . ILE B 1 352 ? -8.828 26 -58.625 1 71.69 352 ILE B N 1
ATOM 5922 C CA . ILE B 1 352 ? -9.281 25.078 -59.656 1 71.69 352 ILE B CA 1
ATOM 5923 C C . ILE B 1 352 ? -10.422 25.703 -60.469 1 71.69 352 ILE B C 1
ATOM 5925 O O . ILE B 1 352 ? -10.445 25.641 -61.688 1 71.69 352 ILE B O 1
ATOM 5929 N N . CYS B 1 353 ? -11.289 26.406 -59.75 1 68.88 353 CYS B N 1
ATOM 5930 C CA . CYS B 1 353 ? -12.398 27.094 -60.406 1 68.88 353 CYS B CA 1
ATOM 5931 C C . CYS B 1 353 ? -11.891 28.219 -61.312 1 68.88 353 CYS B C 1
ATOM 5933 O O . CYS B 1 353 ? -12.383 28.406 -62.406 1 68.88 353 CYS B O 1
ATOM 5935 N N . LEU B 1 354 ? -10.883 28.812 -60.844 1 70.12 354 LEU B N 1
ATOM 5936 C CA . LEU B 1 354 ? -10.266 29.891 -61.625 1 70.12 354 LEU B CA 1
ATOM 5937 C C . LEU B 1 354 ? -9.586 29.344 -62.875 1 70.12 354 LEU B C 1
ATOM 5939 O O . LEU B 1 354 ? -9.695 29.922 -63.938 1 70.12 354 LEU B O 1
ATOM 5943 N N . ILE B 1 355 ? -9.07 28.266 -62.656 1 70.38 355 ILE B N 1
ATOM 5944 C CA . ILE B 1 355 ? -8.383 27.641 -63.781 1 70.38 355 ILE B CA 1
ATOM 5945 C C . ILE B 1 355 ? -9.406 27.172 -64.812 1 70.38 355 ILE B C 1
ATOM 5947 O O . ILE B 1 355 ? -9.234 27.406 -66 1 70.38 355 ILE B O 1
ATOM 5951 N N . VAL B 1 356 ? -10.414 26.781 -64.375 1 70.31 356 VAL B N 1
ATOM 5952 C CA . VAL B 1 356 ? -11.438 26.281 -65.25 1 70.31 356 VAL B CA 1
ATOM 5953 C C . VAL B 1 356 ? -12.102 27.438 -66 1 70.31 356 VAL B C 1
ATOM 5955 O O . VAL B 1 356 ? -12.336 27.359 -67.25 1 70.31 356 VAL B O 1
ATOM 5958 N N . THR B 1 357 ? -12.273 28.5 -65.312 1 67.12 357 THR B N 1
ATOM 5959 C CA . THR B 1 357 ? -12.844 29.703 -65.938 1 67.12 357 THR B CA 1
ATOM 5960 C C . THR B 1 357 ? -11.875 30.297 -66.938 1 67.12 357 THR B C 1
ATOM 5962 O O . THR B 1 357 ? -12.289 30.75 -68 1 67.12 357 THR B O 1
ATOM 5965 N N . CYS B 1 358 ? -10.68 30.234 -66.625 1 64.25 358 CYS B N 1
ATOM 5966 C CA . CYS B 1 358 ? -9.672 30.781 -67.5 1 64.25 358 CYS B CA 1
ATOM 5967 C C . CYS B 1 358 ? -9.531 29.938 -68.75 1 64.25 358 CYS B C 1
ATOM 5969 O O . CYS B 1 358 ? -9.391 30.484 -69.875 1 64.25 358 CYS B O 1
ATOM 5971 N N . VAL B 1 359 ? -9.703 28.75 -68.562 1 66.25 359 VAL B N 1
ATOM 5972 C CA . VAL B 1 359 ? -9.602 27.859 -69.75 1 66.25 359 VAL B CA 1
ATOM 5973 C C . VAL B 1 359 ? -10.828 28 -70.625 1 66.25 359 VAL B C 1
ATOM 5975 O O . VAL B 1 359 ? -10.719 28.047 -71.875 1 66.25 359 VAL B O 1
ATOM 5978 N N . LYS B 1 360 ? -11.891 28.281 -70.062 1 61.19 360 LYS B N 1
ATOM 5979 C CA . LYS B 1 360 ? -13.117 28.422 -70.812 1 61.19 360 LYS B CA 1
ATOM 5980 C C . LYS B 1 360 ? -13.172 29.781 -71.5 1 61.19 360 LYS B C 1
ATOM 5982 O O . LYS B 1 360 ? -13.648 29.891 -72.625 1 61.19 360 LYS B O 1
ATOM 5987 N N . LEU B 1 361 ? -12.703 30.75 -70.875 1 58.75 361 LEU B N 1
ATOM 5988 C CA . LEU B 1 361 ? -12.641 32.062 -71.5 1 58.75 361 LEU B CA 1
ATOM 5989 C C . LEU B 1 361 ? -11.641 32.094 -72.688 1 58.75 361 LEU B C 1
ATOM 5991 O O . LEU B 1 361 ? -11.867 32.75 -73.688 1 58.75 361 LEU B O 1
ATOM 5995 N N . LYS B 1 362 ? -10.703 31.375 -72.562 1 53.62 362 LYS B N 1
ATOM 5996 C CA . LYS B 1 362 ? -9.742 31.297 -73.625 1 53.62 362 LYS B CA 1
ATOM 5997 C C . LYS B 1 362 ? -10.312 30.5 -74.812 1 53.62 362 LYS B C 1
ATOM 5999 O O . LYS B 1 362 ? -10.062 30.812 -76 1 53.62 362 LYS B O 1
ATOM 6004 N N . ARG B 1 363 ? -11.078 29.578 -74.562 1 52.62 363 ARG B N 1
ATOM 6005 C CA . ARG B 1 363 ? -11.617 28.797 -75.688 1 52.62 363 ARG B CA 1
ATOM 6006 C C . ARG B 1 363 ? -12.711 29.562 -76.375 1 52.62 363 ARG B C 1
ATOM 6008 O O . ARG B 1 363 ? -12.953 29.344 -77.562 1 52.62 363 ARG B O 1
ATOM 6015 N N . GLY B 1 364 ? -13.414 30.422 -75.688 1 50.19 364 GLY B N 1
ATOM 6016 C CA . GLY B 1 364 ? -14.438 31.188 -76.375 1 50.19 364 GLY B CA 1
ATOM 6017 C C . GLY B 1 364 ? -13.867 32.188 -77.375 1 50.19 364 GLY B C 1
ATOM 6018 O O . GLY B 1 364 ? -14.586 32.688 -78.25 1 50.19 364 GLY B O 1
ATOM 6019 N N . HIS B 1 365 ? -12.75 32.719 -77.062 1 45.44 365 HIS B N 1
ATOM 6020 C CA . HIS B 1 365 ? -12.297 33.75 -77.938 1 45.44 365 HIS B CA 1
ATOM 6021 C C . HIS B 1 365 ? -11.648 33.156 -79.188 1 45.44 365 HIS B C 1
ATOM 6023 O O . HIS B 1 365 ? -10.977 33.844 -79.938 1 45.44 365 HIS B O 1
ATOM 6029 N N . VAL B 1 366 ? -11.703 31.875 -79.312 1 38.38 366 VAL B N 1
ATOM 6030 C CA . VAL B 1 366 ? -11.148 31.531 -80.625 1 38.38 366 VAL B CA 1
ATOM 6031 C C . VAL B 1 366 ? -12.07 32.062 -81.75 1 38.38 366 VAL B C 1
ATOM 6033 O O . VAL B 1 366 ? -13.188 31.562 -81.875 1 38.38 366 VAL B O 1
ATOM 6036 N N . VAL B 1 367 ? -12.156 33.406 -81.812 1 38.22 367 VAL B N 1
ATOM 6037 C CA . VAL B 1 367 ? -12.719 34.094 -83 1 38.22 367 VAL B CA 1
ATOM 6038 C C . VAL B 1 367 ? -12.164 33.469 -84.25 1 38.22 367 VAL B C 1
ATOM 6040 O O . VAL B 1 367 ? -10.945 33.312 -84.438 1 38.22 367 VAL B O 1
ATOM 6043 N N . GLU B 1 368 ? -12.93 32.594 -84.938 1 37.78 368 GLU B N 1
ATOM 6044 C CA . GLU B 1 368 ? -12.727 32.094 -86.25 1 37.78 368 GLU B CA 1
ATOM 6045 C C . GLU B 1 368 ? -12.312 33.219 -87.188 1 37.78 368 GLU B C 1
ATOM 6047 O O . GLU B 1 368 ? -13.062 34.188 -87.438 1 37.78 368 GLU B O 1
ATOM 6052 N N . TYR B 1 369 ? -11.07 33.688 -87.188 1 34.16 369 TYR B N 1
ATOM 6053 C CA . TYR B 1 369 ? -10.539 34.562 -88.25 1 34.16 369 TYR B CA 1
ATOM 6054 C C . TYR B 1 369 ? -10.828 34 -89.625 1 34.16 369 TYR B C 1
ATOM 6056 O O . TYR B 1 369 ? -10.336 32.938 -90 1 34.16 369 TYR B O 1
ATOM 6064 N N . LYS B 1 370 ? -12.07 34.188 -90.125 1 33.28 370 LYS B N 1
ATOM 6065 C CA . LYS B 1 370 ? -12.445 33.906 -91.5 1 33.28 370 LYS B CA 1
ATOM 6066 C C . LYS B 1 370 ? -11.547 34.656 -92.438 1 33.28 370 LYS B C 1
ATOM 6068 O O . LYS B 1 370 ? -11.438 35.875 -92.375 1 33.28 370 LYS B O 1
ATOM 6073 N N . ALA B 1 371 ? -10.516 34.031 -93 1 31.05 371 ALA B N 1
ATOM 6074 C CA . ALA B 1 371 ? -9.578 34.469 -94 1 31.05 371 ALA B CA 1
ATOM 6075 C C . ALA B 1 371 ? -10.32 35.062 -95.25 1 31.05 371 ALA B C 1
ATOM 6077 O O . ALA B 1 371 ? -11.281 34.469 -95.688 1 31.05 371 ALA B O 1
ATOM 6078 N N . PHE B 1 372 ? -10.453 36.406 -95.375 1 31.14 372 PHE B N 1
ATOM 6079 C CA . PHE B 1 372 ? -10.969 37.188 -96.438 1 31.14 372 PHE B CA 1
ATOM 6080 C C . PHE B 1 372 ? -10.312 36.75 -97.75 1 31.14 372 PHE B C 1
ATOM 6082 O O . PHE B 1 372 ? -9.102 36.906 -97.938 1 31.14 372 PHE B O 1
ATOM 6089 N N . THR B 1 373 ? -10.562 35.531 -98.312 1 29.25 373 THR B N 1
ATOM 6090 C CA . THR B 1 373 ? -10.055 35.156 -99.625 1 29.25 373 THR B CA 1
ATOM 6091 C C . THR B 1 373 ? -10.422 36.219 -100.625 1 29.25 373 THR B C 1
ATOM 6093 O O . THR B 1 373 ? -11.594 36.562 -100.812 1 29.25 373 THR B O 1
ATOM 6096 N N . ASN B 1 374 ? -9.586 37.281 -100.875 1 29.45 374 ASN B N 1
ATOM 6097 C CA . ASN B 1 374 ? -9.617 38.219 -102 1 29.45 374 ASN B CA 1
ATOM 6098 C C . ASN B 1 374 ? -9.844 37.531 -103.312 1 29.45 374 ASN B C 1
ATOM 6100 O O . ASN B 1 374 ? -9.203 36.5 -103.625 1 29.45 374 ASN B O 1
ATOM 6104 N N . THR B 1 375 ? -10.93 37.75 -104.188 1 27.61 375 THR B N 1
ATOM 6105 C CA . THR B 1 375 ? -11.039 37.594 -105.625 1 27.61 375 THR B CA 1
ATOM 6106 C C . THR B 1 375 ? -9.883 38.312 -106.375 1 27.61 375 THR B C 1
ATOM 6108 O O . THR B 1 375 ? -9.531 39.438 -106 1 27.61 375 THR B O 1
#

Secondary structure (DSSP, 8-state):
--------SHHHHHGGG------SSS---HHHHHHHHTT-S--TTTEEEEEESSHHHHHHHHHHHHHH----GGG---SSB-------EEE-GGG-SSSS--S--HHHHHHHHHHHTSHHHHHHHHHTHHHHHHHHHHHSS---TTTTHHHHHHHHHHHHTT----GGGGSEETTEEHHHHHHHHHHHHHHHHT-SHHHHHHHHHHHHHHHHHHHHHHHHHTTSTT---EEEEE--HHHHHHHHHHTT-GGG--SPPPTT-EEEEEEEE-TTS-EEEEEEEESSSS-EEEE--TTS-SSEEHHHHHHHHGGGS-SSHHHHTT-----S-S----HHHHHHHHHHHHHHHHHHHHHHHHHHHHHHT----------/-------SSHHHHHGGG------SSS---HHHHHHHHTT-S--TTTEEEEE-SSHHHHHHHHHHHHHH----GGG---SSB-------B---GGG-SSSS--S--HHHHHHHHHHHTSHHHHHHHHHTHHHHHHHHHHHSS---TTTTHHHHHHHHHHHHTT----GGGGSEETTEEHHHHHHHHHHHHHHHHT-SHHHHHHHHHHHHHHHHHHHHHHHHHTTSTT---EEEEE--HHHHHHHHHHTT-GGG--SPPPTT-EEEEEEEE-TTS-EEEEEEEESSSS-EEEE--TTS-SSEEHHHHHHHHGGGS-SSHHHHTT-----S-S----HHHHHHHHHHHHHHHHHHHHHHHHHHHHHHT----------

Nearest PDB structures (foldseek):
  1rpt-assembly1_A-2  TM=9.076E-01  e=1.335E-22  Rattus norvegicus
  1nd5-assembly1_B  TM=8.995E-01  e=1.568E-22  Homo sapiens
  8xj4-assembly1_A  TM=8.777E-01  e=1.556E-20  Homo sapiens
  3it3-assembly1_B  TM=7.882E-01  e=3.378E-13  Francisella tularensis subsp. holarctica LVS
  7vco-assembly1_A  TM=5.854E-01  e=2.461E+00  Frischella perrara